Protein AF-L8GFR0-F1 (afdb_monomer_lite)

Structure (mmCIF, N/CA/C/O backbone):
data_AF-L8GFR0-F1
#
_entry.id   AF-L8GFR0-F1
#
loop_
_atom_site.group_PDB
_atom_site.id
_atom_site.type_symbol
_atom_site.label_atom_id
_atom_site.label_alt_id
_atom_site.label_comp_id
_atom_site.label_asym_id
_atom_site.label_entity_id
_atom_site.label_seq_id
_atom_site.pdbx_PDB_ins_code
_atom_site.Cartn_x
_atom_site.Cartn_y
_atom_site.Cartn_z
_atom_site.occupancy
_atom_site.B_iso_or_equiv
_atom_site.auth_seq_id
_atom_site.auth_comp_id
_atom_site.auth_asym_id
_atom_site.auth_atom_id
_atom_site.pdbx_PDB_model_num
ATOM 1 N N . MET A 1 1 ? 10.090 -3.383 -38.943 1.00 36.97 1 MET A N 1
ATOM 2 C CA . MET A 1 1 ? 11.276 -3.458 -38.059 1.00 36.97 1 MET A CA 1
ATOM 3 C C . MET A 1 1 ? 10.758 -3.612 -36.634 1.00 36.97 1 MET A C 1
ATOM 5 O O . MET A 1 1 ? 9.962 -2.776 -36.235 1.00 36.97 1 MET A O 1
ATOM 9 N N . ILE A 1 2 ? 11.078 -4.692 -35.911 1.00 37.75 2 ILE A N 1
ATOM 10 C CA . ILE A 1 2 ? 10.662 -4.834 -34.501 1.00 37.75 2 ILE A CA 1
ATOM 11 C C . ILE A 1 2 ? 11.663 -4.029 -33.673 1.00 37.75 2 ILE A C 1
ATOM 13 O O . ILE A 1 2 ? 12.792 -4.469 -33.474 1.00 37.75 2 ILE A O 1
ATOM 17 N N . LEU A 1 3 ? 11.281 -2.820 -33.270 1.00 48.72 3 LEU A N 1
ATOM 18 C CA . LEU A 1 3 ? 12.112 -1.960 -32.435 1.00 48.72 3 LEU A CA 1
ATOM 19 C C . LEU A 1 3 ? 11.825 -2.282 -30.968 1.00 48.72 3 LEU A C 1
ATOM 21 O O . LEU A 1 3 ? 10.715 -2.089 -30.478 1.00 48.72 3 LEU A O 1
ATOM 25 N N . SER A 1 4 ? 12.831 -2.814 -30.275 1.00 50.62 4 SER A N 1
ATOM 26 C CA . SER A 1 4 ? 12.782 -2.980 -28.825 1.00 50.62 4 SER A CA 1
ATOM 27 C C . SER A 1 4 ? 12.876 -1.601 -28.185 1.00 50.62 4 SER A C 1
ATOM 29 O O . SER A 1 4 ? 13.884 -0.914 -28.339 1.00 50.62 4 SER A O 1
ATOM 31 N N . THR A 1 5 ? 11.835 -1.187 -27.468 1.00 60.22 5 THR A N 1
ATOM 32 C CA . THR A 1 5 ? 11.869 0.030 -26.654 1.00 60.22 5 THR A CA 1
ATOM 33 C C . THR A 1 5 ? 11.492 -0.335 -25.232 1.00 60.22 5 THR A C 1
ATOM 35 O O . THR A 1 5 ? 10.497 -1.029 -25.021 1.00 60.22 5 THR A O 1
ATOM 38 N N . ASN A 1 6 ? 12.263 0.144 -24.261 1.00 65.88 6 ASN A N 1
ATOM 39 C CA . ASN A 1 6 ? 11.900 -0.029 -22.863 1.00 65.88 6 ASN A CA 1
ATOM 40 C C . ASN A 1 6 ? 10.712 0.890 -22.550 1.00 65.88 6 ASN A C 1
ATOM 42 O O . ASN A 1 6 ? 10.686 2.067 -22.930 1.00 65.88 6 ASN A O 1
ATOM 46 N N . VAL A 1 7 ? 9.700 0.323 -21.903 1.00 66.19 7 VAL A N 1
ATOM 47 C CA . VAL A 1 7 ? 8.534 1.033 -21.378 1.00 66.19 7 VAL A CA 1
ATOM 48 C C . VAL A 1 7 ? 8.289 0.563 -19.958 1.00 66.19 7 VAL A C 1
ATOM 50 O O . VAL A 1 7 ? 8.447 -0.619 -19.655 1.00 66.19 7 VAL A O 1
ATOM 53 N N . THR A 1 8 ? 7.873 1.486 -19.104 1.00 66.69 8 THR A N 1
ATOM 54 C CA . THR A 1 8 ? 7.307 1.136 -17.807 1.00 66.69 8 THR A CA 1
ATOM 55 C C . THR A 1 8 ? 5.856 0.726 -18.029 1.00 66.69 8 THR A C 1
ATOM 57 O O . THR A 1 8 ? 5.098 1.446 -18.679 1.00 66.69 8 THR A O 1
ATOM 60 N N . CYS A 1 9 ? 5.464 -0.441 -17.523 1.00 70.00 9 CYS A N 1
ATOM 61 C CA . CYS A 1 9 ? 4.052 -0.792 -17.432 1.00 70.00 9 CYS A CA 1
ATOM 62 C C . CYS A 1 9 ? 3.457 -0.017 -16.257 1.00 70.00 9 CYS A C 1
ATOM 64 O O . CYS A 1 9 ? 3.910 -0.159 -15.127 1.00 70.00 9 CYS A O 1
ATOM 66 N N . HIS A 1 10 ? 2.472 0.817 -16.549 1.00 62.88 10 HIS A N 1
ATOM 67 C CA . HIS A 1 10 ? 1.852 1.740 -15.611 1.00 62.88 10 HIS A CA 1
ATOM 68 C C . HIS A 1 10 ? 0.625 1.109 -14.934 1.00 62.88 10 HIS A C 1
ATOM 70 O O . HIS A 1 10 ? 0.428 1.226 -13.732 1.00 62.88 10 HIS A O 1
ATOM 76 N N . MET A 1 11 ? -0.193 0.371 -15.679 1.00 64.38 11 MET A N 1
ATOM 77 C CA . MET A 1 11 ? -1.391 -0.280 -15.142 1.00 64.38 11 MET A CA 1
ATOM 78 C C . MET A 1 11 ? -1.583 -1.630 -15.817 1.00 64.38 11 MET A C 1
ATOM 80 O O . MET A 1 11 ? -1.104 -1.839 -16.930 1.00 64.38 11 MET A O 1
ATOM 84 N N . TRP A 1 12 ? -2.305 -2.538 -15.177 1.00 71.81 12 TRP A N 1
ATOM 85 C CA . TRP A 1 12 ? -2.869 -3.698 -15.847 1.00 71.81 12 TRP A CA 1
ATOM 86 C C . TRP A 1 12 ? -4.214 -4.058 -15.214 1.00 71.81 12 TRP A C 1
ATOM 88 O O . TRP A 1 12 ? -4.417 -3.842 -14.021 1.00 71.81 12 TRP A O 1
ATOM 98 N N . ASP A 1 13 ? -5.126 -4.573 -16.025 1.00 71.50 13 ASP A N 1
ATOM 99 C CA . ASP A 1 13 ? -6.462 -5.022 -15.630 1.00 71.50 13 ASP A CA 1
ATOM 100 C C . ASP A 1 13 ? -6.921 -6.157 -16.573 1.00 71.50 13 ASP A C 1
ATOM 102 O O . ASP A 1 13 ? -6.151 -6.639 -17.410 1.00 71.50 13 ASP A O 1
ATOM 106 N N . GLU A 1 14 ? -8.183 -6.579 -16.468 1.00 69.62 14 GLU A N 1
ATOM 107 C CA . GLU A 1 14 ? -8.780 -7.611 -17.334 1.00 69.62 14 GLU A CA 1
ATOM 108 C C . GLU A 1 14 ? -8.780 -7.251 -18.834 1.00 69.62 14 GLU A C 1
ATOM 110 O O . GLU A 1 14 ? -8.882 -8.129 -19.695 1.00 69.62 14 GLU A O 1
ATOM 115 N N . GLN A 1 15 ? -8.663 -5.966 -19.172 1.00 73.31 15 GLN A N 1
ATOM 116 C CA . GLN A 1 15 ? -8.650 -5.465 -20.545 1.00 73.31 15 GLN A CA 1
ATOM 117 C C . GLN A 1 15 ? -7.232 -5.415 -21.129 1.00 73.31 15 GLN A C 1
ATOM 119 O O . GLN A 1 15 ? -7.080 -5.411 -22.353 1.00 73.31 15 GLN A O 1
ATOM 124 N N . GLY A 1 16 ? -6.189 -5.381 -20.295 1.00 81.50 16 GLY A N 1
ATOM 125 C CA . GLY A 1 16 ? -4.798 -5.510 -20.732 1.00 81.50 16 GLY A CA 1
ATOM 126 C C . GLY A 1 16 ? -3.801 -4.681 -19.927 1.00 81.50 16 GLY A C 1
ATOM 127 O O . GLY A 1 16 ? -4.076 -4.256 -18.812 1.00 81.50 16 GLY A O 1
ATOM 128 N N . PHE A 1 17 ? -2.632 -4.440 -20.520 1.00 83.31 17 PHE A N 1
ATOM 129 C CA . PHE A 1 17 ? -1.485 -3.774 -19.896 1.00 83.31 17 PHE A CA 1
ATOM 130 C C . PHE A 1 17 ? -1.305 -2.376 -20.472 1.00 83.31 17 PHE A C 1
ATOM 132 O O . PHE A 1 17 ? -1.166 -2.222 -21.681 1.00 83.31 17 PHE A O 1
ATOM 139 N N . VAL A 1 18 ? -1.270 -1.353 -19.628 1.00 81.19 18 VAL A N 1
ATOM 140 C CA . VAL A 1 18 ? -1.147 0.042 -20.046 1.00 81.19 18 VAL A CA 1
ATOM 141 C C . VAL A 1 18 ? 0.263 0.552 -19.796 1.00 81.19 18 VAL A C 1
ATOM 143 O O . VAL A 1 18 ? 0.795 0.410 -18.698 1.00 81.19 18 VAL A O 1
ATOM 146 N N . PHE A 1 19 ? 0.848 1.207 -20.792 1.00 84.94 19 PHE A N 1
ATOM 147 C CA . PHE A 1 19 ? 2.084 1.971 -20.668 1.00 84.94 19 PHE A CA 1
ATOM 148 C C . PHE A 1 19 ? 1.898 3.382 -21.230 1.00 84.94 19 PHE A C 1
ATOM 150 O O . PHE A 1 19 ? 1.126 3.573 -22.161 1.00 84.94 19 PHE A O 1
ATOM 157 N N . CYS A 1 20 ? 2.605 4.381 -20.708 1.00 84.50 20 CYS A N 1
ATOM 158 C CA . CYS A 1 20 ? 2.478 5.760 -21.165 1.00 84.50 20 CYS A CA 1
ATOM 159 C C . CYS A 1 20 ? 3.634 6.136 -22.091 1.00 84.50 20 CYS A C 1
ATOM 161 O O . CYS A 1 20 ? 4.767 5.666 -21.949 1.00 84.50 20 CYS A O 1
ATOM 163 N N . SER A 1 21 ? 3.354 6.990 -23.069 1.00 86.00 21 SER A N 1
ATOM 164 C CA . SER A 1 21 ? 4.385 7.567 -23.922 1.00 86.00 21 SER A CA 1
ATOM 165 C C . SER A 1 21 ? 3.942 8.902 -24.508 1.00 86.00 21 SER A C 1
ATOM 167 O O . SER A 1 21 ? 2.814 9.349 -24.313 1.00 86.00 21 SER A O 1
ATOM 169 N N . ASN A 1 22 ? 4.857 9.537 -25.234 1.00 86.38 22 ASN A N 1
ATOM 170 C CA . ASN A 1 22 ? 4.535 10.697 -26.047 1.00 86.38 22 ASN A CA 1
ATOM 171 C C . ASN A 1 22 ? 3.935 10.218 -27.383 1.00 86.38 22 ASN A C 1
ATOM 173 O O . ASN A 1 22 ? 4.602 9.503 -28.135 1.00 86.38 22 ASN A O 1
ATOM 177 N N . TYR A 1 23 ? 2.691 10.608 -27.659 1.00 87.38 23 TYR A N 1
ATOM 178 C CA . TYR A 1 23 ? 1.939 10.349 -28.885 1.00 87.38 23 TYR A CA 1
ATOM 179 C C . TYR A 1 23 ? 2.580 10.952 -30.138 1.00 87.38 23 TYR A C 1
ATOM 181 O O . TYR A 1 23 ? 2.388 10.405 -31.218 1.00 87.38 23 TYR A O 1
ATOM 189 N N . ASP A 1 24 ? 3.412 11.982 -29.996 1.00 84.38 24 ASP A N 1
ATOM 190 C CA . ASP A 1 24 ? 4.164 12.565 -31.115 1.00 84.38 24 ASP A CA 1
ATOM 191 C C . ASP A 1 24 ? 5.556 11.924 -31.272 1.00 84.38 24 ASP A C 1
ATOM 193 O O . ASP A 1 24 ? 6.333 12.256 -32.174 1.00 84.38 24 ASP A O 1
ATOM 197 N N . GLY A 1 25 ? 5.906 10.992 -30.383 1.00 81.44 25 GLY A N 1
ATOM 198 C CA . GLY A 1 25 ? 7.193 10.316 -30.388 1.00 81.44 25 GLY A CA 1
ATOM 199 C C . GLY A 1 25 ? 7.322 9.266 -31.502 1.00 81.44 25 GLY A C 1
ATOM 200 O O . GLY A 1 25 ? 6.324 8.737 -31.998 1.00 81.44 25 GLY A O 1
ATOM 201 N N . PRO A 1 26 ? 8.557 8.858 -31.853 1.00 81.75 26 PRO A N 1
ATOM 202 C CA . PRO A 1 26 ? 8.796 7.792 -32.832 1.00 81.75 26 PRO A CA 1
ATOM 203 C C . PRO A 1 26 ? 8.082 6.476 -32.491 1.00 81.75 26 PRO A C 1
ATOM 205 O O . PRO A 1 26 ? 7.597 5.787 -33.382 1.00 81.75 26 PRO A O 1
ATOM 208 N N . LYS A 1 27 ? 7.975 6.152 -31.196 1.00 85.06 27 LYS A N 1
ATOM 209 C CA . LYS A 1 27 ? 7.289 4.954 -30.689 1.00 85.06 27 LYS A CA 1
ATOM 210 C C . LYS A 1 27 ? 5.797 4.960 -31.013 1.00 85.06 27 LYS A C 1
ATOM 212 O O . LYS A 1 27 ? 5.261 3.945 -31.438 1.00 85.06 27 LYS A O 1
ATOM 217 N N . ALA A 1 28 ? 5.139 6.097 -30.816 1.00 87.62 28 ALA A N 1
ATOM 218 C CA . ALA A 1 28 ? 3.717 6.235 -31.083 1.00 87.62 28 ALA A CA 1
ATOM 219 C C . ALA A 1 28 ? 3.414 6.108 -32.578 1.00 87.62 28 ALA A C 1
ATOM 221 O O . ALA A 1 28 ? 2.548 5.319 -32.938 1.00 87.62 28 ALA A O 1
ATOM 222 N N . ARG A 1 29 ? 4.204 6.768 -33.439 1.00 87.81 29 ARG A N 1
ATOM 223 C CA . ARG A 1 29 ? 4.098 6.612 -34.902 1.00 87.81 29 ARG A CA 1
ATOM 224 C C . ARG A 1 29 ? 4.247 5.154 -35.343 1.00 87.81 29 ARG A C 1
ATOM 226 O O . ARG A 1 29 ? 3.464 4.662 -36.142 1.00 87.81 29 ARG A O 1
ATOM 233 N N . GLN A 1 30 ? 5.206 4.432 -34.764 1.00 87.19 30 GLN A N 1
ATOM 234 C CA . GLN A 1 30 ? 5.402 3.009 -35.063 1.00 87.19 30 GLN A CA 1
ATOM 235 C C . GLN A 1 30 ? 4.214 2.142 -34.630 1.00 87.19 30 GLN A C 1
ATOM 237 O O . GLN A 1 30 ? 3.845 1.221 -35.352 1.00 87.19 30 GLN A O 1
ATOM 242 N N . LEU A 1 31 ? 3.616 2.426 -33.468 1.00 89.19 31 LEU A N 1
ATOM 243 C CA . LEU A 1 31 ? 2.431 1.713 -32.982 1.00 89.19 31 LEU A CA 1
ATOM 244 C C . LEU A 1 31 ? 1.169 2.052 -33.790 1.00 89.19 31 LEU A C 1
ATOM 246 O O . LEU A 1 31 ? 0.278 1.214 -33.893 1.00 89.19 31 LEU A O 1
ATOM 250 N N . GLU A 1 32 ? 1.092 3.247 -34.374 1.00 88.94 32 GLU A N 1
ATOM 251 C CA . GLU A 1 32 ? 0.023 3.624 -35.306 1.00 88.94 32 GLU A CA 1
ATOM 252 C C . GLU A 1 32 ? 0.150 2.891 -36.646 1.00 88.94 32 GLU A C 1
ATOM 254 O O . GLU A 1 32 ? -0.847 2.397 -37.169 1.00 88.94 32 GLU A O 1
ATOM 259 N N . GLU A 1 33 ? 1.369 2.765 -37.179 1.00 91.19 33 GLU A N 1
ATOM 260 C CA . GLU A 1 33 ? 1.636 2.013 -38.413 1.00 91.19 33 GLU A CA 1
ATOM 261 C C . GLU A 1 33 ? 1.467 0.498 -38.224 1.00 91.19 33 GLU A C 1
ATOM 263 O O . GLU A 1 33 ? 0.976 -0.202 -39.113 1.00 91.19 33 GLU A O 1
ATOM 268 N N . ASN A 1 34 ? 1.882 -0.030 -37.070 1.00 91.62 34 ASN A N 1
ATOM 269 C CA . ASN A 1 34 ? 1.759 -1.439 -36.725 1.00 91.62 34 ASN A CA 1
ATOM 270 C C . ASN A 1 34 ? 1.433 -1.611 -35.230 1.00 91.62 34 ASN A C 1
ATOM 272 O O . ASN A 1 34 ? 2.344 -1.606 -34.398 1.00 91.62 34 ASN A O 1
ATOM 276 N N . PRO A 1 35 ? 0.161 -1.867 -34.873 1.00 91.62 35 PRO A N 1
ATOM 277 C CA . PRO A 1 35 ? -0.260 -1.938 -33.477 1.00 91.62 35 PRO A CA 1
ATOM 278 C C . PRO A 1 35 ? 0.151 -3.243 -32.784 1.00 91.62 35 PRO A C 1
ATOM 280 O O . PRO A 1 35 ? -0.161 -3.440 -31.614 1.00 91.62 35 PRO A O 1
ATOM 283 N N . LYS A 1 36 ? 0.826 -4.171 -33.473 1.00 91.56 36 LYS A N 1
ATOM 284 C CA . LYS A 1 36 ? 1.280 -5.428 -32.869 1.00 91.56 36 LYS A CA 1
ATOM 285 C C . LYS A 1 36 ? 2.543 -5.193 -32.052 1.00 91.56 36 LYS A C 1
ATOM 287 O O . LYS A 1 36 ? 3.578 -4.814 -32.602 1.00 91.56 36 LYS A O 1
ATOM 292 N N . ALA A 1 37 ? 2.482 -5.507 -30.764 1.00 90.75 37 ALA A N 1
ATOM 293 C CA . ALA A 1 37 ? 3.601 -5.331 -29.850 1.00 90.75 37 ALA A CA 1
ATOM 294 C C . ALA A 1 37 ? 3.855 -6.570 -28.989 1.00 90.75 37 ALA A C 1
ATOM 296 O O . ALA A 1 37 ? 3.005 -7.448 -28.822 1.00 90.75 37 ALA A O 1
ATOM 297 N N . ALA A 1 38 ? 5.059 -6.613 -28.425 1.00 88.00 38 ALA A N 1
ATOM 298 C CA . ALA A 1 38 ? 5.434 -7.544 -27.379 1.00 88.00 38 ALA A CA 1
ATOM 299 C C . ALA A 1 38 ? 6.051 -6.767 -26.213 1.00 88.00 38 ALA A C 1
ATOM 301 O O . ALA A 1 38 ? 6.951 -5.956 -26.428 1.00 88.00 38 ALA A O 1
ATOM 302 N N . VAL A 1 39 ? 5.591 -7.033 -24.994 1.00 85.00 39 VAL A N 1
ATOM 303 C CA . VAL A 1 39 ? 6.173 -6.518 -23.752 1.00 85.00 39 VAL A CA 1
ATOM 304 C C . VAL A 1 39 ? 6.907 -7.656 -23.057 1.00 85.00 39 VAL A C 1
ATOM 306 O O . VAL A 1 39 ? 6.410 -8.781 -22.993 1.00 85.00 39 VAL A O 1
ATOM 309 N N . LEU A 1 40 ? 8.107 -7.364 -22.562 1.00 85.12 40 LEU A N 1
ATOM 310 C CA . LEU A 1 40 ? 8.964 -8.322 -21.880 1.00 85.12 40 LEU A CA 1
ATOM 311 C C . LEU A 1 40 ? 9.255 -7.836 -20.464 1.00 85.12 40 LEU A C 1
ATOM 313 O O . LEU A 1 40 ? 9.904 -6.809 -20.285 1.00 85.12 40 LEU A O 1
ATOM 317 N N . PHE A 1 41 ? 8.832 -8.611 -19.475 1.00 80.56 41 PHE A N 1
ATOM 318 C CA . PHE A 1 41 ? 9.259 -8.454 -18.093 1.00 80.56 41 PHE A CA 1
ATOM 319 C C . PHE A 1 41 ? 10.300 -9.523 -17.796 1.00 80.56 41 PHE A C 1
ATOM 321 O O . PHE A 1 41 ? 10.062 -10.709 -18.023 1.00 80.56 41 PHE A O 1
ATOM 328 N N . ARG A 1 42 ? 11.474 -9.118 -17.321 1.00 83.00 42 ARG A N 1
ATOM 329 C CA . ARG A 1 42 ? 12.570 -10.032 -17.006 1.00 83.00 42 ARG A CA 1
ATOM 330 C C . ARG A 1 42 ? 13.084 -9.719 -15.613 1.00 83.00 42 ARG A C 1
ATOM 332 O O . ARG A 1 42 ? 13.385 -8.566 -15.331 1.00 83.00 42 ARG A O 1
ATOM 339 N N . TRP A 1 43 ? 13.230 -10.760 -14.802 1.00 82.00 43 TRP A N 1
ATOM 340 C CA . TRP A 1 43 ? 13.835 -10.711 -13.474 1.00 82.00 43 TRP A CA 1
ATOM 341 C C . TRP A 1 43 ? 15.121 -11.538 -13.512 1.00 82.00 43 TRP A C 1
ATOM 343 O O . TRP A 1 43 ? 15.058 -12.762 -13.341 1.00 82.00 43 TRP A O 1
ATOM 353 N N . PRO A 1 44 ? 16.276 -10.916 -13.818 1.00 77.44 44 PRO A N 1
ATOM 354 C CA . PRO A 1 44 ? 17.553 -11.618 -13.922 1.00 77.44 44 PRO A CA 1
ATOM 355 C C . PRO A 1 44 ? 17.892 -12.442 -12.676 1.00 77.44 44 PRO A C 1
ATOM 357 O O . PRO A 1 44 ? 18.425 -13.538 -12.802 1.00 77.44 44 PRO A O 1
ATOM 360 N N . GLU A 1 45 ? 17.520 -11.952 -11.497 1.00 73.25 45 GLU A N 1
ATOM 361 C CA . GLU A 1 45 ? 17.829 -12.534 -10.189 1.00 73.25 45 GLU A CA 1
ATOM 362 C C . GLU A 1 45 ? 17.115 -13.870 -9.977 1.00 73.25 45 GLU A C 1
ATOM 364 O O . GLU A 1 45 ? 17.661 -14.793 -9.381 1.00 73.25 45 GLU A O 1
ATOM 369 N N . THR A 1 46 ? 15.891 -13.991 -10.496 1.00 76.56 46 THR A N 1
ATOM 370 C CA . THR A 1 46 ? 15.097 -15.224 -10.391 1.00 76.56 46 THR A CA 1
ATOM 371 C C . THR A 1 46 ? 15.174 -16.080 -11.647 1.00 76.56 46 THR A C 1
ATOM 373 O O . THR A 1 46 ? 14.558 -17.143 -11.689 1.00 76.56 46 THR A O 1
ATOM 376 N N . LEU A 1 47 ? 15.915 -15.633 -12.670 1.00 78.69 47 LEU A N 1
ATOM 377 C CA . LEU A 1 47 ? 15.999 -16.275 -13.982 1.00 78.69 47 LEU A CA 1
ATOM 378 C C . LEU A 1 47 ? 14.615 -16.543 -14.603 1.00 78.69 47 LEU A C 1
ATOM 380 O O . LEU A 1 47 ? 14.403 -17.538 -15.302 1.00 78.69 47 LEU A O 1
ATOM 384 N N . ARG A 1 48 ? 13.662 -15.642 -14.334 1.00 82.00 48 ARG A N 1
ATOM 385 C CA . ARG A 1 48 ? 12.294 -15.699 -14.850 1.00 82.00 48 ARG A CA 1
ATOM 386 C C . ARG A 1 48 ? 12.035 -14.577 -15.835 1.00 82.00 48 ARG A C 1
ATOM 388 O O . ARG A 1 48 ? 12.552 -13.463 -15.714 1.00 82.00 48 ARG A O 1
ATOM 395 N N . GLN A 1 49 ? 11.185 -14.873 -16.804 1.00 84.56 49 GLN A N 1
ATOM 396 C CA . GLN A 1 49 ? 10.766 -13.917 -17.811 1.00 84.56 49 GLN A CA 1
ATOM 397 C C . GLN A 1 49 ? 9.297 -14.141 -18.161 1.00 84.56 49 GLN A C 1
ATOM 399 O O . GLN A 1 49 ? 8.842 -15.274 -18.279 1.00 84.56 49 GLN A O 1
ATOM 404 N N . VAL A 1 50 ? 8.568 -13.048 -18.353 1.00 87.00 50 VAL A N 1
ATOM 405 C CA . VAL A 1 50 ? 7.203 -13.046 -18.871 1.00 87.00 50 VAL A CA 1
ATOM 406 C C . VAL A 1 50 ? 7.186 -12.226 -20.147 1.00 87.00 50 VAL A C 1
ATOM 408 O O . VAL A 1 50 ? 7.578 -11.059 -20.151 1.00 87.00 50 VAL A O 1
ATOM 411 N N . ARG A 1 51 ? 6.743 -12.837 -21.242 1.00 88.38 51 ARG A N 1
ATOM 412 C CA . ARG A 1 51 ? 6.561 -12.175 -22.529 1.00 88.38 51 ARG A CA 1
ATOM 413 C C . ARG A 1 51 ? 5.082 -12.134 -22.868 1.00 88.38 51 ARG A C 1
ATOM 415 O O . ARG A 1 51 ? 4.426 -13.164 -22.949 1.00 88.38 51 ARG A O 1
ATOM 422 N N . ILE A 1 52 ? 4.573 -10.937 -23.102 1.00 87.69 52 ILE A N 1
ATOM 423 C CA . ILE A 1 52 ? 3.174 -10.689 -23.435 1.00 87.69 52 ILE A CA 1
ATOM 424 C C . ILE A 1 52 ? 3.136 -10.160 -24.855 1.00 87.69 52 ILE A C 1
ATOM 426 O O . ILE A 1 52 ? 3.866 -9.225 -25.170 1.00 87.69 52 ILE A O 1
ATOM 430 N N . THR A 1 53 ? 2.316 -10.742 -25.723 1.00 90.62 53 THR A N 1
ATOM 431 C CA . THR A 1 53 ? 2.124 -10.224 -27.085 1.00 90.62 53 THR A CA 1
ATOM 432 C C . THR A 1 53 ? 0.670 -9.914 -27.335 1.00 90.62 53 THR A C 1
ATOM 434 O O . THR A 1 53 ? -0.202 -10.569 -26.767 1.00 90.62 53 THR A O 1
ATOM 437 N N . GLY A 1 54 ? 0.418 -8.909 -28.164 1.00 91.88 54 GLY A N 1
ATOM 438 C CA . GLY A 1 54 ? -0.934 -8.448 -28.399 1.00 91.88 54 GLY A CA 1
ATOM 439 C C . GLY A 1 54 ? -1.021 -7.245 -29.320 1.00 91.88 54 GLY A C 1
ATOM 440 O O . GLY A 1 54 ? -0.018 -6.781 -29.876 1.00 91.88 54 GLY A O 1
ATOM 441 N N . VAL A 1 55 ? -2.238 -6.727 -29.438 1.00 92.00 55 VAL A N 1
ATOM 442 C CA . VAL A 1 55 ? -2.544 -5.489 -30.159 1.00 92.00 55 VAL A CA 1
ATOM 443 C C . VAL A 1 55 ? -2.568 -4.321 -29.178 1.00 92.00 55 VAL A C 1
ATOM 445 O O . VAL A 1 55 ? -3.053 -4.447 -28.055 1.00 92.00 55 VAL A O 1
ATOM 448 N N . VAL A 1 56 ? -2.030 -3.181 -29.599 1.00 93.94 56 VAL A N 1
ATOM 449 C CA . VAL A 1 56 ? -1.951 -1.955 -28.813 1.00 93.94 56 VAL A CA 1
ATOM 450 C C . VAL A 1 56 ? -2.960 -0.926 -29.314 1.00 93.94 56 VAL A C 1
ATOM 452 O O . VAL A 1 56 ? -3.059 -0.672 -30.512 1.00 93.94 56 VAL A O 1
ATOM 455 N N . HIS A 1 57 ? -3.662 -0.281 -28.384 1.00 92.19 57 HIS A N 1
ATOM 456 C CA . HIS A 1 57 ? -4.577 0.826 -28.658 1.00 92.19 57 HIS A CA 1
ATOM 457 C C . HIS A 1 57 ? -4.274 2.018 -27.750 1.00 92.19 57 HIS A C 1
ATOM 459 O O . HIS A 1 57 ? -3.806 1.837 -26.629 1.00 92.19 57 HIS A O 1
ATOM 465 N N . LYS A 1 58 ? -4.559 3.245 -28.199 1.00 93.56 58 LYS A N 1
ATOM 466 C CA . LYS A 1 58 ? -4.540 4.414 -27.305 1.00 93.56 58 LYS A CA 1
ATOM 467 C C . LYS A 1 58 ? -5.678 4.291 -26.290 1.00 93.56 58 LYS A C 1
ATOM 469 O O . LYS A 1 58 ? -6.789 3.912 -26.661 1.00 93.56 58 LYS A O 1
ATOM 474 N N . VAL A 1 59 ? -5.404 4.608 -25.029 1.00 89.25 59 VAL A N 1
ATOM 475 C CA . VAL A 1 59 ? -6.441 4.671 -23.989 1.00 89.25 59 VAL A CA 1
ATOM 476 C C . VAL A 1 59 ? -7.278 5.936 -24.148 1.00 89.25 59 VAL A C 1
ATOM 478 O O . VAL A 1 59 ? -6.901 6.877 -24.854 1.00 89.25 59 VAL A O 1
ATOM 481 N N . THR A 1 60 ? -8.427 5.984 -23.481 1.00 86.19 60 THR A N 1
ATOM 482 C CA . THR A 1 60 ? -9.293 7.162 -23.535 1.00 86.19 60 THR A CA 1
ATOM 483 C C . THR A 1 60 ? -8.621 8.387 -22.906 1.00 86.19 60 THR A C 1
ATOM 485 O O . THR A 1 60 ? -7.720 8.289 -22.067 1.00 86.19 60 THR A O 1
ATOM 488 N N . LYS A 1 61 ? -9.096 9.587 -23.265 1.00 85.50 61 LYS A N 1
ATOM 489 C CA . LYS A 1 61 ? -8.632 10.831 -22.632 1.00 85.50 61 LYS A CA 1
ATOM 490 C C . LYS A 1 61 ? -8.849 10.811 -21.113 1.00 85.50 61 LYS A C 1
ATOM 492 O O . LYS A 1 61 ? -7.967 11.215 -20.367 1.00 85.50 61 LYS A O 1
ATOM 497 N N . ARG A 1 62 ? -9.985 10.270 -20.658 1.00 79.00 62 ARG A N 1
ATOM 498 C CA . ARG A 1 62 ? -10.301 10.119 -19.231 1.00 79.00 62 ARG A CA 1
ATOM 499 C C . ARG A 1 62 ? -9.310 9.192 -18.522 1.00 79.00 62 ARG A C 1
ATOM 501 O O . ARG A 1 62 ? -8.837 9.533 -17.442 1.00 79.00 62 ARG A O 1
ATOM 508 N N . GLU A 1 63 ? -8.976 8.049 -19.124 1.00 75.12 63 GLU A N 1
ATOM 509 C CA . GLU A 1 63 ? -7.934 7.155 -18.596 1.00 75.12 63 GLU A CA 1
ATOM 510 C C . GLU A 1 63 ? -6.566 7.843 -18.578 1.00 75.12 63 GLU A C 1
ATOM 512 O O . GLU A 1 63 ? -5.840 7.719 -17.602 1.00 75.12 63 GLU A O 1
ATOM 517 N N . THR A 1 64 ? -6.231 8.633 -19.601 1.00 82.25 64 THR A N 1
ATOM 518 C CA . THR A 1 64 ? -4.988 9.422 -19.636 1.00 82.25 64 THR A CA 1
ATOM 519 C C . THR A 1 64 ? -4.925 10.451 -18.500 1.00 82.25 64 THR A C 1
ATOM 521 O O . THR A 1 64 ? -3.918 10.538 -17.804 1.00 82.25 64 THR A O 1
ATOM 524 N N . GLU A 1 65 ? -6.004 11.197 -18.253 1.00 78.75 65 GLU A N 1
ATOM 525 C CA . GLU A 1 65 ? -6.096 12.152 -17.138 1.00 78.75 65 GLU A CA 1
ATOM 526 C C . GLU A 1 65 ? -6.008 11.465 -15.769 1.00 78.75 65 GLU A C 1
ATOM 528 O O . GLU A 1 65 ? -5.472 12.029 -14.814 1.00 78.75 65 GLU A O 1
ATOM 533 N N . MET A 1 66 ? -6.558 10.256 -15.647 1.00 75.44 66 MET A N 1
ATOM 534 C CA . MET A 1 66 ? -6.426 9.437 -14.444 1.00 75.44 66 MET A CA 1
ATOM 535 C C . MET A 1 66 ? -4.977 8.973 -14.261 1.00 75.44 66 MET A C 1
ATOM 537 O O . MET A 1 66 ? -4.402 9.204 -13.204 1.00 75.44 66 MET A O 1
ATOM 541 N N . LEU A 1 67 ? -4.368 8.398 -15.300 1.00 68.50 67 LEU A N 1
ATOM 542 C CA . LEU A 1 67 ? -2.971 7.958 -15.309 1.00 68.50 67 LEU A CA 1
ATOM 543 C C . LEU A 1 67 ? -2.018 9.094 -14.932 1.00 68.50 67 LEU A C 1
ATOM 545 O O . LEU A 1 67 ? -1.145 8.902 -14.095 1.00 68.50 67 LEU A O 1
ATOM 549 N N . PHE A 1 68 ? -2.215 10.288 -15.492 1.00 76.06 68 PHE A N 1
ATOM 550 C CA . PHE A 1 68 ? -1.383 11.450 -15.187 1.00 76.06 68 PHE A CA 1
ATOM 551 C C . PHE A 1 68 ? -1.520 11.904 -13.732 1.00 76.06 68 PHE A C 1
ATOM 553 O O . PHE A 1 68 ? -0.526 12.246 -13.097 1.00 76.06 68 PHE A O 1
ATOM 560 N N . ARG A 1 69 ? -2.739 11.861 -13.175 1.00 70.38 69 ARG A N 1
ATOM 561 C CA . ARG A 1 69 ? -2.977 12.152 -11.753 1.00 70.38 69 ARG A CA 1
ATOM 562 C C . ARG A 1 69 ? -2.339 11.127 -10.820 1.00 70.38 69 ARG A C 1
ATOM 564 O O . ARG A 1 69 ? -1.988 11.495 -9.705 1.00 70.38 69 ARG A O 1
ATOM 571 N N . LEU A 1 70 ? -2.186 9.883 -11.272 1.00 60.44 70 LEU A N 1
ATOM 572 C CA . LEU A 1 70 ? -1.471 8.842 -10.536 1.00 60.44 70 LEU A CA 1
ATOM 573 C C . LEU A 1 70 ? 0.052 9.009 -10.626 1.00 60.44 70 LEU A C 1
ATOM 575 O O . LEU A 1 70 ? 0.760 8.566 -9.736 1.00 60.44 70 LEU A O 1
ATOM 579 N N . CYS A 1 71 ? 0.594 9.656 -11.660 1.00 62.78 71 CYS A N 1
ATOM 580 C CA . CYS A 1 71 ? 2.029 9.934 -11.706 1.00 62.78 71 CYS A CA 1
ATOM 581 C C . CYS A 1 71 ? 2.455 10.797 -10.510 1.00 62.78 71 CYS A C 1
ATOM 583 O O . CYS A 1 71 ? 1.755 11.735 -10.121 1.00 62.78 71 CYS A O 1
ATOM 585 N N . SER A 1 72 ? 3.632 10.515 -9.945 1.00 63.59 72 SER A N 1
ATOM 586 C CA . SER A 1 72 ? 4.207 11.366 -8.905 1.00 63.59 72 SER A CA 1
ATOM 587 C C . SER A 1 72 ? 4.366 12.791 -9.417 1.00 63.59 72 SER A C 1
ATOM 589 O O . SER A 1 72 ? 4.509 13.045 -10.614 1.00 63.59 72 SER A O 1
ATOM 591 N N . ARG A 1 73 ? 4.410 13.743 -8.487 1.00 68.06 73 ARG A N 1
ATOM 592 C CA . ARG A 1 73 ? 4.616 15.148 -8.829 1.00 68.06 73 ARG A CA 1
ATOM 593 C C . ARG A 1 73 ? 5.869 15.365 -9.682 1.00 68.06 73 ARG A C 1
ATOM 595 O O . ARG A 1 73 ? 5.824 16.127 -10.638 1.00 68.06 73 ARG A O 1
ATOM 602 N N . VAL A 1 74 ? 6.956 14.659 -9.368 1.00 69.94 74 VAL A N 1
ATOM 603 C CA . VAL A 1 74 ? 8.202 14.700 -10.145 1.00 69.94 74 VAL A CA 1
ATOM 604 C C . VAL A 1 74 ? 7.981 14.158 -11.554 1.00 69.94 74 VAL A C 1
ATOM 606 O O . VAL A 1 74 ? 8.360 14.813 -12.514 1.00 69.94 74 VAL A O 1
ATOM 609 N N . GLU A 1 75 ? 7.319 13.010 -11.703 1.00 71.38 75 GLU A N 1
ATOM 610 C CA . GLU A 1 75 ? 7.013 12.440 -13.019 1.00 71.38 75 GLU A CA 1
ATOM 611 C C . GLU A 1 75 ? 6.115 13.358 -13.848 1.00 71.38 75 GLU A C 1
ATOM 613 O O . GLU A 1 75 ? 6.409 13.582 -15.016 1.00 71.38 75 GLU A O 1
ATOM 618 N N . GLN A 1 76 ? 5.073 13.948 -13.255 1.00 79.31 76 GLN A N 1
ATOM 619 C CA . GLN A 1 76 ? 4.227 14.940 -13.925 1.00 79.31 76 GLN A CA 1
ATOM 620 C C . GLN A 1 76 ? 5.059 16.118 -14.438 1.00 79.31 76 GLN A C 1
ATOM 622 O O . GLN A 1 76 ? 4.912 16.513 -15.594 1.00 79.31 76 GLN A O 1
ATOM 627 N N . ILE A 1 77 ? 5.955 16.660 -13.601 1.00 78.38 77 ILE A N 1
ATOM 628 C CA . ILE A 1 77 ? 6.855 17.760 -13.972 1.00 78.38 77 ILE A CA 1
ATOM 629 C C . ILE A 1 77 ? 7.792 17.328 -15.094 1.00 78.38 77 ILE A C 1
ATOM 631 O O . ILE A 1 77 ? 7.928 18.064 -16.064 1.00 78.38 77 ILE A O 1
ATOM 635 N N . CYS A 1 78 ? 8.391 16.141 -15.008 1.00 76.62 78 CYS A N 1
ATOM 636 C CA . CYS A 1 78 ? 9.248 15.597 -16.054 1.00 76.62 78 CYS A CA 1
ATOM 637 C C . CYS A 1 78 ? 8.479 15.409 -17.364 1.00 76.62 78 CYS A C 1
ATOM 639 O O . CYS A 1 78 ? 8.955 15.827 -18.409 1.00 76.62 78 CYS A O 1
ATOM 641 N N . PHE A 1 79 ? 7.280 14.827 -17.338 1.00 82.50 79 PHE A N 1
ATOM 642 C CA . PHE A 1 79 ? 6.465 14.636 -18.539 1.00 82.50 79 PHE A CA 1
ATOM 643 C C . PHE A 1 79 ? 6.027 15.962 -19.150 1.00 82.50 79 PHE A C 1
ATOM 645 O O . PHE A 1 79 ? 6.031 16.095 -20.371 1.00 82.50 79 PHE A O 1
ATOM 652 N N . TYR A 1 80 ? 5.694 16.946 -18.318 1.00 85.44 80 TYR A N 1
ATOM 653 C CA . TYR A 1 80 ? 5.338 18.284 -18.769 1.00 85.44 80 TYR A CA 1
ATOM 654 C C . TYR A 1 80 ? 6.531 19.042 -19.345 1.00 85.44 80 TYR A C 1
ATOM 656 O O . TYR A 1 80 ? 6.456 19.523 -20.474 1.00 85.44 80 TYR A O 1
ATOM 664 N N . ALA A 1 81 ? 7.657 19.054 -18.636 1.00 80.12 81 ALA A N 1
ATOM 665 C CA . ALA A 1 81 ? 8.902 19.660 -19.090 1.00 80.12 81 ALA A CA 1
ATOM 666 C C . ALA A 1 81 ? 9.475 18.965 -20.332 1.00 80.12 81 ALA A C 1
ATOM 668 O O . ALA A 1 81 ? 10.103 19.608 -21.151 1.00 80.12 81 ALA A O 1
ATOM 669 N N . LEU A 1 82 ? 9.275 17.659 -20.505 1.00 70.62 82 LEU A N 1
ATOM 670 C CA . LEU A 1 82 ? 9.793 16.921 -21.660 1.00 70.62 82 LEU A CA 1
ATOM 671 C C . LEU A 1 82 ? 8.779 16.808 -22.798 1.00 70.62 82 LEU A C 1
ATOM 673 O O . LEU A 1 82 ? 9.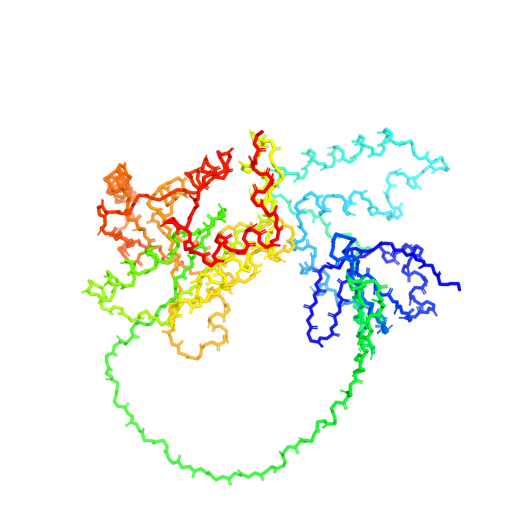084 16.177 -23.815 1.00 70.62 82 LEU A O 1
ATOM 677 N N . SER A 1 83 ? 7.590 17.399 -22.657 1.00 72.31 83 SER A N 1
ATOM 678 C CA . SER A 1 83 ? 6.607 17.423 -23.731 1.00 72.31 83 SER A CA 1
ATOM 679 C C . SER A 1 83 ? 7.122 18.301 -24.873 1.00 72.31 83 SER A C 1
ATOM 681 O O . SER A 1 83 ? 7.086 19.525 -24.823 1.00 72.31 83 SER A O 1
ATOM 683 N N . GLN A 1 84 ? 7.659 17.649 -25.906 1.00 60.84 84 GLN A N 1
ATOM 684 C CA . GLN A 1 84 ? 8.248 18.272 -27.096 1.00 60.84 84 GLN A CA 1
ATOM 685 C C . GLN A 1 84 ? 7.167 18.864 -28.023 1.00 60.84 84 GLN A C 1
ATOM 687 O O . GLN A 1 84 ? 7.149 18.581 -29.217 1.00 60.84 84 GLN A O 1
ATOM 692 N N . GLY A 1 85 ? 6.218 19.631 -27.482 1.00 60.34 85 GLY A N 1
ATOM 693 C CA . GLY A 1 85 ? 5.260 20.381 -28.293 1.00 60.34 85 GLY A CA 1
ATOM 694 C C . GLY A 1 85 ? 5.964 21.458 -29.127 1.00 60.34 85 GLY A C 1
ATOM 695 O O . GLY A 1 85 ? 7.106 21.819 -28.844 1.00 60.34 85 GLY A O 1
ATOM 696 N N . GLN A 1 86 ? 5.296 22.004 -30.146 1.00 54.69 86 GLN A N 1
ATOM 697 C CA . GLN A 1 86 ? 5.888 23.044 -31.007 1.00 54.69 86 GLN A CA 1
ATOM 698 C C . GLN A 1 86 ? 6.339 24.294 -30.232 1.00 54.69 86 GLN A C 1
ATOM 700 O O . GLN A 1 86 ? 7.329 24.915 -30.601 1.00 54.69 86 GLN A O 1
ATOM 705 N N . ASP A 1 87 ? 5.684 24.601 -29.111 1.00 57.12 87 ASP A N 1
ATOM 706 C CA . ASP A 1 87 ? 6.013 25.749 -28.258 1.00 57.12 87 ASP A CA 1
ATOM 707 C C . ASP A 1 87 ? 7.150 25.473 -27.253 1.00 57.12 87 ASP A C 1
ATOM 709 O O . ASP A 1 87 ? 7.480 26.331 -26.431 1.00 57.12 87 ASP A O 1
ATOM 713 N N . HIS A 1 88 ? 7.752 24.277 -27.277 1.00 68.06 88 HIS A N 1
ATOM 714 C CA . HIS A 1 88 ? 8.833 23.925 -26.361 1.00 68.06 88 HIS A CA 1
ATOM 715 C C . HIS A 1 88 ? 10.061 24.825 -26.610 1.00 68.06 88 HIS A C 1
ATOM 717 O O . HIS A 1 88 ? 10.470 24.970 -27.762 1.00 68.06 88 HIS A O 1
ATOM 723 N N . PRO A 1 89 ? 10.705 25.401 -25.574 1.00 66.75 89 PRO A N 1
ATOM 724 C CA . PRO A 1 89 ? 11.818 26.343 -25.753 1.00 66.75 89 PRO A CA 1
ATOM 725 C C . PRO A 1 89 ? 12.991 25.766 -26.559 1.00 66.75 89 PRO A C 1
ATOM 727 O O . PRO A 1 89 ? 13.642 26.490 -27.301 1.00 66.75 89 PRO A O 1
ATOM 730 N N . PHE A 1 90 ? 13.211 24.452 -26.484 1.00 69.75 90 PHE A N 1
ATOM 731 C CA . PHE A 1 90 ? 14.233 23.754 -27.276 1.00 69.75 90 PHE A CA 1
ATOM 732 C C . PHE A 1 90 ? 13.838 23.423 -28.725 1.00 69.75 90 PHE A C 1
ATOM 734 O O . PHE A 1 90 ? 14.690 22.984 -29.483 1.00 69.75 90 PHE A O 1
ATOM 741 N N . ASN A 1 91 ? 12.580 23.636 -29.121 1.00 65.19 91 ASN A N 1
ATOM 742 C CA . ASN A 1 91 ? 12.122 23.473 -30.507 1.00 65.19 91 ASN A CA 1
ATOM 743 C C . ASN A 1 91 ? 12.194 24.791 -31.307 1.00 65.19 91 ASN A C 1
ATOM 745 O O . ASN A 1 91 ? 11.825 24.817 -32.478 1.00 65.19 91 ASN A O 1
ATOM 749 N N . GLN A 1 92 ? 12.656 25.885 -30.683 1.00 64.12 92 GLN A N 1
ATOM 750 C CA . GLN A 1 92 ? 12.764 27.215 -31.300 1.00 64.12 92 GLN A CA 1
ATOM 751 C C . GLN A 1 92 ? 14.128 27.463 -31.976 1.00 64.12 92 GLN A C 1
ATOM 753 O O . GLN A 1 92 ? 14.271 28.428 -32.725 1.00 64.12 92 GLN A O 1
ATOM 758 N N . SER A 1 93 ? 15.119 26.595 -31.743 1.00 66.25 93 SER A N 1
ATOM 759 C CA . SER A 1 93 ? 16.450 26.628 -32.364 1.00 66.25 93 SER A CA 1
ATOM 760 C C . SER A 1 93 ? 16.721 25.347 -33.156 1.00 66.25 93 SER A C 1
ATOM 762 O O . SER A 1 93 ? 16.270 24.273 -32.775 1.00 66.25 93 SER A O 1
ATOM 764 N N . ASN A 1 94 ? 17.498 25.448 -34.240 1.00 62.47 94 ASN A N 1
ATOM 765 C CA . ASN A 1 94 ? 17.958 24.278 -35.005 1.00 62.47 94 ASN A CA 1
ATOM 766 C C . ASN A 1 94 ? 19.082 23.496 -34.301 1.00 62.47 94 ASN A C 1
ATOM 768 O O . ASN A 1 94 ? 19.4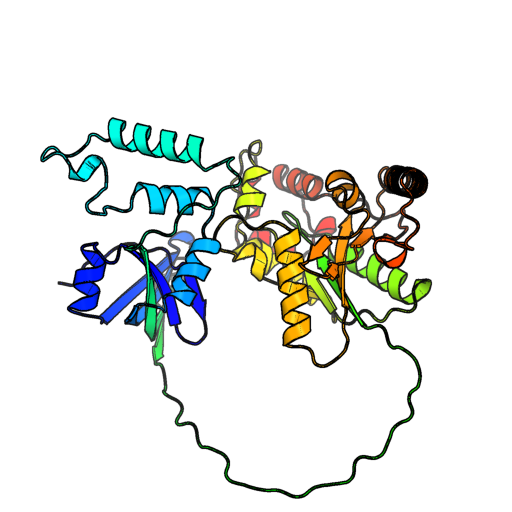04 22.386 -34.721 1.00 62.47 94 ASN A O 1
ATOM 772 N N . ASP A 1 95 ? 19.683 24.076 -33.261 1.00 73.31 95 ASP A N 1
ATOM 773 C CA . ASP A 1 95 ? 20.736 23.441 -32.476 1.00 73.31 95 ASP A CA 1
ATOM 774 C C . ASP A 1 95 ? 20.128 22.534 -31.404 1.00 73.31 95 ASP A C 1
ATOM 776 O O . ASP A 1 95 ? 19.179 22.914 -30.711 1.00 73.31 95 ASP A O 1
ATOM 780 N N . GLU A 1 96 ? 20.679 21.326 -31.264 1.00 71.19 96 GLU A N 1
ATOM 781 C CA . GLU A 1 96 ? 20.258 20.409 -30.211 1.00 71.19 96 GLU A CA 1
ATOM 782 C C . GLU A 1 96 ? 20.737 20.941 -28.847 1.00 71.19 96 GLU A C 1
ATOM 784 O O . GLU A 1 96 ? 21.938 21.168 -28.675 1.00 71.19 96 GLU A O 1
ATOM 789 N N . PRO A 1 97 ? 19.840 21.131 -27.862 1.00 73.38 97 PRO A N 1
ATOM 790 C CA . PRO A 1 97 ? 20.228 21.634 -26.549 1.00 73.38 97 PRO A CA 1
ATOM 791 C C . PRO A 1 97 ? 21.185 20.663 -25.856 1.00 73.38 97 PRO A C 1
ATOM 793 O O . PRO A 1 97 ? 20.987 19.441 -25.863 1.00 73.38 97 PRO A O 1
ATOM 796 N N . SER A 1 98 ? 22.189 21.218 -25.190 1.00 78.00 98 SER A N 1
ATOM 797 C CA . SER A 1 98 ? 23.135 20.464 -24.379 1.00 78.00 98 SER A CA 1
ATOM 798 C C . SER A 1 98 ? 22.447 19.768 -23.197 1.00 78.00 98 SER A C 1
ATOM 800 O O . SER A 1 98 ? 21.368 20.148 -22.730 1.00 78.00 98 SER A O 1
ATOM 802 N N . HIS A 1 99 ? 23.104 18.741 -22.653 1.00 70.12 99 HIS A N 1
ATOM 803 C CA . HIS A 1 99 ? 22.642 18.076 -21.431 1.00 70.12 99 HIS A CA 1
ATOM 804 C C . HIS A 1 99 ? 22.490 19.044 -20.250 1.00 70.12 99 HIS A C 1
ATOM 806 O O . HIS A 1 99 ? 21.575 18.873 -19.445 1.00 70.12 99 HIS A O 1
ATOM 812 N N . GLN A 1 100 ? 23.356 20.057 -20.171 1.00 74.12 100 GLN A N 1
ATOM 813 C CA . GLN A 1 100 ? 23.331 21.068 -19.119 1.00 74.12 100 GLN A CA 1
ATOM 814 C C . GLN A 1 100 ? 22.080 21.950 -19.226 1.00 74.12 100 GLN A C 1
ATOM 816 O O . GLN A 1 100 ? 21.355 22.095 -18.247 1.00 74.12 100 GLN A O 1
ATOM 821 N N . GLU A 1 101 ? 21.756 22.447 -20.422 1.00 77.25 101 GLU A N 1
ATOM 822 C CA . GLU A 1 101 ? 20.559 23.272 -20.653 1.00 77.25 101 GLU A CA 1
ATOM 823 C C . GLU A 1 101 ? 19.267 22.498 -20.363 1.00 77.25 101 GLU A C 1
ATOM 825 O O . GLU A 1 101 ? 18.339 23.025 -19.746 1.00 77.25 101 GLU A O 1
ATOM 830 N N . ARG A 1 102 ? 19.209 21.213 -20.744 1.00 72.94 102 ARG A N 1
ATOM 831 C CA . ARG A 1 102 ? 18.074 20.334 -20.410 1.00 72.94 102 ARG A CA 1
ATOM 832 C C . ARG A 1 102 ? 17.926 20.144 -18.897 1.00 72.94 102 ARG A C 1
ATOM 834 O O . ARG A 1 102 ? 16.801 20.156 -18.395 1.00 72.94 102 ARG A O 1
ATOM 841 N N . ALA A 1 103 ? 19.036 19.967 -18.181 1.00 71.81 103 ALA A N 1
ATOM 842 C CA . ALA A 1 103 ? 19.037 19.802 -16.731 1.00 71.81 103 ALA A CA 1
ATOM 843 C C . ALA A 1 103 ? 18.604 21.087 -16.010 1.00 71.81 103 ALA A C 1
ATOM 845 O O . ALA A 1 103 ? 17.761 21.028 -15.118 1.00 71.81 103 ALA A O 1
ATOM 846 N N . GLU A 1 104 ? 19.114 22.244 -16.430 1.00 77.69 104 GLU A N 1
ATOM 847 C CA . GLU A 1 104 ? 18.746 23.552 -15.874 1.00 77.69 104 GLU A CA 1
ATOM 848 C C . GLU A 1 104 ? 17.268 23.874 -16.105 1.00 77.69 104 GLU A C 1
ATOM 850 O O . GLU A 1 104 ? 16.570 24.310 -15.187 1.00 77.69 104 GLU A O 1
ATOM 855 N N . TYR A 1 105 ? 16.754 23.589 -17.304 1.00 79.88 105 TYR A N 1
ATOM 856 C CA . TYR A 1 105 ? 15.335 23.749 -17.603 1.00 79.88 105 TYR A CA 1
ATOM 857 C C . TYR A 1 105 ? 14.458 22.846 -16.730 1.00 79.88 105 TYR A C 1
ATOM 859 O O . TYR A 1 105 ? 13.480 23.314 -16.138 1.00 79.88 105 TYR A O 1
ATOM 867 N N . LEU A 1 106 ? 14.818 21.564 -16.603 1.00 76.62 106 LEU A N 1
ATOM 868 C CA . LEU A 1 106 ? 14.091 20.628 -15.747 1.00 76.62 106 LEU A CA 1
ATOM 869 C C . LEU A 1 106 ? 14.128 21.068 -14.277 1.00 76.62 106 LEU A C 1
ATOM 871 O O . LEU A 1 106 ? 13.092 21.038 -13.612 1.00 76.62 106 LEU A O 1
ATOM 875 N N . GLN A 1 107 ? 15.276 21.545 -13.793 1.00 75.81 107 GLN A N 1
ATOM 876 C CA . GLN A 1 107 ? 15.417 22.070 -12.437 1.00 75.81 107 GLN A CA 1
ATOM 877 C C . GLN A 1 107 ? 14.526 23.300 -12.214 1.00 75.81 107 GLN A C 1
ATOM 879 O O . GLN A 1 107 ? 13.798 23.353 -11.227 1.00 75.81 107 GLN A O 1
ATOM 884 N N . GLY A 1 108 ? 14.477 24.244 -13.158 1.00 77.19 108 GLY A N 1
ATOM 885 C CA . GLY A 1 108 ? 13.580 25.401 -13.061 1.00 77.19 108 GLY A CA 1
ATOM 886 C C . GLY A 1 108 ? 12.093 25.020 -13.069 1.00 77.19 108 GLY A C 1
ATOM 887 O O . GLY A 1 108 ? 11.266 25.662 -12.414 1.00 77.19 108 GLY A O 1
ATOM 888 N N . MET A 1 109 ? 11.733 23.949 -13.779 1.00 80.81 109 MET A N 1
ATOM 889 C CA . MET A 1 109 ? 10.383 23.381 -13.756 1.00 80.81 109 MET A CA 1
ATOM 890 C C . MET A 1 109 ? 10.076 22.691 -12.423 1.00 80.81 109 MET A C 1
ATOM 892 O O . MET A 1 109 ? 8.972 22.852 -11.892 1.00 80.81 109 MET A O 1
ATOM 896 N N . MET A 1 110 ? 11.053 21.980 -11.855 1.00 75.12 110 MET A N 1
ATOM 897 C CA . MET A 1 110 ? 10.973 21.410 -10.511 1.00 75.12 110 MET A CA 1
ATOM 898 C C . MET A 1 110 ? 10.761 22.511 -9.471 1.00 75.12 110 MET A C 1
ATOM 900 O O . MET A 1 110 ? 9.781 22.450 -8.734 1.00 75.12 110 MET A O 1
ATOM 904 N N . ASP A 1 111 ? 11.563 23.572 -9.473 1.00 73.19 111 ASP A N 1
ATOM 905 C CA . ASP A 1 111 ? 11.426 24.684 -8.523 1.00 73.19 111 ASP A CA 1
ATOM 906 C C . ASP A 1 111 ? 10.048 25.363 -8.624 1.00 73.19 111 ASP A C 1
ATOM 908 O O . ASP A 1 111 ? 9.435 25.723 -7.616 1.00 73.19 111 ASP A O 1
ATOM 912 N N . ARG A 1 112 ? 9.509 25.485 -9.845 1.00 78.06 112 ARG A N 1
ATOM 913 C CA . ARG A 1 112 ? 8.201 26.107 -10.103 1.00 78.06 112 ARG A CA 1
ATOM 914 C C . ARG A 1 112 ? 7.019 25.281 -9.600 1.00 78.06 112 ARG A C 1
ATOM 916 O O . ARG A 1 112 ? 6.036 25.857 -9.130 1.00 78.06 112 ARG A O 1
ATOM 923 N N . TYR A 1 113 ? 7.057 23.961 -9.768 1.00 72.25 113 TYR A N 1
ATOM 924 C CA . TYR A 1 113 ? 5.881 23.108 -9.573 1.00 72.25 113 TYR A CA 1
ATOM 925 C C . TYR A 1 113 ? 5.981 22.167 -8.370 1.00 72.25 113 TYR A C 1
ATOM 927 O O . TYR A 1 113 ? 4.943 21.783 -7.833 1.00 72.25 113 TYR A O 1
ATOM 935 N N . MET A 1 114 ? 7.177 21.812 -7.899 1.00 58.69 114 MET A N 1
ATOM 936 C CA . MET A 1 114 ? 7.353 20.757 -6.893 1.00 58.69 114 MET A CA 1
ATOM 937 C C . MET A 1 114 ? 6.655 21.078 -5.565 1.00 58.69 114 MET A C 1
ATOM 939 O O . MET A 1 114 ? 5.968 20.221 -5.019 1.00 58.69 114 MET A O 1
ATOM 943 N N . LEU A 1 115 ? 6.771 22.321 -5.085 1.00 59.69 115 LEU A N 1
ATOM 944 C CA . LEU A 1 115 ? 6.141 22.796 -3.841 1.00 59.69 115 LEU A CA 1
ATOM 945 C C . LEU A 1 115 ? 4.906 23.681 -4.081 1.00 59.69 115 LEU A C 1
ATOM 947 O O . LEU A 1 115 ? 4.307 24.198 -3.140 1.00 59.69 115 LEU A O 1
ATOM 951 N N . SER A 1 116 ? 4.531 23.887 -5.345 1.00 63.06 116 SER A N 1
ATOM 952 C CA . SER A 1 116 ? 3.400 24.737 -5.714 1.00 63.06 116 SER A CA 1
ATOM 953 C C . SER A 1 116 ? 2.074 23.993 -5.542 1.00 63.06 116 SER A C 1
ATOM 955 O O . SER A 1 116 ? 1.977 22.842 -5.969 1.00 63.06 116 SER A O 1
ATOM 957 N N . PRO A 1 117 ? 1.019 24.644 -5.018 1.00 54.81 117 PRO A N 1
ATOM 958 C CA . PRO A 1 117 ? -0.321 24.062 -4.956 1.00 54.81 117 PRO A CA 1
ATOM 959 C C . PRO A 1 117 ? -1.026 24.019 -6.324 1.00 54.81 117 PRO A C 1
ATOM 961 O O . PRO A 1 117 ? -2.130 23.497 -6.418 1.00 54.81 117 PRO A O 1
ATOM 964 N N . ARG A 1 118 ? -0.440 24.604 -7.381 1.00 63.41 118 ARG A N 1
ATOM 965 C CA . ARG A 1 118 ? -1.016 24.595 -8.737 1.00 63.41 118 ARG A CA 1
ATOM 966 C C . ARG A 1 118 ? -0.801 23.244 -9.398 1.00 63.41 118 ARG A C 1
ATOM 968 O O . ARG A 1 118 ? 0.318 22.750 -9.364 1.00 63.41 118 ARG A O 1
ATOM 975 N N . ASP A 1 119 ? -1.792 22.682 -10.072 1.00 73.31 119 ASP A N 1
ATOM 976 C CA . ASP A 1 119 ? -1.595 21.438 -10.823 1.00 73.31 119 ASP A CA 1
ATOM 977 C C . ASP A 1 119 ? -0.555 21.599 -11.945 1.00 73.31 119 ASP A C 1
ATOM 979 O O . ASP A 1 119 ? -0.426 22.665 -12.553 1.00 73.31 119 ASP A O 1
ATOM 983 N N . VAL A 1 120 ? 0.209 20.533 -12.205 1.00 81.94 120 VAL A N 1
ATOM 984 C CA . VAL A 1 120 ? 1.065 20.467 -13.393 1.00 81.94 120 VAL A CA 1
ATOM 985 C C . VAL A 1 120 ? 0.136 20.181 -14.570 1.00 81.94 120 VAL A C 1
ATOM 987 O O . VAL A 1 120 ? -0.667 19.251 -14.475 1.00 81.94 120 VAL A O 1
ATOM 990 N N . PRO A 1 121 ? 0.189 20.955 -15.663 1.00 89.38 121 PRO A N 1
ATOM 991 C CA . PRO A 1 121 ? -0.688 20.705 -16.795 1.00 89.38 121 PRO A CA 1
ATOM 992 C C . PRO A 1 121 ? -0.411 19.336 -17.424 1.00 89.38 121 PRO A C 1
ATOM 994 O O . PRO A 1 121 ? 0.742 18.958 -17.636 1.00 89.38 121 PRO A O 1
ATOM 997 N N . LEU A 1 122 ? -1.479 18.612 -17.760 1.00 86.62 122 LEU A N 1
ATOM 998 C CA . LEU A 1 122 ? -1.389 17.403 -18.574 1.00 86.62 122 LEU A CA 1
ATOM 999 C C . LEU A 1 122 ? -0.884 17.786 -19.976 1.00 86.62 122 LEU A C 1
ATOM 1001 O O . LEU A 1 122 ? -1.540 18.590 -20.647 1.00 86.62 122 LEU A O 1
ATOM 1005 N N . PRO A 1 123 ? 0.232 17.217 -20.459 1.00 89.38 123 PRO A N 1
ATOM 1006 C CA . PRO A 1 123 ? 0.708 17.519 -21.800 1.00 89.38 123 PRO A CA 1
ATOM 1007 C C . PRO A 1 123 ? -0.233 16.960 -22.864 1.00 89.38 123 PRO A C 1
ATOM 1009 O O . PRO A 1 123 ? -0.628 15.799 -22.791 1.00 89.38 123 PRO A O 1
ATOM 1012 N N . ALA A 1 124 ? -0.538 17.755 -23.892 1.00 86.19 124 ALA A N 1
ATOM 1013 C CA . ALA A 1 124 ? -1.472 17.361 -24.952 1.00 86.19 124 ALA A CA 1
ATOM 1014 C C . ALA A 1 124 ? -1.045 16.081 -25.693 1.00 86.19 124 ALA A C 1
ATOM 1016 O O . ALA A 1 124 ? -1.886 15.263 -26.058 1.00 86.19 124 ALA A O 1
ATOM 1017 N N . ALA A 1 125 ? 0.263 15.907 -25.881 1.00 84.94 125 ALA A N 1
ATOM 1018 C CA . ALA A 1 125 ? 0.844 14.764 -26.570 1.00 84.94 125 ALA A CA 1
ATOM 1019 C C . ALA A 1 125 ? 1.175 13.587 -25.637 1.00 84.94 125 ALA A C 1
ATOM 1021 O O . ALA A 1 125 ? 1.694 12.580 -26.097 1.00 84.94 125 ALA A O 1
ATOM 1022 N N . TRP A 1 126 ? 0.922 13.669 -24.329 1.00 89.25 126 TRP A N 1
ATOM 1023 C CA . TRP A 1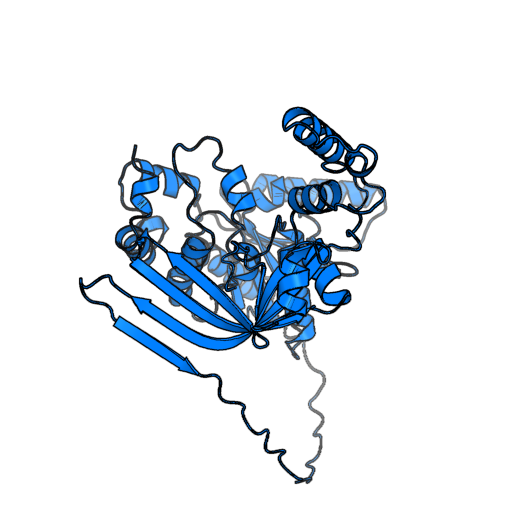 126 ? 1.209 12.563 -23.410 1.00 89.25 126 TRP A CA 1
ATOM 1024 C C . TRP A 1 126 ? -0.035 11.700 -23.198 1.00 89.25 126 TRP A C 1
ATOM 1026 O O . TRP A 1 126 ? -1.121 12.223 -22.950 1.00 89.25 126 TRP A O 1
ATOM 1036 N N . GLY A 1 127 ? 0.117 10.374 -23.241 1.00 89.56 127 GLY A N 1
ATOM 1037 C CA . GLY A 1 127 ? -0.967 9.479 -22.849 1.00 89.56 127 GLY A CA 1
ATOM 1038 C C . GLY A 1 127 ? -0.644 7.991 -22.879 1.00 89.56 127 GLY A C 1
ATOM 1039 O O . GLY A 1 127 ? 0.488 7.573 -23.136 1.00 89.56 127 GLY A O 1
ATOM 1040 N N . GLY A 1 128 ? -1.658 7.196 -22.534 1.00 89.62 128 GLY A N 1
ATOM 1041 C CA . GLY A 1 128 ? -1.547 5.751 -22.366 1.00 89.62 128 GLY A CA 1
ATOM 1042 C C . GLY A 1 128 ? -1.786 4.944 -23.646 1.00 89.62 128 GLY A C 1
ATOM 1043 O O . GLY A 1 128 ? -2.648 5.239 -24.469 1.00 89.62 128 GLY A O 1
ATOM 1044 N N . PHE A 1 129 ? -1.064 3.843 -23.759 1.00 91.25 129 PHE A N 1
ATOM 1045 C CA . PHE A 1 129 ? -1.245 2.780 -24.730 1.00 91.25 129 PHE A CA 1
ATOM 1046 C C . PHE A 1 129 ? -1.568 1.492 -23.984 1.00 91.25 129 PHE A C 1
ATOM 1048 O O . PHE A 1 129 ? -0.825 1.099 -23.090 1.00 91.25 129 PHE A O 1
ATOM 1055 N N . ARG A 1 130 ? -2.652 0.818 -24.357 1.00 90.25 130 ARG A N 1
ATOM 1056 C CA . ARG A 1 130 ? -3.072 -0.466 -23.802 1.00 90.25 130 ARG A CA 1
ATOM 1057 C C . ARG A 1 130 ? -2.717 -1.591 -24.758 1.00 90.25 130 ARG A C 1
ATOM 1059 O O . ARG A 1 130 ? -3.247 -1.636 -25.862 1.00 90.25 130 ARG A O 1
ATOM 1066 N N . LEU A 1 131 ? -1.864 -2.505 -24.313 1.00 91.31 131 LEU A N 1
ATOM 1067 C CA . LEU A 1 131 ? -1.624 -3.797 -24.936 1.00 91.31 131 LEU A CA 1
ATOM 1068 C C . LEU A 1 131 ? -2.679 -4.790 -24.454 1.00 91.31 131 LEU A C 1
ATOM 1070 O O . LEU A 1 131 ? -2.720 -5.160 -23.280 1.00 91.31 131 LEU A O 1
ATOM 1074 N N . VAL A 1 132 ? -3.503 -5.247 -25.384 1.00 91.12 132 VAL A N 1
ATOM 1075 C CA . VAL A 1 132 ? -4.512 -6.281 -25.176 1.00 91.12 132 VAL A CA 1
ATOM 1076 C C . VAL A 1 132 ? -3.862 -7.643 -25.452 1.00 91.12 132 VAL A C 1
ATOM 1078 O O . VAL A 1 132 ? -3.470 -7.883 -26.594 1.00 91.12 132 VAL A O 1
ATOM 1081 N N . PRO A 1 133 ? -3.688 -8.522 -24.447 1.00 88.69 133 PRO A N 1
ATOM 1082 C CA . PRO A 1 133 ? -2.877 -9.727 -24.599 1.00 88.69 133 PRO A CA 1
ATOM 1083 C C . PRO A 1 133 ? -3.566 -10.774 -25.484 1.00 88.69 133 PRO A C 1
ATOM 1085 O O . PRO A 1 133 ? -4.669 -11.217 -25.181 1.00 88.69 133 PRO A O 1
ATOM 1088 N N . ASP A 1 134 ? -2.885 -11.225 -26.533 1.00 87.25 134 ASP A N 1
ATOM 1089 C CA . ASP A 1 134 ? -3.250 -12.414 -27.313 1.00 87.25 134 ASP A CA 1
ATOM 1090 C C . ASP A 1 134 ? -2.578 -13.663 -26.736 1.00 87.25 134 ASP A C 1
ATOM 1092 O O . ASP A 1 134 ? -3.186 -14.733 -26.645 1.00 87.25 134 ASP A O 1
ATOM 1096 N N . THR A 1 135 ? -1.312 -13.523 -26.324 1.00 86.44 135 THR A N 1
ATOM 1097 C CA . THR A 1 135 ? -0.560 -14.595 -25.667 1.00 86.44 135 THR A CA 1
ATOM 1098 C C . THR A 1 135 ? 0.283 -14.085 -24.506 1.00 86.44 135 THR A C 1
ATOM 1100 O O . THR A 1 135 ? 0.808 -12.967 -24.544 1.00 86.44 135 THR A O 1
ATOM 1103 N N . ILE A 1 136 ? 0.428 -14.932 -23.486 1.00 87.69 136 ILE A N 1
ATOM 1104 C CA . ILE A 1 136 ? 1.321 -14.718 -22.344 1.00 87.69 136 ILE A CA 1
ATOM 1105 C C . ILE A 1 136 ? 2.217 -15.945 -22.209 1.00 87.69 136 ILE A C 1
ATOM 1107 O O . ILE A 1 136 ? 1.746 -17.062 -22.015 1.00 87.69 136 ILE A O 1
ATOM 1111 N N . GLU A 1 137 ? 3.517 -15.728 -22.317 1.00 88.12 137 GLU A N 1
ATOM 1112 C CA . GLU A 1 137 ? 4.554 -16.746 -22.238 1.00 88.12 137 GLU A CA 1
ATOM 1113 C C . GLU A 1 137 ? 5.366 -16.551 -20.957 1.00 88.12 137 GLU A C 1
ATOM 1115 O O . GLU A 1 137 ? 5.962 -15.496 -20.746 1.00 88.12 137 GLU A O 1
ATOM 1120 N N . PHE A 1 138 ? 5.409 -17.581 -20.117 1.00 88.12 138 PHE A N 1
ATOM 1121 C CA . PHE A 1 138 ? 6.255 -17.653 -18.932 1.00 88.12 138 PHE A CA 1
ATOM 1122 C C . PHE A 1 138 ? 7.473 -18.515 -19.237 1.00 88.12 138 PHE A C 1
ATOM 1124 O O . PHE A 1 138 ? 7.344 -19.632 -19.742 1.00 88.12 138 PHE A O 1
ATOM 1131 N N . LEU A 1 139 ? 8.646 -17.996 -18.900 1.00 87.38 139 LEU A N 1
ATOM 1132 C CA . LEU A 1 139 ? 9.926 -18.671 -19.020 1.00 87.38 139 LEU A CA 1
ATOM 1133 C C . LEU A 1 139 ? 10.567 -18.783 -17.636 1.00 87.38 139 LEU A C 1
ATOM 1135 O O . LEU A 1 139 ? 10.698 -17.777 -16.936 1.00 87.38 139 LEU A O 1
ATOM 1139 N N . ASP A 1 140 ? 11.001 -19.985 -17.271 1.00 85.19 140 ASP A N 1
ATOM 1140 C CA . ASP A 1 140 ? 11.767 -20.256 -16.054 1.00 85.19 140 ASP A CA 1
ATOM 1141 C C . ASP A 1 140 ? 13.009 -21.073 -16.421 1.00 85.19 140 ASP A C 1
ATOM 1143 O O . ASP A 1 140 ? 12.899 -22.145 -17.021 1.00 85.19 140 ASP A O 1
ATOM 1147 N N . THR A 1 141 ? 14.196 -20.548 -16.109 1.00 85.62 141 THR A N 1
ATOM 1148 C CA . THR A 1 141 ? 15.470 -21.221 -16.408 1.00 85.62 141 THR A CA 1
ATOM 1149 C C . THR A 1 141 ? 16.263 -21.602 -15.156 1.00 85.62 141 THR A C 1
ATOM 1151 O O . THR A 1 141 ? 17.461 -21.867 -15.251 1.00 85.62 141 THR A O 1
ATOM 1154 N N . ARG A 1 142 ? 15.632 -21.642 -13.972 1.00 78.75 142 ARG A N 1
ATOM 1155 C CA . ARG A 1 142 ? 16.317 -21.918 -12.690 1.00 78.75 142 ARG A CA 1
ATOM 1156 C C . ARG A 1 142 ? 16.930 -23.317 -12.597 1.00 78.75 142 ARG A C 1
ATOM 1158 O O . ARG A 1 142 ? 17.912 -23.504 -11.893 1.00 78.75 142 ARG A O 1
ATOM 1165 N N . ALA A 1 143 ? 16.374 -24.294 -13.310 1.00 71.19 143 ALA A N 1
ATOM 1166 C CA . ALA A 1 143 ? 16.801 -25.693 -13.243 1.00 71.19 143 ALA A CA 1
ATOM 1167 C C . ALA A 1 143 ? 17.948 -26.050 -14.214 1.00 71.19 143 ALA A C 1
ATOM 1169 O O . ALA A 1 143 ? 18.223 -27.228 -14.430 1.00 71.19 143 ALA A O 1
ATOM 1170 N N . GLY A 1 144 ? 18.587 -25.062 -14.853 1.00 67.44 144 GLY A N 1
ATOM 1171 C CA . GLY A 1 144 ? 19.612 -25.293 -15.883 1.00 67.44 144 GLY A CA 1
ATOM 1172 C C . GLY A 1 144 ? 19.055 -25.733 -17.246 1.00 67.44 144 GLY A C 1
ATOM 1173 O O . GLY A 1 144 ? 19.813 -25.889 -18.200 1.00 67.44 144 GLY A O 1
ATOM 1174 N N . TRP A 1 145 ? 17.734 -25.880 -17.363 1.00 71.31 145 TRP A N 1
ATOM 1175 C CA . TRP A 1 145 ? 16.995 -26.059 -18.612 1.00 71.31 145 TRP A CA 1
ATOM 1176 C C . TRP A 1 145 ? 15.827 -25.069 -18.664 1.00 71.31 145 TRP A C 1
ATOM 1178 O O . TRP A 1 145 ? 15.432 -24.500 -17.646 1.00 71.31 145 TRP A O 1
ATOM 1188 N N . THR A 1 146 ? 15.297 -24.824 -19.861 1.00 81.94 146 THR A N 1
ATOM 1189 C CA . THR A 1 146 ? 14.242 -23.831 -20.082 1.00 81.94 146 THR A CA 1
ATOM 1190 C C . THR A 1 146 ? 12.860 -24.469 -19.995 1.00 81.94 146 THR A C 1
ATOM 1192 O O . THR A 1 146 ? 12.454 -25.194 -20.903 1.00 81.94 146 THR A O 1
ATOM 1195 N N . GLN A 1 147 ? 12.110 -24.150 -18.940 1.00 83.12 147 GLN A N 1
ATOM 1196 C CA . GLN A 1 147 ? 10.681 -24.440 -18.865 1.00 83.12 147 GLN A CA 1
ATOM 1197 C C . GLN A 1 147 ? 9.891 -23.275 -19.469 1.00 83.12 147 GLN A C 1
ATOM 1199 O O . GLN A 1 147 ? 10.129 -22.111 -19.141 1.00 83.12 147 GLN A O 1
ATOM 1204 N N . ARG A 1 148 ? 8.944 -23.594 -20.358 1.00 87.19 148 ARG A N 1
ATOM 1205 C CA . ARG A 1 148 ? 8.129 -22.612 -21.077 1.00 87.19 148 ARG A CA 1
ATOM 1206 C C . ARG A 1 148 ? 6.651 -22.961 -20.977 1.00 87.19 148 ARG A C 1
ATOM 1208 O O . ARG A 1 148 ? 6.252 -24.038 -21.413 1.00 87.19 148 ARG A O 1
ATOM 1215 N N . THR A 1 149 ? 5.850 -22.030 -20.475 1.00 85.69 149 THR A N 1
ATOM 1216 C CA . THR A 1 149 ? 4.390 -22.166 -20.393 1.00 85.69 149 THR A CA 1
ATOM 1217 C C . THR A 1 149 ? 3.742 -21.049 -21.195 1.00 85.69 149 THR A C 1
ATOM 1219 O O . THR A 1 149 ? 4.006 -19.877 -20.941 1.00 85.69 149 THR A O 1
ATOM 1222 N N . LEU A 1 150 ? 2.905 -21.403 -22.171 1.00 84.56 150 LEU A N 1
ATOM 1223 C CA . LEU A 1 150 ? 2.239 -20.455 -23.063 1.00 84.56 150 LEU A CA 1
ATOM 1224 C C . LEU A 1 150 ? 0.729 -20.485 -22.830 1.00 84.56 150 LEU A C 1
ATOM 1226 O O . LEU A 1 150 ? 0.106 -21.540 -22.919 1.00 84.56 150 LEU A O 1
ATOM 1230 N N . TYR A 1 151 ? 0.154 -19.314 -22.587 1.00 82.19 151 TYR A N 1
ATOM 1231 C CA . TYR A 1 151 ? -1.283 -19.096 -22.500 1.00 82.19 151 TYR A CA 1
ATOM 1232 C C . TYR A 1 151 ? -1.762 -18.326 -23.725 1.00 82.19 151 TYR A C 1
ATOM 1234 O O . TYR A 1 151 ? -1.107 -17.382 -24.172 1.00 82.19 151 TYR A O 1
ATOM 1242 N N . HIS A 1 152 ? -2.926 -18.716 -24.235 1.00 83.31 152 HIS A N 1
ATOM 1243 C CA . HIS A 1 152 ? -3.628 -18.025 -25.310 1.00 83.31 152 HIS A CA 1
ATOM 1244 C C . HIS A 1 152 ? -4.912 -17.418 -24.762 1.00 83.31 152 HIS A C 1
ATOM 1246 O O . HIS A 1 152 ? -5.629 -18.064 -23.997 1.00 83.31 152 HIS A O 1
ATOM 1252 N N . ARG A 1 153 ? -5.227 -16.192 -25.177 1.00 75.62 153 ARG A N 1
ATOM 1253 C CA . ARG A 1 153 ? -6.517 -15.591 -24.861 1.00 75.62 153 ARG A CA 1
ATOM 1254 C C . ARG A 1 153 ? -7.619 -16.294 -25.650 1.00 75.62 153 ARG A C 1
ATOM 1256 O O . ARG A 1 153 ? -7.647 -16.243 -26.876 1.00 75.62 153 ARG A O 1
ATOM 1263 N N . THR A 1 154 ? -8.559 -16.910 -24.946 1.00 72.62 154 THR A N 1
ATOM 1264 C CA . THR A 1 154 ? -9.820 -17.397 -25.514 1.00 72.62 154 THR A CA 1
ATOM 1265 C C . THR A 1 154 ? -10.891 -16.325 -25.369 1.00 72.62 154 THR A C 1
ATOM 1267 O O . THR A 1 154 ? -11.215 -15.913 -24.256 1.00 72.62 154 THR A O 1
ATOM 1270 N N . LEU A 1 155 ? -11.450 -15.862 -26.489 1.00 58.78 155 LEU A N 1
ATOM 1271 C CA . LEU A 1 155 ? -12.632 -15.002 -26.474 1.00 58.78 155 LEU A CA 1
ATOM 1272 C C . LEU A 1 155 ? -13.831 -15.851 -26.037 1.00 58.78 155 LEU A C 1
ATOM 1274 O O . LEU A 1 155 ? -14.285 -16.718 -26.782 1.00 58.78 155 LEU A O 1
ATOM 1278 N N . GLY A 1 156 ? -14.322 -15.633 -24.818 1.00 48.38 156 GLY A N 1
ATOM 1279 C CA . GLY A 1 156 ? -15.579 -16.223 -24.375 1.00 48.38 156 GLY A CA 1
ATOM 1280 C C . GLY A 1 156 ? -16.723 -15.661 -25.216 1.00 48.38 156 GLY A C 1
ATOM 1281 O O . GLY A 1 156 ? -16.965 -14.455 -25.204 1.00 48.38 156 GLY A O 1
ATOM 1282 N N . VAL A 1 157 ? -17.425 -16.519 -25.957 1.00 35.38 157 VAL A N 1
ATOM 1283 C CA . VAL A 1 157 ? -18.728 -16.161 -26.522 1.00 35.38 157 VAL A CA 1
ATOM 1284 C C . VAL A 1 157 ? -19.663 -15.961 -25.336 1.00 35.38 157 VAL A C 1
ATOM 1286 O O . VAL A 1 157 ? -19.987 -16.916 -24.635 1.00 35.38 157 VAL A O 1
ATOM 1289 N N . ALA A 1 158 ? -20.064 -14.718 -25.078 1.00 34.19 158 ALA A N 1
ATOM 1290 C CA . ALA A 1 158 ? -21.080 -14.418 -24.082 1.00 34.19 158 ALA A CA 1
ATOM 1291 C C . ALA A 1 158 ? -22.419 -15.005 -24.552 1.00 34.19 158 ALA A C 1
ATOM 1293 O O . ALA A 1 158 ? -23.137 -14.398 -25.346 1.00 34.19 158 ALA A O 1
ATOM 1294 N N . THR A 1 159 ? -22.759 -16.205 -24.087 1.00 30.03 159 THR A N 1
ATOM 1295 C CA . THR A 1 159 ? -24.128 -16.711 -24.166 1.00 30.03 159 THR A CA 1
ATOM 1296 C C . THR A 1 159 ? -24.980 -15.892 -23.208 1.00 30.03 159 THR A C 1
ATOM 1298 O O . THR A 1 159 ? -24.843 -15.996 -21.990 1.00 30.03 159 THR A O 1
ATOM 1301 N N . THR A 1 160 ? -25.840 -15.048 -23.764 1.00 28.80 160 THR A N 1
ATOM 1302 C CA . THR A 1 160 ? -26.887 -14.339 -23.028 1.00 28.80 160 THR A CA 1
ATOM 1303 C C . THR A 1 160 ? -27.877 -15.374 -22.478 1.00 28.80 160 THR A C 1
ATOM 1305 O O . THR A 1 160 ? -28.409 -16.153 -23.271 1.00 28.80 160 THR A O 1
ATOM 1308 N N . PRO A 1 161 ? -28.172 -15.418 -21.167 1.00 32.66 161 PRO A N 1
ATOM 1309 C CA . PRO A 1 161 ? -29.281 -16.218 -20.671 1.00 32.66 161 PRO A CA 1
ATOM 1310 C C . PRO A 1 161 ? -30.587 -15.501 -21.017 1.00 32.66 161 PRO A C 1
ATOM 1312 O O . PRO A 1 161 ? -30.876 -14.411 -20.523 1.00 32.66 161 PRO A O 1
ATOM 1315 N N . SER A 1 162 ? -31.369 -16.108 -21.902 1.00 28.12 162 SER A N 1
ATOM 1316 C CA . SER A 1 162 ? -32.748 -15.731 -22.182 1.00 28.12 162 SER A CA 1
ATOM 1317 C C . SER A 1 162 ? -33.664 -16.126 -21.019 1.00 28.12 162 SER A C 1
ATOM 1319 O O . SER A 1 162 ? -33.758 -17.308 -20.706 1.00 28.12 162 SER A O 1
ATOM 1321 N N . GLY A 1 163 ? -34.353 -15.134 -20.448 1.00 29.38 163 GLY A N 1
ATOM 1322 C CA . GLY A 1 163 ? -35.744 -15.173 -19.970 1.00 29.38 163 GLY A CA 1
ATOM 1323 C C . GLY A 1 163 ? -36.197 -16.272 -18.998 1.00 29.38 163 GLY A C 1
ATOM 1324 O O . GLY A 1 163 ? -36.352 -17.428 -19.374 1.00 29.38 163 GLY A O 1
ATOM 1325 N N . GLY A 1 164 ? -36.599 -15.850 -17.796 1.00 26.41 164 GLY A N 1
ATOM 1326 C CA . GLY A 1 164 ? -37.412 -16.639 -16.870 1.00 26.41 164 GLY A CA 1
ATOM 1327 C C . GLY A 1 164 ? -37.861 -15.799 -15.677 1.00 26.41 164 GLY A C 1
ATOM 1328 O O . GLY A 1 164 ? -37.225 -15.822 -14.632 1.00 26.41 164 GLY A O 1
ATOM 1329 N N . ASP A 1 165 ? -38.925 -15.025 -15.870 1.00 29.56 165 ASP A N 1
ATOM 1330 C CA . ASP A 1 165 ? -39.635 -14.252 -14.848 1.00 29.56 165 ASP A CA 1
ATOM 1331 C C . ASP A 1 165 ? -40.582 -15.176 -14.063 1.00 29.56 165 ASP A C 1
ATOM 1333 O O . ASP A 1 165 ? -41.385 -15.847 -14.707 1.00 29.56 165 ASP A O 1
ATOM 1337 N N . GLN A 1 166 ? -40.502 -15.211 -12.724 1.00 27.28 166 GLN A N 1
ATOM 1338 C CA . GLN A 1 166 ? -41.639 -15.429 -11.809 1.00 27.28 166 GLN A CA 1
ATOM 1339 C C . GLN A 1 166 ? -41.320 -14.820 -10.436 1.00 27.28 166 GLN A C 1
ATOM 1341 O O . GLN A 1 166 ? -40.354 -15.195 -9.772 1.00 27.28 166 GLN A O 1
ATOM 1346 N N . GLY A 1 167 ? -42.159 -13.870 -10.021 1.00 27.31 167 GLY A N 1
ATOM 1347 C CA . GLY A 1 167 ? -42.072 -13.197 -8.735 1.00 27.31 167 GLY A CA 1
ATOM 1348 C C . GLY A 1 167 ? -42.488 -14.061 -7.543 1.00 27.31 167 GLY A C 1
ATOM 1349 O O . GLY A 1 167 ? -43.325 -14.956 -7.647 1.00 27.31 167 GLY A O 1
ATOM 1350 N N . ALA A 1 168 ? -41.949 -13.712 -6.377 1.00 25.33 168 ALA A N 1
ATOM 1351 C CA . ALA A 1 168 ? -42.508 -14.078 -5.086 1.00 25.33 168 ALA A CA 1
ATOM 1352 C C . ALA A 1 168 ? -42.342 -12.907 -4.105 1.00 25.33 168 ALA A C 1
ATOM 1354 O O . ALA A 1 168 ? -41.275 -12.310 -3.988 1.00 25.33 168 ALA A O 1
ATOM 1355 N N . ALA A 1 169 ? -43.470 -12.580 -3.481 1.00 24.75 169 ALA A N 1
ATOM 1356 C CA . ALA A 1 169 ? -43.778 -11.502 -2.552 1.00 24.75 169 ALA A CA 1
ATOM 1357 C C . ALA A 1 169 ? -42.644 -11.012 -1.632 1.00 24.75 169 ALA A C 1
ATOM 1359 O O . ALA A 1 169 ? -42.038 -11.778 -0.887 1.00 24.75 169 ALA A O 1
ATOM 1360 N N . ALA A 1 170 ? -42.481 -9.686 -1.605 1.00 26.91 170 ALA A N 1
ATOM 1361 C CA . ALA A 1 170 ? -41.839 -8.965 -0.519 1.00 26.91 170 ALA A CA 1
ATOM 1362 C C . ALA A 1 170 ? -42.649 -9.165 0.770 1.00 26.91 170 ALA A C 1
ATOM 1364 O O . ALA A 1 170 ? -43.778 -8.689 0.889 1.00 26.91 170 ALA A O 1
ATOM 1365 N N . THR A 1 171 ? -42.080 -9.890 1.727 1.00 25.41 171 THR A N 1
ATOM 1366 C CA . THR A 1 171 ? -42.545 -9.880 3.113 1.00 25.41 171 THR A CA 1
ATOM 1367 C C . THR A 1 171 ? -41.744 -8.840 3.877 1.00 25.41 171 THR A C 1
ATOM 1369 O O . THR A 1 171 ? -40.535 -8.996 4.053 1.00 25.41 171 THR A O 1
ATOM 1372 N N . ASP A 1 172 ? -42.434 -7.784 4.304 1.00 29.25 172 ASP A N 1
ATOM 1373 C CA . ASP A 1 172 ? -41.944 -6.762 5.224 1.00 29.25 172 ASP A CA 1
ATOM 1374 C C . ASP A 1 172 ? -41.330 -7.407 6.475 1.00 29.25 172 ASP A C 1
ATOM 1376 O O . ASP A 1 172 ? -42.022 -8.056 7.264 1.00 29.25 172 ASP A O 1
ATOM 1380 N N . VAL A 1 173 ? -40.023 -7.212 6.662 1.00 26.50 173 VAL A N 1
ATOM 1381 C CA . VAL A 1 173 ? -39.322 -7.532 7.911 1.00 26.50 173 VAL A CA 1
ATOM 1382 C C . VAL A 1 173 ? -39.195 -6.237 8.725 1.00 26.50 173 VAL A C 1
ATOM 1384 O O . VAL A 1 173 ? -38.849 -5.200 8.153 1.00 26.50 173 VAL A O 1
ATOM 1387 N N . PRO A 1 174 ? -39.493 -6.245 10.038 1.00 25.84 174 PRO A N 1
ATOM 1388 C CA . PRO A 1 174 ? -39.676 -5.025 10.813 1.00 25.84 174 PRO A CA 1
ATOM 1389 C C . PRO A 1 174 ? -38.388 -4.210 10.930 1.00 25.84 174 PRO A C 1
ATOM 1391 O O . PRO A 1 174 ? -37.300 -4.746 11.135 1.00 25.84 174 PRO A O 1
ATOM 1394 N N . VAL A 1 175 ? -38.544 -2.890 10.876 1.00 33.84 175 VAL A N 1
ATOM 1395 C CA . VAL A 1 175 ? -37.510 -1.898 11.183 1.00 33.84 175 VAL A CA 1
ATOM 1396 C C . VAL A 1 175 ? -37.065 -2.076 12.642 1.00 33.84 175 VAL A C 1
ATOM 1398 O O . VAL A 1 175 ? -37.767 -1.650 13.557 1.00 33.84 175 VAL A O 1
ATOM 1401 N N . GLY A 1 176 ? -35.909 -2.709 12.864 1.00 26.09 176 GLY A N 1
ATOM 1402 C CA . GLY A 1 176 ? -35.367 -2.973 14.199 1.00 26.09 176 GLY A CA 1
ATOM 1403 C C . GLY A 1 176 ? -33.837 -3.066 14.225 1.00 26.09 176 GLY A C 1
ATOM 1404 O O . GLY A 1 176 ? -33.263 -3.962 13.627 1.00 26.09 176 GLY A O 1
ATOM 1405 N N . GLU A 1 177 ? -33.231 -2.117 14.946 1.00 29.20 177 GLU A N 1
ATOM 1406 C CA . GLU A 1 177 ? -31.862 -2.049 15.496 1.00 29.20 177 GLU A CA 1
ATOM 1407 C C . GLU A 1 177 ? -30.620 -2.124 14.574 1.00 29.20 177 GLU A C 1
ATOM 1409 O O . GLU A 1 177 ? -30.367 -3.039 13.800 1.00 29.20 177 GLU A O 1
ATOM 1414 N N . TRP A 1 178 ? -29.785 -1.091 14.716 1.00 29.06 178 TRP A N 1
ATOM 1415 C CA . TRP A 1 178 ? -28.589 -0.791 13.936 1.00 29.06 178 TRP A CA 1
ATOM 1416 C C . TRP A 1 178 ? -27.460 -1.805 14.171 1.00 29.06 178 TRP A C 1
ATOM 1418 O O . TRP A 1 178 ? -26.745 -1.701 15.166 1.00 29.06 178 TRP A O 1
ATOM 1428 N N . GLN A 1 179 ? -27.206 -2.706 13.219 1.00 28.73 179 GLN A N 1
ATOM 1429 C CA . GLN A 1 179 ? -25.947 -3.455 13.186 1.00 28.73 179 GLN A CA 1
ATOM 1430 C C . GLN A 1 179 ? -24.865 -2.631 12.491 1.00 28.73 179 GLN A C 1
ATOM 1432 O O . GLN A 1 179 ? -24.940 -2.318 11.303 1.00 28.73 179 GLN A O 1
ATOM 1437 N N . ARG A 1 180 ? -23.871 -2.213 13.268 1.00 36.91 180 ARG A N 1
ATOM 1438 C CA . ARG A 1 180 ? -22.790 -1.343 12.828 1.00 36.91 180 ARG A CA 1
ATOM 1439 C C . ARG A 1 180 ? -21.587 -2.210 12.417 1.00 36.91 180 ARG A C 1
ATOM 1441 O O . ARG A 1 180 ? -20.872 -2.697 13.288 1.00 36.91 180 ARG A O 1
ATOM 1448 N N . LYS A 1 181 ? -21.388 -2.423 11.112 1.00 34.16 181 LYS A N 1
ATOM 1449 C CA . LYS A 1 181 ? -20.305 -3.250 10.536 1.00 34.16 181 LYS A CA 1
ATOM 1450 C C . LYS A 1 181 ? -19.120 -2.385 10.060 1.00 34.16 181 LYS A C 1
ATOM 1452 O O . LYS A 1 181 ? -19.371 -1.329 9.471 1.00 34.16 181 LYS A O 1
ATOM 1457 N N . TYR A 1 182 ? -17.858 -2.792 10.295 1.00 39.38 182 TYR A N 1
ATOM 1458 C CA . TYR A 1 182 ? -16.669 -1.960 9.981 1.00 39.38 182 TYR A CA 1
ATOM 1459 C C . TYR A 1 182 ? -15.455 -2.672 9.386 1.00 39.38 182 TYR A C 1
ATOM 1461 O O . TYR A 1 182 ? -15.262 -3.869 9.594 1.00 39.38 182 TYR A O 1
ATOM 1469 N N . LEU A 1 183 ? -14.623 -1.853 8.726 1.00 41.69 183 LEU A N 1
ATOM 1470 C CA . LEU A 1 183 ? -13.330 -2.196 8.142 1.00 41.69 183 LEU A CA 1
ATOM 1471 C C . LEU A 1 183 ? -12.194 -1.379 8.771 1.00 41.69 183 LEU A C 1
ATOM 1473 O O . LEU A 1 183 ? -12.330 -0.159 8.873 1.00 41.69 183 LEU A O 1
ATOM 1477 N N . LEU A 1 184 ? -11.095 -2.026 9.162 1.00 41.66 184 LEU A N 1
ATOM 1478 C CA . LEU A 1 184 ? -9.890 -1.381 9.714 1.00 41.66 184 LEU A CA 1
ATOM 1479 C C . LEU A 1 184 ? -8.775 -1.319 8.657 1.00 41.66 184 LEU A C 1
ATOM 1481 O O . LEU A 1 184 ? -8.539 -2.323 8.002 1.00 41.66 184 LEU A O 1
ATOM 1485 N N . LEU A 1 185 ? -8.099 -0.177 8.491 1.00 41.53 185 LEU A N 1
ATOM 1486 C CA . LEU A 1 185 ? -6.996 0.014 7.526 1.00 41.53 185 LEU A CA 1
ATOM 1487 C C . LEU A 1 185 ? -5.704 0.460 8.227 1.00 41.53 185 LEU A C 1
ATOM 1489 O O . LEU A 1 185 ? -5.773 1.426 8.976 1.00 41.53 185 LEU A O 1
ATOM 1493 N N . GLU A 1 186 ? -4.554 -0.160 7.954 1.00 49.94 186 GLU A N 1
ATOM 1494 C CA . GLU A 1 186 ? -3.249 0.154 8.583 1.00 49.94 186 GLU A CA 1
ATOM 1495 C C . GLU A 1 186 ? -2.121 0.334 7.554 1.00 49.94 186 GLU A C 1
ATOM 1497 O O . GLU A 1 186 ? -2.198 -0.280 6.489 1.00 49.94 186 GLU A O 1
ATOM 1502 N N . GLU A 1 187 ? -1.106 1.157 7.881 1.00 45.91 187 GLU A N 1
ATOM 1503 C CA . GLU A 1 187 ? 0.055 1.446 7.018 1.00 45.91 187 GLU A CA 1
ATOM 1504 C C . GLU A 1 187 ? 1.411 1.524 7.753 1.00 45.91 187 GLU A C 1
ATOM 1506 O O . GLU A 1 187 ? 1.565 2.170 8.797 1.00 45.91 187 GLU A O 1
ATOM 1511 N N . GLY A 1 188 ? 2.460 1.012 7.105 1.00 42.59 188 GLY A N 1
ATOM 1512 C CA . GLY A 1 188 ? 3.815 0.940 7.626 1.00 42.59 188 GLY A CA 1
ATOM 1513 C C . GLY A 1 188 ? 4.863 0.216 6.753 1.00 42.59 188 GLY A C 1
ATOM 1514 O O . GLY A 1 188 ? 4.732 -0.114 5.575 1.00 42.59 188 GLY A O 1
ATOM 1515 N N . LEU A 1 189 ? 6.044 0.057 7.347 1.00 41.38 189 LEU A N 1
ATOM 1516 C CA . LEU A 1 189 ? 7.289 -0.288 6.664 1.00 41.38 189 LEU A CA 1
ATOM 1517 C C . LEU A 1 189 ? 7.889 -1.495 7.386 1.00 41.38 189 LEU A C 1
ATOM 1519 O O . LEU A 1 189 ? 8.557 -1.327 8.405 1.00 41.38 189 LEU A O 1
ATOM 1523 N N . VAL A 1 190 ? 7.589 -2.690 6.869 1.00 46.69 190 VAL A N 1
ATOM 1524 C CA . VAL A 1 190 ? 7.798 -4.000 7.523 1.00 46.69 190 VAL A CA 1
ATOM 1525 C C . VAL A 1 190 ? 6.878 -4.142 8.748 1.00 46.69 190 VAL A C 1
ATOM 1527 O O . VAL A 1 190 ? 7.272 -3.990 9.901 1.00 46.69 190 VAL A O 1
ATOM 1530 N N . GLU A 1 191 ? 5.602 -4.355 8.440 1.00 54.22 191 GLU A N 1
ATOM 1531 C CA . GLU A 1 191 ? 4.405 -4.294 9.295 1.00 54.22 191 GLU A CA 1
ATOM 1532 C C . GLU A 1 191 ? 4.132 -5.574 10.096 1.00 54.22 191 GLU A C 1
ATOM 1534 O O . GLU A 1 191 ? 3.002 -6.033 10.222 1.00 54.22 191 GLU A O 1
ATOM 1539 N N . VAL A 1 192 ? 5.153 -6.203 10.664 1.00 50.75 192 VAL A N 1
ATOM 1540 C CA . VAL A 1 192 ? 4.942 -7.571 11.162 1.00 50.75 192 VAL A CA 1
ATOM 1541 C C . VAL A 1 192 ? 4.306 -7.672 12.554 1.00 50.75 192 VAL A C 1
ATOM 1543 O O . VAL A 1 192 ? 4.216 -8.752 13.115 1.00 50.75 192 VAL A O 1
ATOM 1546 N N . VAL A 1 193 ? 3.783 -6.560 13.088 1.00 58.00 193 VAL A N 1
ATOM 1547 C CA . VAL A 1 193 ? 2.990 -6.555 14.336 1.00 58.00 193 VAL A CA 1
ATOM 1548 C C . VAL A 1 193 ? 1.617 -5.915 14.159 1.00 58.00 193 VAL A C 1
ATOM 1550 O O . VAL A 1 193 ? 1.020 -5.327 15.062 1.00 58.00 193 VAL A O 1
ATOM 1553 N N . VAL A 1 194 ? 1.103 -6.025 12.944 1.00 70.25 194 VAL A N 1
ATOM 1554 C CA . VAL A 1 194 ? -0.205 -5.495 12.605 1.00 70.25 194 VAL A CA 1
ATOM 1555 C C . VAL A 1 194 ? -1.319 -6.382 13.168 1.00 70.25 194 VAL A C 1
ATOM 1557 O O . VAL A 1 194 ? -2.287 -5.849 13.703 1.00 70.25 194 VAL A O 1
ATOM 1560 N N . LEU A 1 195 ? -1.151 -7.710 13.202 1.00 78.88 195 LEU A N 1
ATOM 1561 C CA . LEU A 1 195 ? -2.191 -8.621 13.703 1.00 78.88 195 LEU A CA 1
ATOM 1562 C C . LEU A 1 195 ? -2.634 -8.304 15.135 1.00 78.88 195 LEU A C 1
ATOM 1564 O O . LEU A 1 195 ? -3.825 -8.151 15.381 1.00 78.88 195 LEU A O 1
ATOM 1568 N N . GLU A 1 196 ? -1.702 -8.137 16.077 1.00 81.50 196 GLU A N 1
ATOM 1569 C CA . GLU A 1 196 ? -2.066 -7.843 17.470 1.00 81.50 196 GLU A CA 1
ATOM 1570 C C . GLU A 1 196 ? -2.773 -6.491 17.620 1.00 81.50 196 GLU A C 1
ATOM 1572 O O . GLU A 1 196 ? -3.657 -6.330 18.463 1.00 81.50 196 GLU A O 1
ATOM 1577 N N . MET A 1 197 ? -2.412 -5.518 16.781 1.00 83.31 197 MET A N 1
ATOM 1578 C CA . MET A 1 197 ? -3.061 -4.214 16.759 1.00 83.31 197 MET A CA 1
ATOM 1579 C C . MET A 1 197 ? -4.495 -4.310 16.226 1.00 83.31 197 MET A C 1
ATOM 1581 O O . MET A 1 197 ? -5.402 -3.713 16.810 1.00 83.31 197 MET A O 1
ATOM 1585 N N . PHE A 1 198 ? -4.709 -5.090 15.164 1.00 88.12 198 PHE A N 1
ATOM 1586 C CA . PHE A 1 198 ? -6.038 -5.399 14.635 1.00 88.12 198 PHE A CA 1
ATOM 1587 C C . PHE A 1 198 ? -6.884 -6.155 15.664 1.00 88.12 198 PHE A C 1
ATOM 1589 O O . PHE A 1 198 ? -8.021 -5.766 15.918 1.00 88.12 198 PHE A O 1
ATOM 1596 N N . GLU A 1 199 ? -6.323 -7.171 16.316 1.00 88.50 199 GLU A N 1
ATOM 1597 C CA . GLU A 1 199 ? -6.986 -7.952 17.364 1.00 88.50 199 GLU A CA 1
ATOM 1598 C C . GLU A 1 199 ? -7.394 -7.088 18.563 1.00 88.50 199 GLU A C 1
ATOM 1600 O O . GLU A 1 199 ? -8.539 -7.145 19.022 1.00 88.50 199 GLU A O 1
ATOM 1605 N N . ALA A 1 200 ? -6.488 -6.236 19.053 1.00 88.06 200 ALA A N 1
ATOM 1606 C CA . ALA A 1 200 ? -6.782 -5.312 20.144 1.00 88.06 200 ALA A CA 1
ATOM 1607 C C . ALA A 1 200 ? -7.879 -4.311 19.757 1.00 88.06 200 ALA A C 1
ATOM 1609 O O . ALA A 1 200 ? -8.791 -4.050 20.546 1.00 88.06 200 ALA A O 1
ATOM 1610 N N . ALA A 1 201 ? -7.813 -3.769 18.538 1.00 90.00 201 ALA A N 1
ATOM 1611 C CA . ALA A 1 201 ? -8.822 -2.853 18.028 1.00 90.00 201 ALA A CA 1
ATOM 1612 C C . ALA A 1 201 ? -10.186 -3.527 17.876 1.00 90.00 201 ALA A C 1
ATOM 1614 O O . ALA A 1 201 ? -11.178 -2.970 18.340 1.00 90.00 201 ALA A O 1
ATOM 1615 N N . LYS A 1 202 ? -10.240 -4.729 17.294 1.00 91.81 202 LYS A N 1
ATOM 1616 C CA . LYS A 1 202 ? -11.475 -5.498 17.126 1.00 91.81 202 LYS A CA 1
ATOM 1617 C C . LYS A 1 202 ? -12.148 -5.757 18.464 1.00 91.81 202 LYS A C 1
ATOM 1619 O O . LYS A 1 202 ? -13.265 -5.289 18.661 1.00 91.81 202 LYS A O 1
ATOM 1624 N N . ARG A 1 203 ? -11.446 -6.385 19.416 1.00 90.81 203 ARG A N 1
ATOM 1625 C CA . ARG A 1 203 ? -12.002 -6.680 20.751 1.00 90.81 203 ARG A CA 1
ATOM 1626 C C . ARG A 1 203 ? -12.545 -5.428 21.418 1.00 90.81 203 ARG A C 1
ATOM 1628 O O . ARG A 1 203 ? -13.670 -5.412 21.900 1.00 90.81 203 ARG A O 1
ATOM 1635 N N . TRP A 1 204 ? -11.775 -4.343 21.395 1.00 89.25 204 TRP A N 1
ATOM 1636 C CA . TRP A 1 204 ? -12.184 -3.101 22.036 1.00 89.25 204 TRP A CA 1
ATOM 1637 C C . TRP A 1 204 ? -13.414 -2.467 21.369 1.00 89.25 204 TRP A C 1
ATOM 1639 O O . TRP A 1 204 ? -14.325 -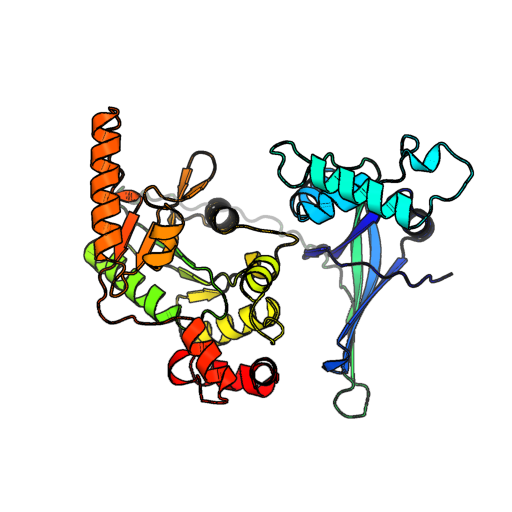2.012 22.061 1.00 89.25 204 TRP A O 1
ATOM 1649 N N . LEU A 1 205 ? -13.471 -2.447 20.035 1.00 89.31 205 LEU A N 1
ATOM 1650 C CA . LEU A 1 205 ? -14.597 -1.901 19.274 1.00 89.31 205 LEU A CA 1
ATOM 1651 C C . LEU A 1 205 ? -15.876 -2.723 19.479 1.00 89.31 205 LEU A C 1
ATOM 1653 O O . LEU A 1 205 ? -16.951 -2.148 19.668 1.00 89.31 205 LEU A O 1
ATOM 1657 N N . GLU A 1 206 ? -15.759 -4.048 19.477 1.00 91.44 206 GLU A N 1
ATOM 1658 C CA . GLU A 1 206 ? -16.886 -4.961 19.676 1.00 91.44 206 GLU A CA 1
ATOM 1659 C C . GLU A 1 206 ? -17.401 -4.899 21.121 1.00 91.44 206 GLU A C 1
ATOM 1661 O O . GLU A 1 206 ? -18.590 -4.671 21.343 1.00 91.44 206 GLU A O 1
ATOM 1666 N N . GLU A 1 207 ? -16.511 -4.967 22.117 1.00 89.12 207 GLU A N 1
ATOM 1667 C CA . GLU A 1 207 ? -16.890 -4.971 23.535 1.00 89.12 207 GLU A CA 1
ATOM 1668 C C . GLU A 1 207 ? -17.352 -3.607 24.066 1.00 89.12 207 GLU A C 1
ATOM 1670 O O . GLU A 1 207 ? -18.251 -3.541 24.906 1.00 89.12 207 GLU A O 1
ATOM 1675 N N . LYS A 1 208 ? -16.697 -2.508 23.662 1.00 86.69 208 LYS A N 1
ATOM 1676 C CA . LYS A 1 208 ? -16.920 -1.176 24.264 1.00 86.69 208 LYS A CA 1
ATOM 1677 C C . LYS A 1 208 ? -17.802 -0.266 23.425 1.00 86.69 208 LYS A C 1
ATOM 1679 O O . LYS A 1 208 ? -18.379 0.673 23.971 1.00 86.69 208 LYS A O 1
ATOM 1684 N N . HIS A 1 209 ? -17.915 -0.522 22.123 1.00 81.56 209 HIS A N 1
ATOM 1685 C CA . HIS A 1 209 ? -18.628 0.360 21.196 1.00 81.56 209 HIS A CA 1
ATOM 1686 C C . HIS A 1 209 ? -19.750 -0.320 20.406 1.00 81.56 209 HIS A C 1
ATOM 1688 O O . HIS A 1 209 ? -20.389 0.347 19.584 1.00 81.56 209 HIS A O 1
ATOM 1694 N N . ASN A 1 210 ? -20.048 -1.591 20.714 1.00 83.06 210 ASN A N 1
ATOM 1695 C CA . ASN A 1 210 ? -21.118 -2.377 20.098 1.00 83.06 210 ASN A CA 1
ATOM 1696 C C . ASN A 1 210 ? -21.025 -2.367 18.564 1.00 83.06 210 ASN A C 1
ATOM 1698 O O . ASN A 1 210 ? -22.008 -2.165 17.843 1.00 83.06 210 ASN A O 1
ATOM 1702 N N . PHE A 1 211 ? -19.795 -2.472 18.073 1.00 84.44 211 PHE A N 1
ATOM 1703 C CA . PHE A 1 211 ? -19.506 -2.657 16.664 1.00 84.44 211 PHE A CA 1
ATOM 1704 C C . PHE A 1 211 ? -19.400 -4.149 16.347 1.00 84.44 211 PHE A C 1
ATOM 1706 O O . PHE A 1 211 ? -19.194 -4.965 17.236 1.00 84.44 211 PHE A O 1
ATOM 1713 N N . THR A 1 212 ? -19.541 -4.504 15.076 1.00 89.00 212 THR A N 1
ATOM 1714 C CA . THR A 1 212 ? -19.177 -5.823 14.551 1.00 89.00 212 THR A CA 1
ATOM 1715 C C . THR A 1 212 ? -18.086 -5.600 13.519 1.00 89.00 212 THR A C 1
ATOM 1717 O O . THR A 1 212 ? -18.320 -4.940 12.502 1.00 89.00 212 THR A O 1
ATOM 1720 N N . VAL A 1 213 ? -16.872 -6.077 13.775 1.00 88.19 213 VAL A N 1
ATOM 1721 C CA . VAL A 1 213 ? -15.775 -5.906 12.820 1.00 88.19 213 VAL A CA 1
ATOM 1722 C C . VAL A 1 213 ? -15.833 -7.054 11.826 1.00 88.19 213 VAL A C 1
ATOM 1724 O O . VAL A 1 213 ? -15.716 -8.216 12.203 1.00 88.19 213 VAL A O 1
ATOM 1727 N N . VAL A 1 214 ? -16.062 -6.722 10.555 1.00 88.19 214 VAL A N 1
ATOM 1728 C CA . VAL A 1 214 ? -16.292 -7.730 9.509 1.00 88.19 214 VAL A CA 1
ATOM 1729 C C . VAL A 1 214 ? -15.016 -8.110 8.777 1.00 88.19 214 VAL A C 1
ATOM 1731 O O . VAL A 1 214 ? -14.862 -9.267 8.411 1.00 88.19 214 VAL A O 1
ATOM 1734 N N . VAL A 1 215 ? -14.107 -7.154 8.575 1.00 87.69 215 VAL A N 1
ATOM 1735 C CA . VAL A 1 215 ? -12.826 -7.391 7.907 1.00 87.69 215 VAL A CA 1
ATOM 1736 C C . VAL A 1 215 ? -11.790 -6.355 8.343 1.00 87.69 215 VAL A C 1
ATOM 1738 O O . VAL A 1 215 ? -12.125 -5.219 8.685 1.00 87.69 215 VAL A O 1
ATOM 1741 N N . GLY A 1 216 ? -10.521 -6.734 8.343 1.00 88.56 216 GLY A N 1
ATOM 1742 C CA . GLY A 1 216 ? -9.381 -5.840 8.460 1.00 88.56 216 GLY A CA 1
ATOM 1743 C C . GLY A 1 216 ? -8.554 -5.857 7.179 1.00 88.56 216 GLY A C 1
ATOM 1744 O O . GLY A 1 216 ? -8.327 -6.921 6.625 1.00 88.56 216 GLY A O 1
ATOM 1745 N N . TRP A 1 217 ? -8.091 -4.703 6.705 1.00 88.06 217 TRP A N 1
ATOM 1746 C CA . TRP A 1 217 ? -7.168 -4.587 5.578 1.00 88.06 217 TRP A CA 1
ATOM 1747 C C . TRP A 1 217 ? -5.823 -4.032 6.014 1.00 88.06 217 TRP A C 1
ATOM 1749 O O . TRP A 1 217 ? -5.699 -2.880 6.426 1.00 88.06 217 TRP A O 1
ATOM 1759 N N . ILE A 1 218 ? -4.794 -4.844 5.837 1.00 88.12 218 ILE A N 1
ATOM 1760 C CA . ILE A 1 218 ? -3.406 -4.403 5.893 1.00 88.12 218 ILE A CA 1
ATOM 1761 C C . ILE A 1 218 ? -3.073 -3.776 4.538 1.00 88.12 218 ILE A C 1
ATOM 1763 O O . ILE A 1 218 ? -3.290 -4.418 3.508 1.00 88.12 218 ILE A O 1
ATOM 1767 N N . SER A 1 219 ? -2.574 -2.538 4.512 1.00 87.62 219 SER A N 1
ATOM 1768 C CA . SER A 1 219 ? -2.182 -1.842 3.281 1.00 87.62 219 SER A CA 1
ATOM 1769 C C . SER A 1 219 ? -0.701 -1.473 3.339 1.00 87.62 219 SER A C 1
ATOM 1771 O O . SER A 1 219 ? -0.353 -0.389 3.800 1.00 87.62 219 SER A O 1
ATOM 1773 N N . PRO A 1 220 ? 0.194 -2.351 2.852 1.00 85.62 220 PRO A N 1
ATOM 1774 C CA . PRO A 1 220 ? 1.624 -2.100 2.928 1.00 85.62 220 PRO A CA 1
ATOM 1775 C C . PRO A 1 220 ? 2.018 -0.839 2.168 1.00 85.62 220 PRO A C 1
ATOM 1777 O O . PRO A 1 220 ? 1.617 -0.661 1.013 1.00 85.62 220 PRO A O 1
ATOM 1780 N N . SER A 1 221 ? 2.874 -0.009 2.776 1.00 81.75 221 SER A N 1
ATOM 1781 C CA . SER A 1 221 ? 3.113 1.332 2.235 1.00 81.75 221 SER A CA 1
ATOM 1782 C C . SER A 1 221 ? 3.688 1.367 0.811 1.00 81.75 221 SER A C 1
ATOM 1784 O O . SER A 1 221 ? 4.317 0.411 0.363 1.00 81.75 221 SER A O 1
ATOM 1786 N N . HIS A 1 222 ? 3.598 2.480 0.089 1.00 82.19 222 HIS A N 1
ATOM 1787 C CA . HIS A 1 222 ? 4.278 2.606 -1.213 1.00 82.19 222 HIS A CA 1
ATOM 1788 C C . HIS A 1 222 ? 5.818 2.727 -1.088 1.00 82.19 222 HIS A C 1
ATOM 1790 O O . HIS A 1 222 ? 6.331 3.349 -0.154 1.00 82.19 222 HIS A O 1
ATOM 1796 N N . ASP A 1 223 ? 6.587 2.202 -2.055 1.00 76.12 223 ASP A N 1
ATOM 1797 C CA . ASP A 1 223 ? 8.068 2.196 -2.022 1.00 76.12 223 ASP A CA 1
ATOM 1798 C C . ASP A 1 223 ? 8.696 3.591 -1.939 1.00 76.12 223 ASP A C 1
ATOM 1800 O O . ASP A 1 223 ? 9.757 3.768 -1.338 1.00 76.12 223 ASP A O 1
ATOM 1804 N N . HIS A 1 224 ? 8.019 4.606 -2.475 1.00 74.31 224 HIS A N 1
ATOM 1805 C CA . HIS A 1 224 ? 8.455 5.997 -2.355 1.00 74.31 224 HIS A CA 1
ATOM 1806 C C . HIS A 1 224 ? 8.494 6.457 -0.890 1.00 74.31 224 HIS A C 1
ATOM 1808 O O . HIS A 1 224 ? 9.475 7.053 -0.445 1.00 74.31 224 HIS A O 1
ATOM 1814 N N . TYR A 1 225 ? 7.439 6.155 -0.128 1.00 74.56 225 TYR A N 1
ATOM 1815 C CA . TYR A 1 225 ? 7.370 6.479 1.296 1.00 74.56 225 TYR A CA 1
ATOM 1816 C C . TYR A 1 225 ? 8.448 5.728 2.076 1.00 74.56 225 TYR A C 1
ATOM 1818 O O . TYR A 1 225 ? 9.137 6.290 2.930 1.00 74.56 225 TYR A O 1
ATOM 1826 N N . VAL A 1 226 ? 8.620 4.454 1.730 1.00 72.75 226 VAL A N 1
ATOM 1827 C CA . VAL A 1 226 ? 9.574 3.558 2.372 1.00 72.75 226 VAL A CA 1
ATOM 1828 C C . VAL A 1 226 ? 11.015 4.019 2.182 1.00 72.75 226 VAL A C 1
ATOM 1830 O O . VAL A 1 226 ? 11.759 4.171 3.152 1.00 72.75 226 VAL A O 1
ATOM 1833 N N . THR A 1 227 ? 11.385 4.317 0.941 1.00 70.75 227 THR A N 1
ATOM 1834 C CA . THR A 1 227 ? 12.724 4.792 0.582 1.00 70.75 227 THR A CA 1
ATOM 1835 C C . THR A 1 227 ? 13.049 6.106 1.295 1.00 70.75 227 THR A C 1
ATOM 1837 O O . THR A 1 227 ? 14.138 6.254 1.847 1.00 70.75 227 THR A O 1
ATOM 1840 N N . GLY A 1 228 ? 12.080 7.026 1.389 1.00 66.56 228 GLY A N 1
ATOM 1841 C CA . GLY A 1 228 ? 12.240 8.290 2.116 1.00 66.56 228 GLY A CA 1
ATOM 1842 C C . GLY A 1 228 ? 12.525 8.125 3.614 1.00 66.56 228 GLY A C 1
ATOM 1843 O O . GLY A 1 228 ? 13.167 8.984 4.213 1.00 66.56 228 GLY A O 1
ATOM 1844 N N . LYS A 1 229 ? 12.108 7.010 4.228 1.00 64.50 229 LYS A N 1
ATOM 1845 C CA . LYS A 1 229 ? 12.418 6.681 5.630 1.00 64.50 229 LYS A CA 1
ATOM 1846 C C . LYS A 1 229 ? 13.740 5.938 5.818 1.00 64.50 229 LYS A C 1
ATOM 1848 O O . LYS A 1 229 ? 14.223 5.849 6.945 1.00 64.50 229 LYS A O 1
ATOM 1853 N N . MET A 1 230 ? 14.318 5.403 4.746 1.00 64.00 230 MET A N 1
ATOM 1854 C CA . MET A 1 230 ? 15.525 4.572 4.787 1.00 64.00 230 MET A CA 1
ATOM 1855 C C . MET A 1 230 ? 16.799 5.313 4.366 1.00 64.00 230 MET A C 1
ATOM 1857 O O . MET A 1 230 ? 17.848 4.696 4.243 1.00 64.00 230 MET A O 1
ATOM 1861 N N . VAL A 1 231 ? 16.749 6.644 4.244 1.00 56.53 231 VAL A N 1
ATOM 1862 C CA . VAL A 1 231 ? 17.888 7.509 3.864 1.00 56.53 231 VAL A CA 1
ATOM 1863 C C . VAL A 1 231 ? 19.161 7.336 4.706 1.00 56.53 231 VAL A C 1
ATOM 1865 O O . VAL A 1 231 ? 20.245 7.631 4.216 1.00 56.53 231 VAL A O 1
ATOM 1868 N N . ASN A 1 232 ? 19.054 6.839 5.943 1.00 52.25 232 ASN A N 1
ATOM 1869 C CA . ASN A 1 232 ? 20.197 6.616 6.841 1.00 52.25 232 ASN A CA 1
ATOM 1870 C C . ASN A 1 232 ? 20.567 5.134 7.023 1.00 52.25 232 ASN A C 1
ATOM 1872 O O . ASN A 1 232 ? 21.423 4.816 7.850 1.00 52.25 232 ASN A O 1
ATOM 1876 N N . VAL A 1 233 ? 19.926 4.221 6.291 1.00 54.62 233 VAL A N 1
ATOM 1877 C CA . VAL A 1 233 ? 20.198 2.783 6.372 1.00 54.62 233 VAL A CA 1
ATOM 1878 C C . VAL A 1 233 ? 21.058 2.393 5.170 1.00 54.62 233 VAL A C 1
ATOM 1880 O O . VAL A 1 233 ? 20.755 2.763 4.042 1.00 54.62 233 VAL A O 1
ATOM 1883 N N . ARG A 1 234 ? 22.147 1.643 5.389 1.00 51.91 234 ARG A N 1
ATOM 1884 C CA . ARG A 1 234 ? 23.046 1.175 4.309 1.00 51.91 234 ARG A CA 1
ATOM 1885 C C . ARG A 1 234 ? 22.429 0.073 3.425 1.00 51.91 234 ARG A C 1
ATOM 1887 O O . ARG A 1 234 ? 23.108 -0.441 2.542 1.00 51.91 234 ARG A O 1
ATOM 1894 N N . SER A 1 235 ? 21.168 -0.285 3.664 1.00 54.72 235 SER A N 1
ATOM 1895 C CA . SER A 1 235 ? 20.425 -1.353 2.993 1.00 54.72 235 SER A CA 1
ATOM 1896 C C . SER A 1 235 ? 19.474 -0.809 1.929 1.00 54.72 235 SER A C 1
ATOM 1898 O O . SER A 1 235 ? 18.843 0.230 2.135 1.00 54.72 235 SER A O 1
ATOM 1900 N N . TYR A 1 236 ? 19.253 -1.568 0.854 1.00 56.91 236 TYR A N 1
ATOM 1901 C CA . TYR A 1 236 ? 18.116 -1.312 -0.033 1.00 56.91 236 TYR A CA 1
ATOM 1902 C C . TYR A 1 236 ? 16.788 -1.628 0.679 1.00 56.91 236 TYR A C 1
ATOM 1904 O O . TYR A 1 236 ? 16.704 -2.639 1.382 1.00 56.91 236 TYR A O 1
ATOM 1912 N N . PRO A 1 237 ? 15.745 -0.793 0.513 1.00 68.06 237 PRO A N 1
ATOM 1913 C CA . PRO A 1 237 ? 14.427 -1.079 1.063 1.00 68.06 237 PRO A CA 1
ATOM 1914 C C . PRO A 1 237 ? 13.857 -2.382 0.498 1.00 68.06 237 PRO A C 1
ATOM 1916 O O . PRO A 1 237 ? 13.955 -2.641 -0.702 1.00 68.06 237 PRO A O 1
ATOM 1919 N N . ILE A 1 238 ? 13.194 -3.173 1.348 1.00 76.00 238 ILE A N 1
ATOM 1920 C CA . ILE A 1 238 ? 12.370 -4.291 0.874 1.00 76.00 238 ILE A CA 1
ATOM 1921 C C . ILE A 1 238 ? 11.246 -3.711 0.006 1.00 76.00 238 ILE A C 1
ATOM 1923 O O . ILE A 1 238 ? 10.467 -2.874 0.474 1.00 76.00 238 ILE A O 1
ATOM 1927 N N . SER A 1 239 ? 11.161 -4.177 -1.241 1.00 75.75 239 SER A N 1
ATOM 1928 C CA . SER A 1 239 ? 10.180 -3.688 -2.212 1.00 75.75 239 SER A CA 1
ATOM 1929 C C . SER A 1 239 ? 8.738 -3.899 -1.750 1.00 75.75 239 SER A C 1
ATOM 1931 O O . SER A 1 239 ? 8.428 -4.812 -0.976 1.00 75.75 239 SER A O 1
ATOM 1933 N N . GLY A 1 240 ? 7.829 -3.080 -2.274 1.00 76.56 240 GLY A N 1
ATOM 1934 C CA . GLY A 1 240 ? 6.405 -3.126 -1.957 1.00 76.56 240 GLY A CA 1
ATOM 1935 C C . GLY A 1 240 ? 5.797 -4.478 -2.290 1.00 76.56 240 GLY A C 1
ATOM 1936 O O . GLY A 1 240 ? 4.974 -4.982 -1.533 1.00 76.56 240 GLY A O 1
ATOM 1937 N N . HIS A 1 241 ? 6.286 -5.127 -3.349 1.00 80.06 241 HIS A N 1
ATOM 1938 C CA . HIS A 1 241 ? 5.911 -6.497 -3.676 1.00 80.06 241 HIS A CA 1
ATOM 1939 C C . HIS A 1 241 ? 6.215 -7.469 -2.529 1.00 80.06 241 HIS A C 1
ATOM 1941 O O . HIS A 1 241 ? 5.307 -8.145 -2.053 1.00 80.06 241 HIS A O 1
ATOM 1947 N N . HIS A 1 242 ? 7.459 -7.515 -2.045 1.00 81.44 242 HIS A N 1
ATOM 1948 C CA . HIS A 1 242 ? 7.822 -8.431 -0.964 1.00 81.44 242 HIS A CA 1
ATOM 1949 C C . HIS A 1 242 ? 7.122 -8.084 0.350 1.00 81.44 242 HIS A C 1
ATOM 1951 O O . HIS A 1 242 ? 6.755 -8.993 1.089 1.00 81.44 242 HIS A O 1
ATOM 1957 N N . ARG A 1 243 ? 6.881 -6.797 0.629 1.00 84.38 243 ARG A N 1
ATOM 1958 C CA . ARG A 1 243 ? 6.099 -6.377 1.802 1.00 84.38 243 ARG A CA 1
ATOM 1959 C C . ARG A 1 243 ? 4.654 -6.870 1.734 1.00 84.38 243 ARG A C 1
ATOM 1961 O O . ARG A 1 243 ? 4.168 -7.380 2.737 1.00 84.38 243 ARG A O 1
ATOM 1968 N N . VAL A 1 244 ? 4.010 -6.810 0.566 1.00 81.94 244 VAL A N 1
ATOM 1969 C CA . VAL A 1 244 ? 2.670 -7.387 0.351 1.00 81.94 244 VAL A CA 1
ATOM 1970 C C . VAL A 1 244 ? 2.654 -8.889 0.603 1.00 81.94 244 VAL A C 1
ATOM 1972 O O . VAL A 1 244 ? 1.790 -9.359 1.335 1.00 81.94 244 VAL A O 1
ATOM 1975 N N . GLU A 1 245 ? 3.602 -9.645 0.050 1.00 84.44 245 GLU A N 1
ATOM 1976 C CA . GLU A 1 245 ? 3.617 -11.100 0.249 1.00 84.44 245 GLU A CA 1
ATOM 1977 C C . GLU A 1 245 ? 3.900 -11.488 1.710 1.00 84.44 245 GLU A C 1
ATOM 1979 O O . GLU A 1 245 ? 3.229 -12.367 2.240 1.00 84.44 245 GLU A O 1
ATOM 1984 N N . MET A 1 246 ? 4.810 -10.791 2.403 1.00 86.00 246 MET A N 1
ATOM 1985 C CA . MET A 1 246 ? 5.024 -11.011 3.842 1.00 86.00 246 MET A CA 1
ATOM 1986 C C . MET A 1 246 ? 3.758 -10.728 4.656 1.00 86.00 246 MET A C 1
ATOM 1988 O O . MET A 1 246 ? 3.426 -11.490 5.560 1.00 86.00 246 MET A O 1
ATOM 1992 N N . CYS A 1 247 ? 3.025 -9.660 4.322 1.00 86.06 247 CYS A N 1
ATOM 1993 C CA . CYS A 1 247 ? 1.762 -9.360 4.990 1.00 86.06 247 CYS A CA 1
ATOM 1994 C C . CYS A 1 247 ? 0.700 -10.421 4.699 1.00 86.06 247 CYS A C 1
ATOM 1996 O O . CYS A 1 247 ? -0.100 -10.701 5.581 1.00 86.06 247 CYS A O 1
ATOM 1998 N N . ARG A 1 248 ? 0.691 -11.033 3.505 1.00 87.12 248 ARG A N 1
ATOM 1999 C CA . ARG A 1 248 ? -0.243 -12.125 3.176 1.00 87.12 248 ARG A CA 1
ATOM 2000 C C . ARG A 1 248 ? 0.050 -13.369 3.993 1.00 87.12 248 ARG A C 1
ATOM 2002 O O . ARG A 1 248 ? -0.846 -13.867 4.651 1.00 87.12 248 ARG A O 1
ATOM 2009 N N . VAL A 1 249 ? 1.313 -13.790 4.030 1.00 88.19 249 VAL A N 1
ATOM 2010 C CA . VAL A 1 249 ? 1.754 -14.929 4.851 1.00 88.19 249 VAL A CA 1
ATOM 2011 C C . VAL A 1 249 ? 1.394 -14.721 6.326 1.00 88.19 249 VAL A C 1
ATOM 2013 O O . VAL A 1 249 ? 0.994 -15.655 7.014 1.00 88.19 249 VAL A O 1
ATOM 2016 N N . MET A 1 250 ? 1.503 -13.487 6.819 1.00 84.25 250 MET A N 1
ATOM 2017 C CA . MET A 1 250 ? 1.061 -13.132 8.165 1.00 84.25 250 MET A CA 1
ATOM 2018 C C . MET A 1 250 ? -0.473 -13.172 8.302 1.00 84.25 250 MET A C 1
ATOM 2020 O O . MET A 1 250 ? -0.983 -13.742 9.264 1.00 84.25 250 MET A O 1
ATOM 2024 N N . ALA A 1 251 ? -1.207 -12.578 7.358 1.00 85.81 251 ALA A N 1
ATOM 2025 C CA . ALA A 1 251 ? -2.666 -12.496 7.367 1.00 85.81 251 ALA A CA 1
ATOM 2026 C C . ALA A 1 251 ? -3.355 -13.861 7.211 1.00 85.81 251 ALA A C 1
ATOM 2028 O O . ALA A 1 251 ? -4.430 -14.034 7.770 1.00 85.81 251 ALA A O 1
ATOM 2029 N N . ASP A 1 252 ? -2.715 -14.848 6.574 1.00 87.44 252 ASP A N 1
ATOM 2030 C CA . ASP A 1 252 ? -3.220 -16.227 6.435 1.00 87.44 252 ASP A CA 1
ATOM 2031 C C . ASP A 1 252 ? -3.514 -16.908 7.789 1.00 87.44 252 ASP A C 1
ATOM 2033 O O . ASP A 1 252 ? -4.242 -17.899 7.854 1.00 87.44 252 ASP A O 1
ATOM 2037 N N . LYS A 1 253 ? -2.971 -16.379 8.895 1.00 84.00 253 LYS A N 1
ATOM 2038 C CA . LYS A 1 253 ? -3.266 -16.832 10.266 1.00 84.00 253 LYS A CA 1
ATOM 2039 C C . LYS A 1 253 ? -4.581 -16.292 10.831 1.00 84.00 253 LYS A C 1
ATOM 2041 O O . LYS A 1 253 ? -4.967 -16.676 11.935 1.00 84.00 253 LYS A O 1
ATOM 2046 N N . SER A 1 254 ? -5.226 -15.369 10.130 1.00 87.00 254 SER A N 1
ATOM 2047 C CA . SER A 1 254 ? -6.462 -14.709 10.529 1.00 87.00 254 SER A CA 1
ATOM 2048 C C . SER A 1 254 ? -7.587 -15.076 9.568 1.00 87.00 254 SER A C 1
ATOM 2050 O O . SER A 1 254 ? -7.392 -15.169 8.363 1.00 87.00 254 SER A O 1
ATOM 2052 N N . ASP A 1 255 ? -8.791 -15.251 10.102 1.00 90.75 255 ASP A N 1
ATOM 2053 C CA . ASP A 1 255 ? -10.012 -15.485 9.327 1.00 90.75 255 ASP A CA 1
ATOM 2054 C C . ASP A 1 255 ? -10.714 -14.186 8.895 1.00 90.75 255 ASP A C 1
ATOM 2056 O O . ASP A 1 255 ? -11.697 -14.235 8.157 1.00 90.75 255 ASP A O 1
ATOM 2060 N N . TRP A 1 256 ? -10.233 -13.026 9.356 1.00 89.94 256 TRP A N 1
ATOM 2061 C CA . TRP A 1 256 ? -10.894 -11.735 9.150 1.00 89.94 256 TRP A CA 1
ATOM 2062 C C . TRP A 1 256 ? -9.956 -10.615 8.692 1.00 89.94 256 TRP A C 1
ATOM 2064 O O . TRP A 1 256 ? -10.421 -9.503 8.450 1.00 89.94 256 TRP A O 1
ATOM 2074 N N . ILE A 1 257 ? -8.651 -10.866 8.581 1.00 87.94 257 ILE A N 1
ATOM 2075 C CA . ILE A 1 257 ? -7.671 -9.884 8.111 1.00 87.94 257 ILE A CA 1
ATOM 2076 C C . ILE A 1 257 ? -7.210 -10.277 6.708 1.00 87.94 257 ILE A C 1
ATOM 2078 O O . ILE A 1 257 ? -6.758 -11.392 6.482 1.00 87.94 257 ILE A O 1
ATOM 2082 N N . GLU A 1 258 ? -7.282 -9.339 5.771 1.00 87.31 258 GLU A N 1
ATOM 2083 C CA . GLU A 1 258 ? -6.790 -9.479 4.405 1.00 87.31 258 GLU A CA 1
ATOM 2084 C C . GLU A 1 258 ? -5.738 -8.404 4.096 1.00 87.31 258 GLU A C 1
ATOM 2086 O O . GLU A 1 258 ? -5.515 -7.460 4.859 1.00 87.31 258 GLU A O 1
ATOM 2091 N N . VAL A 1 259 ? -5.098 -8.524 2.932 1.00 85.19 259 VAL A N 1
ATOM 2092 C CA . VAL A 1 259 ? -4.066 -7.586 2.478 1.00 85.19 259 VAL A CA 1
ATOM 2093 C C . VAL A 1 259 ? -4.513 -6.861 1.219 1.00 85.19 259 VAL A C 1
ATOM 2095 O O . VAL A 1 259 ? -4.680 -7.461 0.154 1.00 85.19 259 VAL A O 1
ATOM 2098 N N . SER A 1 260 ? -4.604 -5.540 1.316 1.00 85.06 260 SER A N 1
ATOM 2099 C CA . SER A 1 260 ? -4.742 -4.657 0.169 1.00 85.06 260 SER A CA 1
ATOM 2100 C C . SER A 1 260 ? -3.372 -4.365 -0.432 1.00 85.06 260 SER A C 1
ATOM 2102 O O . SER A 1 260 ? -2.510 -3.746 0.180 1.00 85.06 260 SER A O 1
ATOM 2104 N N . SER A 1 261 ? -3.177 -4.759 -1.689 1.00 81.56 261 SER A N 1
ATOM 2105 C CA . SER A 1 261 ? -1.971 -4.378 -2.438 1.00 81.56 261 SER A CA 1
ATOM 2106 C C . SER A 1 261 ? -2.056 -2.989 -3.085 1.00 81.56 261 SER A C 1
ATOM 2108 O O . SER A 1 261 ? -1.144 -2.626 -3.823 1.00 81.56 261 SER A O 1
ATOM 2110 N N . TYR A 1 262 ? -3.147 -2.241 -2.869 1.00 81.62 262 TYR A N 1
ATOM 2111 C CA . TYR A 1 262 ? -3.430 -0.995 -3.590 1.00 81.62 262 TYR A CA 1
ATOM 2112 C C . TYR A 1 262 ? -2.336 0.057 -3.392 1.00 81.62 262 TYR A C 1
ATOM 2114 O O . TYR A 1 262 ? -1.806 0.563 -4.377 1.00 81.62 262 TYR A O 1
ATOM 2122 N N . GLU A 1 263 ? -1.953 0.348 -2.147 1.00 83.44 263 GLU A N 1
ATOM 2123 C CA . GLU A 1 263 ? -0.942 1.368 -1.864 1.00 83.44 263 GLU A CA 1
ATOM 2124 C C . GLU A 1 263 ? 0.446 0.956 -2.364 1.00 83.44 263 GLU A C 1
ATOM 2126 O O . GLU A 1 263 ? 1.088 1.701 -3.103 1.00 83.44 263 GLU A O 1
ATOM 2131 N N . ALA A 1 264 ? 0.893 -0.256 -2.027 1.00 78.06 264 ALA A N 1
ATOM 2132 C CA . ALA A 1 264 ? 2.180 -0.790 -2.469 1.00 78.06 264 ALA A CA 1
ATOM 2133 C C . ALA A 1 264 ? 2.336 -0.825 -3.998 1.00 78.06 264 ALA A C 1
ATOM 2135 O O . ALA A 1 264 ? 3.458 -0.773 -4.499 1.00 78.06 264 ALA A O 1
ATOM 2136 N N . ARG A 1 265 ? 1.224 -0.944 -4.735 1.00 74.50 265 ARG A N 1
ATOM 2137 C CA . ARG A 1 265 ? 1.182 -0.970 -6.206 1.00 74.50 265 ARG A CA 1
ATOM 2138 C C . ARG A 1 265 ? 0.749 0.355 -6.823 1.00 74.50 265 ARG A C 1
ATOM 2140 O O . ARG A 1 265 ? 0.605 0.416 -8.046 1.00 74.50 265 ARG A O 1
ATOM 2147 N N . ALA A 1 266 ? 0.509 1.384 -6.014 1.00 71.00 266 ALA A N 1
ATOM 2148 C CA . ALA A 1 266 ? 0.144 2.689 -6.525 1.00 71.00 266 ALA A CA 1
ATOM 2149 C C . ALA A 1 266 ? 1.244 3.180 -7.465 1.00 71.00 266 ALA A C 1
ATOM 2151 O O . ALA A 1 266 ? 2.432 3.012 -7.210 1.00 71.00 266 ALA A O 1
ATOM 2152 N N . MET A 1 267 ? 0.848 3.792 -8.574 1.00 58.12 267 MET A N 1
ATOM 2153 C CA . MET A 1 267 ? 1.804 4.575 -9.335 1.00 58.12 267 MET A CA 1
ATOM 2154 C C . MET A 1 267 ? 2.063 5.878 -8.593 1.00 58.12 267 MET A C 1
ATOM 2156 O O . MET A 1 267 ? 1.131 6.476 -8.062 1.00 58.12 267 MET A O 1
ATOM 2160 N N . GLY A 1 268 ? 3.320 6.312 -8.570 1.00 61.50 268 GLY A N 1
ATOM 2161 C CA . GLY A 1 268 ? 3.699 7.595 -7.998 1.00 61.50 268 GLY A CA 1
ATOM 2162 C C . GLY A 1 268 ? 3.597 7.674 -6.472 1.00 61.50 268 GLY A C 1
ATOM 2163 O O . GLY A 1 268 ? 3.539 6.681 -5.753 1.00 61.50 268 GLY A O 1
ATOM 2164 N N . PHE A 1 269 ? 3.656 8.898 -5.948 1.00 67.31 269 PHE A N 1
ATOM 2165 C CA . PHE A 1 269 ? 3.497 9.121 -4.514 1.00 67.31 269 PHE A CA 1
ATOM 2166 C C . PHE A 1 269 ? 2.014 9.084 -4.155 1.00 67.31 269 PHE A C 1
ATOM 2168 O O . PHE A 1 269 ? 1.241 9.924 -4.612 1.00 67.31 269 PHE A O 1
ATOM 2175 N N . ILE A 1 270 ? 1.648 8.156 -3.279 1.00 68.25 270 ILE A N 1
ATOM 2176 C CA . ILE A 1 270 ? 0.344 8.105 -2.632 1.00 68.25 270 ILE A CA 1
ATOM 2177 C C . ILE A 1 270 ? 0.533 8.344 -1.134 1.00 68.25 270 ILE A C 1
ATOM 2179 O O . ILE A 1 270 ? 1.523 7.913 -0.546 1.00 68.25 270 ILE A O 1
ATOM 2183 N N . ASN A 1 271 ? -0.383 9.097 -0.529 1.00 76.56 271 ASN A N 1
ATOM 2184 C CA . ASN A 1 271 ? -0.374 9.356 0.906 1.00 76.56 271 ASN A CA 1
ATOM 2185 C C . ASN A 1 271 ? -1.506 8.603 1.604 1.00 76.56 271 ASN A C 1
ATOM 2187 O O . ASN A 1 271 ? -2.558 8.358 1.008 1.00 76.56 271 ASN A O 1
ATOM 2191 N N . PHE A 1 272 ? -1.309 8.336 2.892 1.00 76.50 272 PHE A N 1
ATOM 2192 C CA . PHE A 1 272 ? -2.245 7.553 3.690 1.00 76.50 272 PHE A CA 1
ATOM 2193 C C . PHE A 1 272 ? -3.703 8.053 3.679 1.00 76.50 272 PHE A C 1
ATOM 2195 O O . PHE A 1 272 ? -4.632 7.246 3.591 1.00 76.50 272 PHE A O 1
ATOM 2202 N N . PRO A 1 273 ? -3.986 9.378 3.653 1.00 81.50 273 PRO A N 1
ATOM 2203 C CA . PRO A 1 273 ? -5.361 9.852 3.542 1.00 81.50 273 PRO A CA 1
ATOM 2204 C C . PRO A 1 273 ? -6.036 9.453 2.226 1.00 81.50 273 PRO A C 1
ATOM 2206 O O . PRO A 1 273 ? -7.248 9.242 2.196 1.00 81.50 273 PRO A O 1
ATOM 2209 N N . SER A 1 274 ? -5.271 9.382 1.133 1.00 82.00 274 SER A N 1
ATOM 2210 C CA . SER A 1 274 ? -5.791 8.990 -0.181 1.00 82.00 274 SER A CA 1
ATOM 2211 C C . SER A 1 274 ? -6.050 7.489 -0.257 1.00 82.00 274 SER A C 1
ATOM 2213 O O . SER A 1 274 ? -7.040 7.087 -0.860 1.00 82.00 274 SER A O 1
ATOM 2215 N N . VAL A 1 275 ? -5.219 6.676 0.399 1.00 82.62 275 VAL A N 1
ATOM 2216 C CA . VAL A 1 275 ? -5.429 5.226 0.539 1.00 82.62 275 VAL A CA 1
ATOM 2217 C C . VAL A 1 275 ? -6.703 4.951 1.340 1.00 82.62 275 VAL A C 1
ATOM 2219 O O . VAL A 1 275 ? -7.596 4.248 0.866 1.00 82.62 275 VAL A O 1
ATOM 2222 N N . ALA A 1 276 ? -6.853 5.594 2.503 1.00 84.44 276 ALA A N 1
ATOM 2223 C CA . ALA A 1 276 ? -8.057 5.490 3.327 1.00 84.44 276 ALA A CA 1
ATOM 2224 C C . ALA A 1 276 ? -9.325 5.889 2.561 1.00 84.44 276 ALA A C 1
ATOM 2226 O O . ALA A 1 276 ? -10.351 5.210 2.642 1.00 84.44 276 ALA A O 1
ATOM 2227 N N . ARG A 1 277 ? -9.249 6.973 1.780 1.00 84.38 277 ARG A N 1
ATOM 2228 C CA . ARG A 1 277 ? -10.351 7.428 0.928 1.00 84.38 277 ARG A CA 1
ATOM 2229 C C . ARG A 1 277 ? -10.706 6.414 -0.148 1.00 84.38 277 ARG A C 1
ATOM 2231 O O . ARG A 1 277 ? -11.882 6.092 -0.270 1.00 84.38 277 ARG A O 1
ATOM 2238 N N . TYR A 1 278 ? -9.714 5.896 -0.867 1.00 85.69 278 TYR A N 1
ATOM 2239 C CA . TYR A 1 278 ? -9.926 4.879 -1.894 1.00 85.69 278 TYR A CA 1
ATOM 2240 C C . TYR A 1 278 ? -10.674 3.668 -1.330 1.00 85.69 278 TYR A C 1
ATOM 2242 O O . TYR A 1 278 ? -11.682 3.252 -1.890 1.00 85.69 278 TYR A O 1
ATOM 2250 N N . HIS A 1 279 ? -10.247 3.148 -0.178 1.00 84.19 279 HIS A N 1
ATOM 2251 C CA . HIS A 1 279 ? -10.913 2.006 0.446 1.00 84.19 279 HIS A CA 1
ATOM 2252 C C . HIS A 1 279 ? -12.331 2.329 0.930 1.00 84.19 279 HIS A C 1
ATOM 2254 O O . HIS A 1 279 ? -13.235 1.508 0.777 1.00 84.19 279 HIS A O 1
ATOM 2260 N N . ALA A 1 280 ? -12.557 3.531 1.467 1.00 84.81 280 ALA A N 1
ATOM 2261 C CA . ALA A 1 280 ? -13.895 3.978 1.848 1.00 84.81 280 ALA A CA 1
ATOM 2262 C C . ALA A 1 280 ? -14.844 4.104 0.644 1.00 84.81 280 ALA A C 1
ATOM 2264 O O . ALA A 1 280 ? -16.014 3.735 0.749 1.00 84.81 280 ALA A O 1
ATOM 2265 N N . GLU A 1 281 ? -14.348 4.608 -0.486 1.00 84.88 281 GLU A N 1
ATOM 2266 C CA . GLU A 1 281 ? -15.092 4.715 -1.746 1.00 84.88 281 GLU A CA 1
ATOM 2267 C C . GLU A 1 281 ? -15.356 3.331 -2.349 1.00 84.88 281 GLU A C 1
ATOM 2269 O O . GLU A 1 281 ? -16.503 3.016 -2.656 1.00 84.88 281 GLU A O 1
ATOM 2274 N N . TYR A 1 282 ? -14.343 2.463 -2.396 1.00 83.69 282 TYR A N 1
ATOM 2275 C CA . TYR A 1 282 ? -14.467 1.089 -2.881 1.00 83.69 282 TYR A CA 1
ATOM 2276 C C . TYR A 1 282 ? -15.562 0.317 -2.136 1.00 83.69 282 TYR A C 1
ATOM 2278 O O . TYR A 1 282 ? -16.440 -0.270 -2.767 1.00 83.69 282 TYR A O 1
ATOM 2286 N N . VAL A 1 283 ? -15.564 0.369 -0.799 1.00 83.81 283 VAL A N 1
ATOM 2287 C CA . VAL A 1 283 ? -16.607 -0.268 0.020 1.00 83.81 283 VAL A CA 1
ATOM 2288 C C . VAL A 1 283 ? -17.978 0.341 -0.267 1.00 83.81 283 VAL A C 1
ATOM 2290 O O . VAL A 1 283 ? -18.944 -0.396 -0.429 1.00 83.81 283 VAL A O 1
ATOM 2293 N N . ALA A 1 284 ? -18.078 1.668 -0.368 1.00 82.56 284 ALA A N 1
ATOM 2294 C CA . ALA A 1 284 ? -19.350 2.336 -0.639 1.00 82.56 284 ALA A CA 1
ATOM 2295 C C . ALA A 1 284 ? -19.941 1.993 -2.019 1.00 82.56 284 ALA A C 1
ATOM 2297 O O . ALA A 1 284 ? -21.160 2.030 -2.175 1.00 82.56 284 ALA A O 1
ATOM 2298 N N . GLU A 1 285 ? -19.095 1.687 -3.005 1.00 83.56 285 GLU A N 1
ATOM 2299 C CA . GLU A 1 285 ? -19.505 1.327 -4.366 1.00 83.56 285 GLU A CA 1
ATOM 2300 C C . GLU A 1 285 ? -19.827 -0.166 -4.528 1.00 83.56 285 GLU A C 1
ATOM 2302 O O . GLU A 1 285 ? -20.727 -0.512 -5.292 1.00 83.56 285 GLU A O 1
ATOM 2307 N N . HIS A 1 286 ? -19.115 -1.048 -3.819 1.00 82.12 286 HIS A N 1
ATOM 2308 C CA . HIS A 1 286 ? -19.153 -2.495 -4.075 1.00 82.12 286 HIS A CA 1
ATOM 2309 C C . HIS A 1 286 ? -19.860 -3.306 -2.983 1.00 82.12 286 HIS A C 1
ATOM 2311 O O . HIS A 1 286 ? -20.257 -4.445 -3.229 1.00 82.12 286 HIS A O 1
ATOM 2317 N N . VAL A 1 287 ? -20.049 -2.748 -1.784 1.00 80.00 287 VAL A N 1
ATOM 2318 C CA . VAL A 1 287 ? -20.694 -3.443 -0.665 1.00 80.00 287 VAL A CA 1
ATOM 2319 C C . VAL A 1 287 ? -22.109 -2.901 -0.481 1.00 80.00 287 VAL A C 1
ATOM 2321 O O . VAL A 1 287 ? -22.310 -1.742 -0.132 1.00 80.00 287 VAL A O 1
ATOM 2324 N N . GLN A 1 288 ? -23.110 -3.756 -0.714 1.00 71.69 288 GLN A N 1
ATOM 2325 C CA . GLN A 1 288 ? -24.529 -3.388 -0.584 1.00 71.69 288 GLN A CA 1
ATOM 2326 C C . GLN A 1 288 ? -24.947 -3.139 0.873 1.00 71.69 288 GLN A C 1
ATOM 2328 O O . GLN A 1 288 ? -25.893 -2.395 1.145 1.00 71.69 288 GLN A O 1
ATOM 2333 N N . GLU A 1 289 ? -24.246 -3.758 1.822 1.00 73.62 289 GLU A N 1
ATOM 2334 C CA . GLU A 1 289 ? -24.467 -3.541 3.245 1.00 73.62 289 GLU A CA 1
ATOM 2335 C C . GLU A 1 289 ? -23.909 -2.189 3.707 1.00 73.62 289 GLU A C 1
ATOM 2337 O O . GLU A 1 289 ? -22.873 -1.718 3.241 1.00 73.62 289 GLU A O 1
ATOM 2342 N N . LYS A 1 290 ? -24.561 -1.568 4.698 1.00 76.94 290 LYS A N 1
ATOM 2343 C CA . LYS A 1 290 ? -24.061 -0.333 5.319 1.00 76.94 290 LYS A CA 1
ATOM 2344 C C . LYS A 1 290 ? -22.849 -0.623 6.210 1.00 76.94 290 LYS A C 1
ATOM 2346 O O . LYS A 1 290 ? -22.977 -0.729 7.428 1.00 76.94 290 LYS A O 1
ATOM 2351 N N . VAL A 1 291 ? -21.673 -0.695 5.594 1.00 82.81 291 VAL A N 1
ATOM 2352 C CA . VAL A 1 291 ? -20.373 -0.820 6.264 1.00 82.81 291 VAL A CA 1
ATOM 2353 C C . VAL A 1 291 ? -19.711 0.554 6.359 1.00 82.81 291 VAL A C 1
ATOM 2355 O O . VAL A 1 291 ? -19.777 1.357 5.426 1.00 82.81 291 VAL A O 1
ATOM 2358 N N . ARG A 1 292 ? -19.070 0.861 7.491 1.00 83.06 292 ARG A N 1
ATOM 2359 C CA . ARG A 1 292 ? -18.250 2.074 7.633 1.00 83.06 292 ARG A CA 1
ATOM 2360 C C . ARG A 1 292 ? -16.771 1.695 7.711 1.00 83.06 292 ARG A C 1
ATOM 2362 O O . ARG A 1 292 ? -16.378 0.838 8.488 1.00 83.06 292 ARG A O 1
ATOM 2369 N N . VAL A 1 293 ? -15.940 2.381 6.937 1.00 87.44 293 VAL A N 1
ATOM 2370 C CA . VAL A 1 293 ? -14.480 2.225 6.993 1.00 87.44 293 VAL A CA 1
ATOM 2371 C C . VAL A 1 293 ? -13.911 3.120 8.095 1.00 87.44 293 VAL A C 1
ATOM 2373 O O . VAL A 1 293 ? -14.344 4.267 8.240 1.00 87.44 293 VAL A O 1
ATOM 2376 N N . MET A 1 294 ? -12.971 2.595 8.880 1.00 91.56 294 MET A N 1
ATOM 2377 C CA . MET A 1 294 ? -12.187 3.327 9.873 1.00 91.56 294 MET A CA 1
ATOM 2378 C C . MET A 1 294 ? -10.690 3.124 9.616 1.00 91.56 294 MET A C 1
ATOM 2380 O O . MET A 1 294 ? -10.249 2.042 9.239 1.00 91.56 294 MET A O 1
ATOM 2384 N N . TYR A 1 295 ? -9.897 4.162 9.854 1.00 91.00 295 TYR A N 1
ATOM 2385 C CA . TYR A 1 295 ? -8.443 4.083 9.765 1.00 91.00 295 TYR A CA 1
ATOM 2386 C C . TYR A 1 295 ? -7.856 3.625 11.101 1.00 91.00 295 TYR A C 1
ATOM 2388 O O . TYR A 1 295 ? -8.119 4.245 12.128 1.00 91.00 295 TYR A O 1
ATOM 2396 N N . LEU A 1 296 ? -7.064 2.562 11.099 1.00 89.44 296 LEU A N 1
ATOM 2397 C CA . LEU A 1 296 ? -6.382 2.007 12.260 1.00 89.44 296 LEU A CA 1
ATOM 2398 C C . LEU A 1 296 ? -4.925 2.478 12.282 1.00 89.44 296 LEU A C 1
ATOM 2400 O O . LEU A 1 296 ? -4.214 2.412 11.287 1.00 89.44 296 LEU A O 1
ATOM 2404 N N . GLY A 1 297 ? -4.445 2.920 13.439 1.00 83.56 297 GLY A N 1
ATOM 2405 C CA . GLY A 1 297 ? -3.032 3.238 13.596 1.00 83.56 297 GLY A CA 1
ATOM 2406 C C . GLY A 1 297 ? -2.588 3.266 15.047 1.00 83.56 297 GLY A C 1
ATOM 2407 O O . GLY A 1 297 ? -3.397 3.359 15.971 1.00 83.56 297 GLY A O 1
ATOM 2408 N N . GLY A 1 298 ? -1.274 3.220 15.256 1.00 81.88 298 GLY A N 1
ATOM 2409 C CA . GLY A 1 298 ? -0.688 3.459 16.572 1.00 81.88 298 GLY A CA 1
ATOM 2410 C C . GLY A 1 298 ? -0.941 4.891 17.055 1.00 81.88 298 GLY A C 1
ATOM 2411 O O . GLY A 1 298 ? -1.012 5.835 16.259 1.00 81.88 298 GLY A O 1
ATOM 2412 N N . ALA A 1 299 ? -1.038 5.066 18.375 1.00 80.00 299 ALA A N 1
ATOM 2413 C CA . ALA A 1 299 ? -1.221 6.374 19.002 1.00 80.00 299 ALA A CA 1
ATOM 2414 C C . ALA A 1 299 ? -0.159 7.402 18.567 1.00 80.00 299 ALA A C 1
ATOM 2416 O O . ALA A 1 299 ? -0.488 8.571 18.391 1.00 80.00 299 ALA A O 1
ATOM 2417 N N . ASP A 1 300 ? 1.081 6.970 18.319 1.00 75.81 300 ASP A N 1
ATOM 2418 C CA . ASP A 1 300 ? 2.181 7.831 17.877 1.00 75.81 300 ASP A CA 1
ATOM 2419 C C . ASP A 1 300 ? 1.991 8.380 16.454 1.00 75.81 300 ASP A C 1
ATOM 2421 O O . ASP A 1 300 ? 2.316 9.539 16.193 1.00 75.81 300 ASP A O 1
ATOM 2425 N N . LEU A 1 301 ? 1.455 7.573 15.531 1.00 77.12 301 LEU A N 1
ATOM 2426 C CA . LEU A 1 301 ? 1.152 8.011 14.167 1.00 77.12 301 LEU A CA 1
ATOM 2427 C C . LEU A 1 301 ? 0.015 9.033 14.183 1.00 77.12 301 LEU A C 1
ATOM 2429 O O . LEU A 1 301 ? 0.113 10.101 13.583 1.00 77.12 301 LEU A O 1
ATOM 2433 N N . ILE A 1 302 ? -1.053 8.707 14.906 1.00 78.06 302 ILE A N 1
ATOM 2434 C CA . ILE A 1 302 ? -2.262 9.530 14.994 1.00 78.06 302 ILE A CA 1
ATOM 2435 C C . ILE A 1 302 ? -1.962 10.866 15.662 1.00 78.06 302 ILE A C 1
ATOM 2437 O O . ILE A 1 302 ? -2.475 11.898 15.221 1.00 78.06 302 ILE A O 1
ATOM 2441 N N . GLU A 1 303 ? -1.091 10.856 16.672 1.00 72.56 303 GLU A N 1
ATOM 2442 C CA . GLU A 1 303 ? -0.596 12.066 17.309 1.00 72.56 303 GLU A CA 1
ATOM 2443 C C . GLU A 1 303 ? 0.200 12.931 16.319 1.00 72.56 303 GLU A C 1
ATOM 2445 O O . GLU A 1 303 ? -0.169 14.079 16.067 1.00 72.56 303 GLU A O 1
ATOM 2450 N N . LYS A 1 304 ? 1.246 12.367 15.694 1.00 74.50 304 LYS A N 1
ATOM 2451 C CA . LYS A 1 304 ? 2.134 13.085 14.757 1.00 74.50 304 LYS A CA 1
ATOM 2452 C C . LYS A 1 304 ? 1.399 13.649 13.545 1.00 74.50 304 LYS A C 1
ATOM 2454 O O . LYS A 1 304 ? 1.733 14.734 13.076 1.00 74.50 304 LYS A O 1
ATOM 2459 N N . CYS A 1 305 ? 0.418 12.917 13.030 1.00 72.31 305 CYS A N 1
ATOM 2460 C CA . CYS A 1 305 ? -0.354 13.314 11.857 1.00 72.31 305 CYS A CA 1
ATOM 2461 C C . CYS A 1 305 ? -1.575 14.183 12.197 1.00 72.31 305 CYS A C 1
ATOM 2463 O O . CYS A 1 305 ? -2.278 14.615 11.286 1.00 72.31 305 CYS A O 1
ATOM 2465 N N . GLY A 1 306 ? -1.843 14.453 13.481 1.00 75.75 306 GLY A N 1
ATOM 2466 C CA . GLY A 1 306 ? -2.944 15.320 13.904 1.00 75.75 306 GLY A CA 1
ATOM 2467 C C . GLY A 1 306 ? -4.334 14.775 13.559 1.00 75.75 306 GLY A C 1
ATOM 2468 O O . GLY A 1 306 ? -5.259 15.551 13.322 1.00 75.75 306 GLY A O 1
ATOM 2469 N N . LEU A 1 307 ? -4.509 13.451 13.546 1.00 79.06 307 LEU A N 1
ATOM 2470 C CA . LEU A 1 307 ? -5.724 12.771 13.067 1.00 79.06 307 LEU A CA 1
ATOM 2471 C C . LEU A 1 307 ? -6.873 12.740 14.089 1.00 79.06 307 LEU A C 1
ATOM 2473 O O . LEU A 1 307 ? -7.743 11.872 14.055 1.00 79.06 307 LEU A O 1
ATOM 2477 N N . LEU A 1 308 ? -6.905 13.714 14.999 1.00 77.25 308 LEU A N 1
ATOM 2478 C CA . LEU A 1 308 ? -7.850 13.768 16.119 1.00 77.25 308 LEU A CA 1
ATOM 2479 C C . LEU A 1 308 ? -9.318 13.893 15.694 1.00 77.25 308 LEU A C 1
ATOM 2481 O O . LEU A 1 308 ? -10.220 13.677 16.498 1.00 77.25 308 LEU A O 1
ATOM 2485 N N . PHE A 1 309 ? -9.549 14.296 14.447 1.00 80.12 309 PHE A N 1
ATOM 2486 C CA . PHE A 1 309 ? -10.871 14.554 13.885 1.00 80.12 309 PHE A CA 1
ATOM 2487 C C . PHE A 1 309 ? -11.142 13.683 12.659 1.00 80.12 309 PHE A C 1
ATOM 2489 O O . PHE A 1 309 ? -11.903 14.084 11.782 1.00 80.12 309 PHE A O 1
ATOM 2496 N N . GLY A 1 310 ? -10.503 12.515 12.590 1.00 83.38 310 GLY A N 1
ATOM 2497 C CA . GLY A 1 310 ? -10.604 11.617 11.452 1.00 83.38 310 GLY A CA 1
ATOM 2498 C C . GLY A 1 310 ? -9.829 12.097 10.224 1.00 83.38 310 GLY A C 1
ATOM 2499 O O . GLY A 1 310 ? -9.099 13.091 10.254 1.00 83.38 310 GLY A O 1
ATOM 2500 N N . ILE A 1 311 ? -9.999 11.370 9.125 1.00 81.00 311 ILE A N 1
ATOM 2501 C CA . ILE A 1 311 ? -9.388 11.661 7.829 1.00 81.00 311 ILE A CA 1
ATOM 2502 C C . ILE A 1 311 ? -10.449 12.252 6.898 1.00 81.00 311 ILE A C 1
ATOM 2504 O O . ILE A 1 311 ? -11.533 11.693 6.736 1.00 81.00 311 ILE A O 1
ATOM 2508 N N . SER A 1 312 ? -10.131 13.380 6.263 1.00 78.12 312 SER A N 1
ATOM 2509 C CA . SER A 1 312 ? -11.032 14.023 5.303 1.00 78.12 312 SER A CA 1
ATOM 2510 C C . SER A 1 312 ? -11.132 13.228 3.992 1.00 78.12 312 SER A C 1
ATOM 2512 O O . SER A 1 312 ? -10.128 12.970 3.314 1.00 78.12 312 SER A O 1
ATOM 2514 N N . ALA A 1 313 ? -12.362 12.873 3.617 1.00 70.19 313 ALA A N 1
ATOM 2515 C CA . ALA A 1 313 ? -12.711 12.098 2.430 1.00 70.19 313 ALA A CA 1
ATOM 2516 C C . ALA A 1 313 ? -13.873 12.771 1.678 1.00 70.19 313 ALA A C 1
ATOM 2518 O O . ALA A 1 313 ? -15.021 12.323 1.703 1.00 70.19 313 ALA A O 1
ATOM 2519 N N . GLY A 1 314 ? -13.574 13.901 1.030 1.00 69.25 314 GLY A N 1
ATOM 2520 C CA . GLY A 1 314 ? -14.569 14.688 0.303 1.00 69.25 314 GLY A CA 1
ATOM 2521 C C . GLY A 1 314 ? -15.601 15.303 1.251 1.00 69.25 314 GLY A C 1
ATOM 2522 O O . GLY A 1 314 ? -15.252 16.115 2.103 1.00 69.25 314 GLY A O 1
ATOM 2523 N N . SER A 1 315 ? -16.872 14.921 1.103 1.00 67.62 315 SER A N 1
ATOM 2524 C CA . SER A 1 315 ? -17.968 15.362 1.981 1.00 67.62 315 SER A CA 1
ATOM 2525 C C . SER A 1 315 ? -18.116 14.526 3.259 1.00 67.62 315 SER A C 1
ATOM 2527 O O . SER A 1 315 ? -18.961 14.842 4.098 1.00 67.62 315 SER A O 1
ATOM 2529 N N . LYS A 1 316 ? -17.324 13.458 3.413 1.00 77.69 316 LYS A N 1
ATOM 2530 C CA . LYS A 1 316 ? -17.347 12.559 4.570 1.00 77.69 316 LYS A CA 1
ATOM 2531 C C . LYS A 1 316 ? -16.021 12.608 5.326 1.00 77.69 316 LYS A C 1
ATOM 2533 O O . LYS A 1 316 ? -14.987 13.012 4.797 1.00 77.69 316 LYS A O 1
ATOM 2538 N N . THR A 1 317 ? -16.062 12.123 6.560 1.00 86.12 317 THR A N 1
ATOM 2539 C CA . THR A 1 317 ? -14.885 11.950 7.411 1.00 86.12 317 THR A CA 1
ATOM 2540 C C . THR A 1 317 ? -14.759 10.483 7.789 1.00 86.12 317 THR A C 1
ATOM 2542 O O . THR A 1 317 ? -15.722 9.882 8.268 1.00 86.12 317 THR A O 1
ATOM 2545 N N . ILE A 1 318 ? -13.577 9.913 7.574 1.00 89.12 318 ILE A N 1
ATOM 2546 C CA . ILE A 1 318 ? -13.237 8.546 7.968 1.00 89.12 318 ILE A CA 1
ATOM 2547 C C . ILE A 1 318 ? -12.801 8.585 9.438 1.00 89.12 318 ILE A C 1
ATOM 2549 O O . ILE A 1 318 ? -11.831 9.283 9.751 1.00 89.12 318 ILE A O 1
ATOM 2553 N N . PRO A 1 319 ? -13.497 7.890 10.356 1.00 90.62 319 PRO A N 1
ATOM 2554 C CA . PRO A 1 319 ? -13.078 7.805 11.750 1.00 90.62 319 PRO A CA 1
ATOM 2555 C C . PRO A 1 319 ? -11.735 7.100 11.900 1.00 90.62 319 PRO A C 1
ATOM 2557 O O . PRO A 1 319 ? -11.343 6.296 11.057 1.00 90.62 319 PRO A O 1
ATOM 2560 N N . VAL A 1 320 ? -11.058 7.374 13.006 1.00 89.50 320 VAL A N 1
ATOM 2561 C CA . VAL A 1 320 ? -9.741 6.831 13.321 1.00 89.50 320 VAL A CA 1
ATOM 2562 C C . VAL A 1 320 ? -9.815 5.993 14.594 1.00 89.50 320 VAL A C 1
ATOM 2564 O O . VAL A 1 320 ? -10.473 6.368 15.564 1.00 89.50 320 VAL A O 1
ATOM 2567 N N . VAL A 1 321 ? -9.117 4.865 14.603 1.00 90.19 321 VAL A N 1
ATOM 2568 C CA . VAL A 1 321 ? -8.928 3.978 15.746 1.00 90.19 321 VAL A CA 1
ATOM 2569 C C . VAL A 1 321 ? -7.453 4.029 16.124 1.00 90.19 321 VAL A C 1
ATOM 2571 O O . VAL A 1 321 ? -6.587 3.580 15.379 1.00 90.19 321 VAL A O 1
ATOM 2574 N N . ALA A 1 322 ? -7.172 4.623 17.278 1.00 87.38 322 ALA A N 1
ATOM 2575 C CA . ALA A 1 322 ? -5.847 4.765 17.847 1.00 87.38 322 ALA A CA 1
ATOM 2576 C C . ALA A 1 322 ? -5.556 3.645 18.827 1.00 87.38 322 ALA A C 1
ATOM 2578 O O . ALA A 1 322 ? -6.147 3.598 19.906 1.00 87.38 322 ALA A O 1
ATOM 2579 N N . VAL A 1 323 ? -4.603 2.783 18.491 1.00 86.25 323 VAL A N 1
ATOM 2580 C CA . VAL A 1 323 ? -4.128 1.767 19.423 1.00 86.25 323 VAL A CA 1
ATOM 2581 C C . VAL A 1 323 ? -3.063 2.350 20.332 1.00 86.25 323 VAL A C 1
ATOM 2583 O O . VAL A 1 323 ? -2.029 2.849 19.882 1.00 86.25 323 VAL A O 1
ATOM 2586 N N . GLY A 1 324 ? -3.365 2.330 21.629 1.00 81.44 324 GLY A N 1
ATOM 2587 C CA . GLY A 1 324 ? -2.494 2.835 22.672 1.00 81.44 324 GLY A CA 1
ATOM 2588 C C . GLY A 1 324 ? -1.126 2.161 22.659 1.00 81.44 324 GLY A C 1
ATOM 2589 O O . GLY A 1 324 ? -0.996 0.978 22.360 1.00 81.44 324 GLY A O 1
ATOM 2590 N N . ARG A 1 325 ? -0.101 2.940 23.000 1.00 74.50 325 ARG A N 1
ATOM 2591 C CA . ARG A 1 325 ? 1.274 2.475 23.199 1.00 74.50 325 ARG A CA 1
ATOM 2592 C C . ARG A 1 325 ? 1.835 3.095 24.479 1.00 74.50 325 ARG A C 1
ATOM 2594 O O . ARG A 1 325 ? 1.522 4.264 24.759 1.00 74.50 325 ARG A O 1
ATOM 2601 N N . PRO A 1 326 ? 2.665 2.370 25.251 1.00 71.81 326 PRO A N 1
ATOM 2602 C CA . PRO A 1 326 ? 3.350 2.941 26.406 1.00 71.81 326 PRO A CA 1
ATOM 2603 C C . PRO A 1 326 ? 4.074 4.240 26.029 1.00 71.81 326 PRO A C 1
ATOM 2605 O O . PRO A 1 326 ? 4.768 4.304 25.018 1.00 71.81 326 PRO A O 1
ATOM 2608 N N . GLY A 1 327 ? 3.860 5.299 26.810 1.00 74.56 327 GLY A N 1
ATOM 2609 C CA . GLY A 1 327 ? 4.438 6.623 26.554 1.00 74.56 327 GLY A CA 1
ATOM 2610 C C . GLY A 1 327 ? 3.692 7.507 25.542 1.00 74.56 327 GLY A C 1
ATOM 2611 O O . GLY A 1 327 ? 3.921 8.709 25.558 1.00 74.56 327 GLY A O 1
ATOM 2612 N N . TYR A 1 328 ? 2.764 6.975 24.735 1.00 73.88 328 TYR A N 1
ATOM 2613 C CA . TYR A 1 328 ? 2.027 7.746 23.712 1.00 73.88 328 TYR A CA 1
ATOM 2614 C C . TYR A 1 328 ? 0.532 7.910 24.016 1.00 73.88 328 TYR A C 1
ATOM 2616 O O . TYR A 1 328 ? -0.081 8.912 23.652 1.00 73.88 328 TYR A O 1
ATOM 2624 N N . THR A 1 329 ? -0.079 6.962 24.734 1.00 76.75 329 THR A N 1
ATOM 2625 C CA . THR A 1 329 ? -1.529 6.992 25.011 1.00 76.75 329 THR A CA 1
ATOM 2626 C C . THR A 1 329 ? -1.954 8.188 25.867 1.00 76.75 329 THR A C 1
ATOM 2628 O O . THR A 1 329 ? -2.992 8.798 25.605 1.00 76.75 329 THR A O 1
ATOM 2631 N N . THR A 1 330 ? -1.181 8.530 26.903 1.00 79.88 330 THR A N 1
ATOM 2632 C CA . THR A 1 330 ? -1.498 9.662 27.790 1.00 79.88 330 THR A CA 1
ATOM 2633 C C . THR A 1 330 ? -1.344 11.006 27.069 1.00 79.88 330 THR A C 1
ATOM 2635 O O . THR A 1 330 ? -2.327 11.751 27.057 1.00 79.88 330 THR A O 1
ATOM 2638 N N . PRO A 1 331 ? -0.216 11.291 26.378 1.00 76.38 331 PRO A N 1
ATOM 2639 C CA . PRO A 1 331 ? -0.097 12.486 25.538 1.00 76.38 331 PRO A CA 1
ATOM 2640 C C . PRO A 1 331 ? -1.225 12.628 24.512 1.00 76.38 331 PRO A C 1
ATOM 2642 O O . PRO A 1 331 ? -1.818 13.700 24.391 1.00 76.38 331 PRO A O 1
ATOM 2645 N N . LEU A 1 332 ? -1.605 11.536 23.836 1.00 75.69 332 LEU A N 1
ATOM 2646 C CA . LEU A 1 332 ? -2.705 11.561 22.873 1.00 75.69 332 LEU A CA 1
ATOM 2647 C C . LEU A 1 332 ? -4.032 11.986 23.527 1.00 75.69 332 LEU A C 1
ATOM 2649 O O . LEU A 1 332 ? -4.731 12.853 22.998 1.00 75.69 332 LEU A O 1
ATOM 2653 N N . LYS A 1 333 ? -4.375 11.430 24.696 1.00 79.56 333 LYS A N 1
ATOM 2654 C CA . LYS A 1 333 ? -5.588 11.815 25.446 1.00 79.56 333 LYS A CA 1
ATOM 2655 C C . LYS A 1 333 ? -5.571 13.289 25.850 1.00 79.56 333 LYS A C 1
ATOM 2657 O O . LYS A 1 333 ? -6.585 13.978 25.721 1.00 79.56 333 LYS A O 1
ATOM 2662 N N . GLU A 1 334 ? -4.432 13.783 26.326 1.00 80.75 334 GLU A N 1
ATOM 2663 C CA . GLU A 1 334 ? -4.268 15.188 26.706 1.00 80.75 334 GLU A CA 1
ATOM 2664 C C . GLU A 1 334 ? -4.417 16.119 25.501 1.00 80.75 334 GLU A C 1
ATOM 2666 O O . GLU A 1 334 ? -5.114 17.138 25.585 1.00 80.75 334 GLU A O 1
ATOM 2671 N N . MET A 1 335 ? -3.836 15.741 24.360 1.00 75.94 335 MET A N 1
ATOM 2672 C CA . MET A 1 335 ? -3.929 16.487 23.111 1.00 75.94 335 MET A CA 1
ATOM 2673 C C . MET A 1 335 ? -5.366 16.544 22.577 1.00 75.94 335 MET A C 1
ATOM 2675 O O . MET A 1 335 ? -5.824 17.611 22.147 1.00 75.94 335 MET A O 1
ATOM 2679 N N . VAL A 1 336 ? -6.109 15.434 22.657 1.00 74.88 336 VAL A N 1
ATOM 2680 C CA . VAL A 1 336 ? -7.546 15.392 22.345 1.00 74.88 336 VAL A CA 1
ATOM 2681 C C . VAL A 1 336 ? -8.301 16.357 23.250 1.00 74.88 336 VAL A C 1
ATOM 2683 O O . VAL A 1 336 ? -8.977 17.261 22.756 1.00 74.88 336 VAL A O 1
ATOM 2686 N N . ALA A 1 337 ? -8.130 16.247 24.570 1.00 77.88 337 ALA A N 1
ATOM 2687 C CA . ALA A 1 337 ? -8.822 17.103 25.529 1.00 77.88 337 ALA A CA 1
ATOM 2688 C C . ALA A 1 337 ? -8.511 18.597 25.311 1.00 77.88 337 ALA A C 1
ATOM 2690 O O . ALA A 1 337 ? -9.408 19.442 25.364 1.00 77.88 337 ALA A O 1
ATOM 2691 N N . ALA A 1 338 ? -7.253 18.942 25.023 1.00 76.62 338 ALA A N 1
ATOM 2692 C CA . ALA A 1 338 ? -6.843 20.308 24.706 1.00 76.62 338 ALA A CA 1
ATOM 2693 C C . ALA A 1 338 ? -7.490 20.826 23.412 1.00 76.62 338 ALA A C 1
ATOM 2695 O O . ALA A 1 338 ? -7.953 21.971 23.366 1.00 76.62 338 ALA A O 1
ATOM 2696 N N . SER A 1 339 ? -7.568 19.982 22.385 1.00 72.06 339 SER A N 1
ATOM 2697 C CA . SER A 1 339 ? -8.151 20.335 21.091 1.00 72.06 339 SER A CA 1
ATOM 2698 C C . SER A 1 339 ? -9.667 20.523 21.169 1.00 72.06 339 SER A C 1
ATOM 2700 O O . SER A 1 339 ? -10.182 21.501 20.621 1.00 72.06 339 SER A O 1
ATOM 2702 N N . VAL A 1 340 ? -10.377 19.674 21.924 1.00 72.44 340 VAL A N 1
ATOM 2703 C CA . VAL A 1 340 ? -11.813 19.851 22.212 1.00 72.44 340 VAL A CA 1
ATOM 2704 C C . VAL A 1 340 ? -12.061 21.177 22.934 1.00 72.44 340 VAL A C 1
ATOM 2706 O O . VAL A 1 340 ? -12.900 21.966 22.501 1.00 72.44 340 VAL A O 1
ATOM 2709 N N . ARG A 1 341 ? -11.276 21.488 23.979 1.00 79.06 341 ARG A N 1
ATOM 2710 C CA . ARG A 1 341 ? -11.382 22.771 24.698 1.00 79.06 341 ARG A CA 1
ATOM 2711 C C . ARG A 1 341 ? -11.160 23.975 23.779 1.00 79.06 341 ARG A C 1
ATOM 2713 O O . ARG A 1 341 ? -11.871 24.970 23.897 1.00 79.06 341 ARG A O 1
ATOM 2720 N N . ARG A 1 342 ? -10.182 23.907 22.867 1.00 79.25 342 ARG A N 1
ATOM 2721 C CA . ARG A 1 342 ? -9.898 24.985 21.904 1.00 79.25 342 ARG A CA 1
ATOM 2722 C C . ARG A 1 342 ? -11.068 25.208 20.941 1.00 79.25 342 ARG A C 1
ATOM 2724 O O . ARG A 1 342 ? -11.454 26.355 20.740 1.00 79.25 342 ARG A O 1
ATOM 2731 N N . ARG A 1 343 ? -11.652 24.140 20.390 1.00 74.31 343 ARG A N 1
ATOM 2732 C CA . ARG A 1 343 ? -12.805 24.221 19.474 1.00 74.31 343 ARG A CA 1
ATOM 2733 C C . ARG A 1 343 ? -14.062 24.743 20.165 1.00 74.31 343 ARG A C 1
ATOM 2735 O O . ARG A 1 343 ? -14.718 25.623 19.616 1.00 74.31 343 ARG A O 1
ATOM 2742 N N . ALA A 1 344 ? -14.320 24.312 21.401 1.00 75.88 344 ALA A N 1
ATOM 2743 C CA . ALA A 1 344 ? -15.419 24.842 22.205 1.00 75.88 344 ALA A CA 1
ATOM 2744 C C . ALA A 1 344 ? -15.302 26.367 22.403 1.00 75.88 344 ALA A C 1
ATOM 2746 O O . ALA A 1 344 ? -16.284 27.086 22.239 1.00 75.88 344 ALA A O 1
ATOM 2747 N N . LYS A 1 345 ? -14.089 26.887 22.658 1.00 80.25 345 LYS A N 1
ATOM 2748 C CA . LYS A 1 345 ? -13.833 28.343 22.732 1.00 80.25 345 LYS A CA 1
ATOM 2749 C C . LYS A 1 345 ? -14.059 29.077 21.406 1.00 80.25 345 LYS A C 1
ATOM 2751 O O . LYS A 1 345 ? -14.360 30.262 21.421 1.00 80.25 345 LYS A O 1
ATOM 2756 N N . GLN A 1 346 ? -13.911 28.390 20.275 1.00 79.56 346 GLN A N 1
ATOM 2757 C CA . GLN A 1 346 ? -14.179 28.918 18.932 1.00 79.56 346 GLN A CA 1
ATOM 2758 C C . GLN A 1 346 ? -15.654 28.759 18.516 1.00 79.56 346 GLN A C 1
ATOM 2760 O O . GLN A 1 346 ? -15.985 28.976 17.354 1.00 79.56 346 GLN A O 1
ATOM 2765 N N . GLY A 1 347 ? -16.539 28.356 19.436 1.00 75.50 347 GLY A N 1
ATOM 2766 C CA . GLY A 1 347 ? -17.964 28.154 19.161 1.00 75.50 347 GLY A CA 1
ATOM 2767 C C . GLY A 1 347 ? -18.285 26.867 18.392 1.00 75.50 347 GLY A C 1
ATOM 2768 O O . GLY A 1 347 ? -19.428 26.667 17.993 1.00 75.50 347 GLY A O 1
ATOM 2769 N N . MET A 1 348 ? -17.310 25.976 18.187 1.00 72.19 348 MET A N 1
ATOM 2770 C CA . MET A 1 348 ? -17.525 24.665 17.569 1.00 72.19 348 MET A CA 1
ATOM 2771 C C . MET A 1 348 ? -17.901 23.641 18.651 1.00 72.19 348 MET A C 1
ATOM 2773 O O . MET A 1 348 ? -17.034 23.182 19.394 1.00 72.19 348 MET A O 1
ATOM 2777 N N . THR A 1 349 ? -19.185 23.283 18.737 1.00 65.31 349 THR A N 1
ATOM 2778 C CA . THR A 1 349 ? -19.748 22.392 19.778 1.00 65.31 349 THR A CA 1
ATOM 2779 C C . THR A 1 349 ? -20.222 21.031 19.256 1.00 65.31 349 THR A C 1
ATOM 2781 O O . THR A 1 349 ? -20.835 20.272 20.002 1.00 65.31 349 THR A O 1
ATOM 2784 N N . GLN A 1 350 ? -19.958 20.711 17.986 1.00 66.88 350 GLN A N 1
ATOM 2785 C CA . GLN A 1 350 ? -20.343 19.427 17.394 1.00 66.88 350 GLN A CA 1
ATOM 2786 C C . GLN A 1 350 ? -19.691 18.260 18.147 1.00 66.88 350 GLN A C 1
ATOM 2788 O O . GLN A 1 350 ? -18.486 18.283 18.410 1.00 66.88 350 GLN A O 1
ATOM 2793 N N . ASP A 1 351 ? -20.486 17.235 18.465 1.00 68.19 351 ASP A N 1
ATOM 2794 C CA . ASP A 1 351 ? -19.973 15.993 19.037 1.00 68.19 351 ASP A CA 1
ATOM 2795 C C . ASP A 1 351 ? -19.153 15.237 17.986 1.00 68.19 351 ASP A C 1
ATOM 2797 O O . ASP A 1 351 ? -19.654 14.816 16.944 1.00 68.19 351 ASP A O 1
ATOM 2801 N N . ILE A 1 352 ? -17.870 15.078 18.282 1.00 70.00 352 ILE A N 1
ATOM 2802 C CA . ILE A 1 352 ? -16.850 14.451 17.436 1.00 70.00 352 ILE A CA 1
ATOM 2803 C C . ILE A 1 352 ? -16.306 13.162 18.056 1.00 70.00 352 ILE A C 1
ATOM 2805 O O . ILE A 1 352 ? -15.349 12.591 17.539 1.00 70.00 352 ILE A O 1
ATOM 2809 N N . SER A 1 353 ? -16.899 12.688 19.157 1.00 70.25 353 SER A N 1
ATOM 2810 C CA . SER A 1 353 ? -16.481 11.455 19.842 1.00 70.25 353 SER A CA 1
ATOM 2811 C C . SER A 1 353 ? -16.531 10.219 18.935 1.00 70.25 353 SER A C 1
ATOM 2813 O O . SER A 1 353 ? -15.818 9.248 19.153 1.00 70.25 353 SER A O 1
ATOM 2815 N N . HIS A 1 354 ? -17.327 10.280 17.867 1.00 80.00 354 HIS A N 1
ATOM 2816 C CA . HIS A 1 354 ? -17.458 9.239 16.854 1.00 80.00 354 HIS A CA 1
ATOM 2817 C C . HIS A 1 354 ? -16.354 9.245 15.777 1.00 80.00 354 HIS A C 1
ATOM 2819 O O . HIS A 1 354 ? -16.406 8.425 14.858 1.00 80.00 354 HIS A O 1
ATOM 2825 N N . LEU A 1 355 ? -15.405 10.190 15.833 1.00 83.38 355 LEU A N 1
ATOM 2826 C CA . LEU A 1 355 ? -14.321 10.341 14.852 1.00 83.38 355 LEU A CA 1
ATOM 2827 C C . LEU A 1 355 ? -12.979 9.787 15.336 1.00 83.38 355 LEU A C 1
ATOM 2829 O O . LEU A 1 355 ? -12.112 9.541 14.500 1.00 83.38 355 LEU A O 1
ATOM 2833 N N . LEU A 1 356 ? -12.801 9.590 16.644 1.00 84.44 356 LEU A N 1
ATOM 2834 C CA . LEU A 1 356 ? -11.581 9.035 17.221 1.00 84.44 356 LEU A CA 1
ATOM 2835 C C . LEU A 1 356 ? -11.908 8.060 18.351 1.00 84.44 356 LEU A C 1
ATOM 2837 O O . LEU A 1 356 ? -12.511 8.429 19.357 1.00 84.44 356 LEU A O 1
ATOM 2841 N N . TYR A 1 357 ? -11.411 6.841 18.211 1.00 86.88 357 TYR A N 1
ATOM 2842 C CA . TYR A 1 357 ? -11.517 5.766 19.184 1.00 86.88 357 TYR A CA 1
ATOM 2843 C C . TYR A 1 357 ? -10.131 5.467 19.747 1.00 86.88 357 TYR A C 1
ATOM 2845 O O . TYR A 1 357 ? -9.224 5.192 18.975 1.00 86.88 357 TYR A O 1
ATOM 2853 N N . ILE A 1 358 ? -9.934 5.530 21.065 1.00 86.75 358 ILE A N 1
ATOM 2854 C CA . ILE A 1 358 ? -8.627 5.255 21.684 1.00 86.75 358 ILE A CA 1
ATOM 2855 C C . ILE A 1 358 ? -8.688 3.905 22.394 1.00 86.75 358 ILE A C 1
ATOM 2857 O O . ILE A 1 358 ? -9.248 3.794 23.486 1.00 86.75 358 ILE A O 1
ATOM 2861 N N . VAL A 1 359 ? -8.072 2.898 21.785 1.00 85.38 359 VAL A N 1
ATOM 2862 C CA . VAL A 1 359 ? -7.939 1.548 22.330 1.00 85.38 359 VAL A CA 1
ATOM 2863 C C . VAL A 1 359 ? -6.877 1.569 23.422 1.00 85.38 359 VAL A C 1
ATOM 2865 O O . VAL A 1 359 ? -5.727 1.950 23.194 1.00 85.38 359 VAL A O 1
ATOM 2868 N N . LEU A 1 360 ? -7.261 1.170 24.631 1.00 79.38 360 LEU A N 1
ATOM 2869 C CA . LEU A 1 360 ? -6.351 1.110 25.770 1.00 79.38 360 LEU A CA 1
ATOM 2870 C C . LEU A 1 360 ? -5.703 -0.268 25.825 1.00 79.38 360 LEU A C 1
ATOM 2872 O O . LEU A 1 360 ? -6.368 -1.255 26.115 1.00 79.38 360 LEU A O 1
ATOM 2876 N N . THR A 1 361 ? -4.404 -0.310 25.554 1.00 70.69 361 THR A N 1
ATOM 2877 C CA . THR A 1 361 ? -3.570 -1.499 25.717 1.00 70.69 361 THR A CA 1
ATOM 2878 C C . THR A 1 361 ? -2.226 -1.088 26.307 1.00 70.69 361 THR A C 1
ATOM 2880 O O . THR A 1 361 ? -1.625 -0.099 25.882 1.00 70.69 361 THR A O 1
ATOM 2883 N N . GLU A 1 362 ? -1.796 -1.802 27.347 1.00 59.59 362 GLU A N 1
ATOM 2884 C CA . GLU A 1 362 ? -0.539 -1.545 28.065 1.00 59.59 362 GLU A CA 1
ATOM 2885 C C . GLU A 1 362 ? 0.597 -2.466 27.595 1.00 59.59 362 GLU A C 1
ATOM 2887 O O . GLU A 1 362 ? 1.749 -2.262 27.969 1.00 59.59 362 GLU A O 1
ATOM 2892 N N . THR A 1 363 ? 0.292 -3.461 26.756 1.00 57.22 363 THR A N 1
ATOM 2893 C CA . THR A 1 363 ? 1.196 -4.585 26.467 1.00 57.22 363 THR A CA 1
ATOM 2894 C C . THR A 1 363 ? 1.811 -4.559 25.070 1.00 57.22 363 THR A C 1
ATOM 2896 O O . THR A 1 363 ? 2.778 -5.276 24.832 1.00 57.22 363 THR A O 1
ATOM 2899 N N . LEU A 1 364 ? 1.305 -3.735 24.147 1.00 64.31 364 LEU A N 1
ATOM 2900 C CA . LEU A 1 364 ? 1.814 -3.701 22.773 1.00 64.31 364 LEU A CA 1
ATOM 2901 C C . LEU A 1 364 ? 3.033 -2.772 22.667 1.00 64.31 364 LEU A C 1
ATOM 2903 O O . LEU A 1 364 ? 2.894 -1.548 22.595 1.00 64.31 364 LEU A O 1
ATOM 2907 N N . ASN A 1 365 ? 4.236 -3.352 22.639 1.00 64.94 365 ASN A N 1
ATOM 2908 C CA . ASN A 1 365 ? 5.489 -2.626 22.419 1.00 64.94 365 ASN A CA 1
ATOM 2909 C C . ASN A 1 365 ? 6.225 -3.163 21.187 1.00 64.94 365 ASN A C 1
ATOM 2911 O O . ASN A 1 365 ? 7.132 -3.992 21.289 1.00 64.94 365 ASN A O 1
ATOM 2915 N N . PHE A 1 366 ? 5.836 -2.664 20.017 1.00 65.94 366 PHE A N 1
ATOM 2916 C CA . PHE A 1 366 ? 6.349 -3.143 18.741 1.00 65.94 366 PHE A CA 1
ATOM 2917 C C . PHE A 1 366 ? 6.724 -1.991 17.822 1.00 65.94 366 PHE A C 1
ATOM 2919 O O . PHE A 1 366 ? 5.996 -1.006 17.689 1.00 65.94 366 PHE A O 1
ATOM 2926 N N . SER A 1 367 ? 7.879 -2.120 17.176 1.00 68.69 367 SER A N 1
ATOM 2927 C CA . SER A 1 367 ? 8.404 -1.122 16.255 1.00 68.69 367 SER A CA 1
ATOM 2928 C C . SER A 1 367 ? 9.152 -1.815 15.130 1.00 68.69 367 SER A C 1
ATOM 2930 O O . SER A 1 367 ? 10.015 -2.657 15.383 1.00 68.69 367 SER A O 1
ATOM 2932 N N . SER A 1 368 ? 8.890 -1.400 13.890 1.00 69.19 368 SER A N 1
ATOM 2933 C CA . SER A 1 368 ? 9.667 -1.854 12.734 1.00 69.19 368 SER A CA 1
ATOM 2934 C C . SER A 1 368 ? 11.155 -1.516 12.865 1.00 69.19 368 SER A C 1
ATOM 2936 O O . SER A 1 368 ? 11.989 -2.173 12.249 1.00 69.19 368 SER A O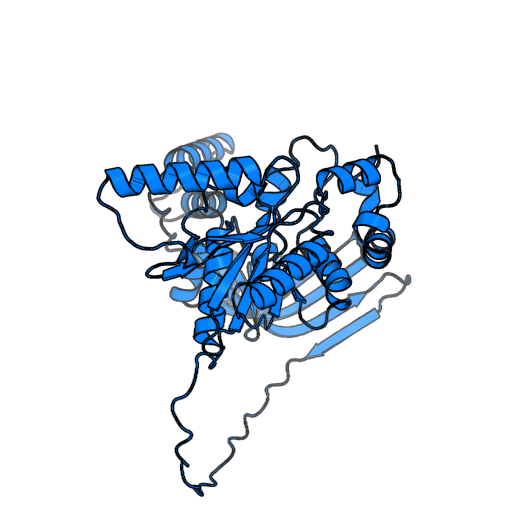 1
ATOM 2938 N N . THR A 1 369 ? 11.520 -0.527 13.692 1.00 73.62 369 THR A N 1
ATOM 2939 C CA . THR A 1 369 ? 12.920 -0.250 14.044 1.00 73.62 369 THR A CA 1
ATOM 2940 C C . THR A 1 369 ? 13.568 -1.429 14.757 1.00 73.62 369 THR A C 1
ATOM 2942 O O . THR A 1 369 ? 14.661 -1.820 14.370 1.00 73.62 369 THR A O 1
ATOM 2945 N N . LYS A 1 370 ? 12.869 -2.060 15.707 1.00 78.00 370 LYS A N 1
ATOM 2946 C CA . LYS A 1 370 ? 13.389 -3.216 16.449 1.00 78.00 370 LYS A CA 1
ATOM 2947 C C . LYS A 1 370 ? 13.606 -4.425 15.533 1.00 78.00 370 LYS A C 1
ATOM 2949 O O . LYS A 1 370 ? 14.621 -5.100 15.643 1.00 78.00 370 LYS A O 1
ATOM 2954 N N . VAL A 1 371 ? 12.689 -4.655 14.587 1.00 78.62 371 VAL A N 1
ATOM 2955 C CA . VAL A 1 371 ? 12.835 -5.703 13.558 1.00 78.62 371 VAL A CA 1
ATOM 2956 C C . VAL A 1 371 ? 14.088 -5.458 12.716 1.00 78.62 371 VAL A C 1
ATOM 2958 O O . VAL A 1 371 ? 14.899 -6.362 12.546 1.00 78.62 371 VAL A O 1
ATOM 2961 N N . ARG A 1 372 ? 14.299 -4.223 12.238 1.00 76.31 372 ARG A N 1
ATOM 2962 C CA . ARG A 1 372 ? 15.505 -3.875 11.467 1.00 76.31 372 ARG A CA 1
ATOM 2963 C C . ARG A 1 372 ? 16.785 -4.069 12.278 1.00 76.31 372 ARG A C 1
ATOM 2965 O O . ARG A 1 372 ? 17.731 -4.639 11.761 1.00 76.31 372 ARG A O 1
ATOM 2972 N N . GLU A 1 373 ? 16.806 -3.653 13.542 1.00 81.44 373 GLU A N 1
ATOM 2973 C CA . GLU A 1 373 ? 17.965 -3.832 14.429 1.00 81.44 373 GLU A CA 1
ATOM 2974 C C . GLU A 1 373 ? 18.318 -5.307 14.675 1.00 81.44 373 GLU A C 1
ATOM 2976 O O . GLU A 1 373 ? 19.489 -5.626 14.871 1.00 81.44 373 GLU A O 1
ATOM 2981 N N . LEU A 1 374 ? 17.327 -6.204 14.703 1.00 84.81 374 LEU A N 1
ATOM 2982 C CA . LEU A 1 374 ? 17.554 -7.651 14.783 1.00 84.81 374 LEU A CA 1
ATOM 2983 C C . LEU A 1 374 ? 18.126 -8.187 13.466 1.00 84.81 374 LEU A C 1
ATOM 2985 O O . LEU A 1 374 ? 19.159 -8.855 13.483 1.00 84.81 374 LEU A O 1
ATOM 2989 N N . LEU A 1 375 ? 17.531 -7.810 12.328 1.00 82.56 375 LEU A N 1
ATOM 2990 C CA . LEU A 1 375 ? 18.029 -8.191 11.001 1.00 82.56 375 LEU A CA 1
ATOM 2991 C C . LEU A 1 375 ? 19.466 -7.704 10.761 1.00 82.56 375 LEU A C 1
ATOM 2993 O O . LEU A 1 375 ? 20.278 -8.456 10.234 1.00 82.56 375 LEU A O 1
ATOM 2997 N N . GLU A 1 376 ? 19.813 -6.488 11.196 1.00 82.00 376 GLU A N 1
ATOM 2998 C CA . GLU A 1 376 ? 21.177 -5.941 11.101 1.00 82.00 376 GLU A CA 1
ATOM 2999 C C . GLU A 1 376 ? 22.211 -6.748 11.895 1.00 82.00 376 GLU A C 1
ATOM 3001 O O . GLU A 1 376 ? 23.391 -6.764 11.541 1.00 82.00 376 GLU A O 1
ATOM 3006 N N . ARG A 1 377 ? 21.776 -7.409 12.972 1.00 86.69 377 ARG A N 1
ATOM 3007 C CA . ARG A 1 377 ? 22.608 -8.274 13.819 1.00 86.69 377 ARG A CA 1
ATOM 3008 C C . ARG A 1 377 ? 22.593 -9.738 13.375 1.00 86.69 377 ARG A C 1
ATOM 3010 O O . ARG A 1 377 ? 23.293 -10.550 13.973 1.00 86.69 377 ARG A O 1
ATOM 3017 N N . GLY A 1 378 ? 21.817 -10.078 12.342 1.00 84.94 378 GLY A N 1
ATOM 3018 C CA . GLY A 1 378 ? 21.586 -11.464 11.930 1.00 84.94 378 GLY A CA 1
ATOM 3019 C C . GLY A 1 378 ? 20.830 -12.286 12.978 1.00 84.94 378 GLY A C 1
ATOM 3020 O O . GLY A 1 378 ? 20.944 -13.509 12.995 1.00 84.94 378 GLY A O 1
ATOM 3021 N N . GLU A 1 379 ? 20.099 -11.621 13.873 1.00 90.31 379 GLU A N 1
ATOM 3022 C CA . GLU A 1 379 ? 19.274 -12.261 14.894 1.00 90.31 379 GLU A CA 1
ATOM 3023 C C . GLU A 1 379 ? 17.898 -12.626 14.323 1.00 90.31 379 GLU A C 1
ATOM 3025 O O . GLU A 1 379 ? 17.416 -12.014 13.365 1.00 90.31 379 GLU A O 1
ATOM 3030 N N . SER A 1 380 ? 17.259 -13.629 14.931 1.00 89.62 380 SER A N 1
ATOM 3031 C CA . SER A 1 380 ? 15.911 -14.045 14.546 1.00 89.62 380 SER A CA 1
ATOM 3032 C C . SER A 1 380 ? 14.896 -12.929 14.801 1.00 89.62 380 SER A C 1
ATOM 3034 O O . SER A 1 380 ? 14.952 -12.215 15.804 1.00 89.62 380 SER A O 1
ATOM 3036 N N . VAL A 1 381 ? 13.947 -12.805 13.881 1.00 86.00 381 VAL A N 1
ATOM 3037 C CA . VAL A 1 381 ? 12.787 -11.919 13.970 1.00 86.00 381 VAL A CA 1
ATOM 3038 C C . VAL A 1 381 ? 11.485 -12.687 14.184 1.00 86.00 381 VAL A C 1
ATOM 3040 O O . VAL A 1 381 ? 10.442 -12.052 14.307 1.00 86.00 381 VAL A O 1
ATOM 3043 N N . ALA A 1 382 ? 11.516 -14.021 14.268 1.00 87.06 382 ALA A N 1
ATOM 3044 C CA . ALA A 1 382 ? 10.324 -14.865 14.373 1.00 87.06 382 ALA A CA 1
ATOM 3045 C C . ALA A 1 382 ? 9.399 -14.490 15.545 1.00 87.06 382 ALA A C 1
ATOM 3047 O O . ALA A 1 382 ? 8.184 -14.502 15.385 1.00 87.06 382 ALA A O 1
ATOM 3048 N N . GLU A 1 383 ? 9.944 -14.079 16.695 1.00 82.88 383 GLU A N 1
ATOM 3049 C CA . GLU A 1 383 ? 9.135 -13.638 17.845 1.00 82.88 383 GLU A CA 1
ATOM 3050 C C . GLU A 1 383 ? 8.309 -12.379 17.531 1.00 82.88 383 GLU A C 1
ATOM 3052 O O . GLU A 1 383 ? 7.192 -12.225 18.013 1.00 82.88 383 GLU A O 1
ATOM 3057 N N . LEU A 1 384 ? 8.848 -11.477 16.706 1.00 77.19 384 LEU A N 1
ATOM 3058 C CA . LEU A 1 384 ? 8.169 -10.238 16.322 1.00 77.19 384 LEU A CA 1
ATOM 3059 C C . LEU A 1 384 ? 7.341 -10.392 15.051 1.00 77.19 384 LEU A C 1
ATOM 3061 O O . LEU A 1 384 ? 6.424 -9.612 14.841 1.00 77.19 384 LEU A O 1
ATOM 3065 N N . CYS A 1 385 ? 7.717 -11.322 14.177 1.00 77.00 385 CYS A N 1
ATOM 3066 C CA . CYS A 1 385 ? 7.243 -11.374 12.801 1.00 77.00 385 CYS A CA 1
ATOM 3067 C C . CYS A 1 385 ? 6.470 -12.658 12.456 1.00 77.00 385 CYS A C 1
ATOM 3069 O O . CYS A 1 385 ? 5.827 -12.736 11.413 1.00 77.00 385 CYS A O 1
ATOM 3071 N N . GLY A 1 386 ? 6.536 -13.676 13.308 1.00 83.56 386 GLY A N 1
ATOM 3072 C CA . GLY A 1 386 ? 6.152 -15.039 12.966 1.00 83.56 386 GLY A CA 1
ATOM 3073 C C . GLY A 1 386 ? 7.245 -15.778 12.188 1.00 83.56 386 GLY A C 1
ATOM 3074 O O . GLY A 1 386 ? 8.010 -15.192 11.415 1.00 83.56 386 GLY A O 1
ATOM 3075 N N . GLU A 1 387 ? 7.300 -17.092 12.392 1.00 89.50 387 GLU A N 1
ATOM 3076 C CA . GLU A 1 387 ? 8.270 -17.997 11.762 1.00 89.50 387 GLU A CA 1
ATOM 3077 C C . GLU A 1 387 ? 8.152 -18.011 10.231 1.00 89.50 387 GLU A C 1
ATOM 3079 O O . GLU A 1 387 ? 9.143 -18.139 9.521 1.00 89.50 387 GLU A O 1
ATOM 3084 N N . GLU A 1 388 ? 6.951 -17.829 9.696 1.00 88.88 388 GLU A N 1
ATOM 3085 C CA . GLU A 1 388 ? 6.647 -17.898 8.269 1.00 88.88 388 GLU A CA 1
ATOM 3086 C C . GLU A 1 388 ? 7.141 -16.654 7.527 1.00 88.88 388 GLU A C 1
ATOM 3088 O O . GLU A 1 388 ? 7.635 -16.751 6.402 1.00 88.88 388 GLU A O 1
ATOM 3093 N N . VAL A 1 389 ? 7.073 -15.482 8.167 1.00 87.00 389 VAL A N 1
ATOM 3094 C CA . VAL A 1 389 ? 7.661 -14.254 7.618 1.00 87.00 389 VAL A CA 1
ATOM 3095 C C . VAL A 1 389 ? 9.183 -14.331 7.674 1.00 87.00 389 VAL A C 1
ATOM 3097 O O . VAL A 1 389 ? 9.848 -13.947 6.711 1.00 87.00 389 VAL A O 1
ATOM 3100 N N . GLU A 1 390 ? 9.750 -14.873 8.754 1.00 88.38 390 GLU A N 1
ATOM 3101 C CA . GLU A 1 390 ? 11.189 -15.139 8.826 1.00 88.38 390 GLU A CA 1
ATOM 3102 C C . GLU A 1 390 ? 11.636 -16.123 7.734 1.00 88.38 390 GLU A C 1
ATOM 3104 O O . GLU A 1 390 ? 12.598 -15.847 7.014 1.00 88.38 390 GLU A O 1
ATOM 3109 N N . ALA A 1 391 ? 10.898 -17.215 7.530 1.00 90.94 391 ALA A N 1
ATOM 3110 C CA . ALA A 1 391 ? 11.159 -18.171 6.461 1.00 90.94 391 ALA A CA 1
ATOM 3111 C C . ALA A 1 391 ? 11.067 -17.517 5.072 1.00 90.94 391 ALA A C 1
ATOM 3113 O O . ALA A 1 391 ? 11.911 -17.779 4.215 1.00 90.94 391 ALA A O 1
ATOM 3114 N N . TYR A 1 392 ? 10.100 -16.619 4.848 1.00 88.38 392 TYR A N 1
ATOM 3115 C CA . TYR A 1 392 ? 9.994 -15.849 3.606 1.00 88.38 392 TYR A CA 1
ATOM 3116 C C . TYR A 1 392 ? 11.211 -14.931 3.396 1.00 88.38 392 TYR A C 1
ATOM 3118 O O . TYR A 1 392 ? 11.805 -14.916 2.314 1.00 88.38 392 TYR A O 1
ATOM 3126 N N . LEU A 1 393 ? 11.633 -14.202 4.435 1.00 84.69 393 LEU A N 1
ATOM 3127 C CA . LEU A 1 393 ? 12.831 -13.352 4.407 1.00 84.69 393 LEU A CA 1
ATOM 3128 C C . LEU A 1 393 ? 14.106 -14.153 4.110 1.00 84.69 393 LEU A C 1
ATOM 3130 O O . LEU A 1 393 ? 14.995 -13.657 3.412 1.00 84.69 393 LEU A O 1
ATOM 3134 N N . GLN A 1 394 ? 14.210 -15.373 4.641 1.00 89.19 394 GLN A N 1
ATOM 3135 C CA . GLN A 1 394 ? 15.326 -16.286 4.395 1.00 89.19 394 GLN A CA 1
ATOM 3136 C C . GLN A 1 394 ? 15.298 -16.845 2.972 1.00 89.19 394 GLN A C 1
ATOM 3138 O O . GLN A 1 394 ? 16.293 -16.743 2.261 1.00 89.19 394 GLN A O 1
ATOM 3143 N N . HIS A 1 395 ? 14.151 -17.362 2.527 1.00 90.31 395 HIS A N 1
ATOM 3144 C CA . HIS A 1 395 ? 13.977 -17.960 1.201 1.00 90.31 395 HIS A CA 1
ATOM 3145 C C . HIS A 1 395 ? 14.286 -16.984 0.059 1.00 90.31 395 HIS A C 1
ATOM 3147 O O . HIS A 1 395 ? 14.839 -17.376 -0.967 1.00 90.31 395 HIS A O 1
ATOM 3153 N N . HIS A 1 396 ? 13.932 -15.710 0.242 1.00 81.75 396 HIS A N 1
ATOM 3154 C CA . HIS A 1 396 ? 14.148 -14.651 -0.741 1.00 81.75 396 HIS A CA 1
ATOM 3155 C C . HIS A 1 396 ? 15.423 -13.833 -0.504 1.00 81.75 396 HIS A C 1
ATOM 3157 O O . HIS A 1 396 ? 15.606 -12.808 -1.157 1.00 81.75 396 HIS A O 1
ATOM 3163 N N . ASP A 1 397 ? 16.292 -14.250 0.424 1.00 81.25 397 ASP A N 1
ATOM 3164 C CA . ASP A 1 397 ? 17.548 -13.559 0.739 1.00 81.25 397 ASP A CA 1
ATOM 3165 C C . ASP A 1 397 ? 17.385 -12.080 1.157 1.00 8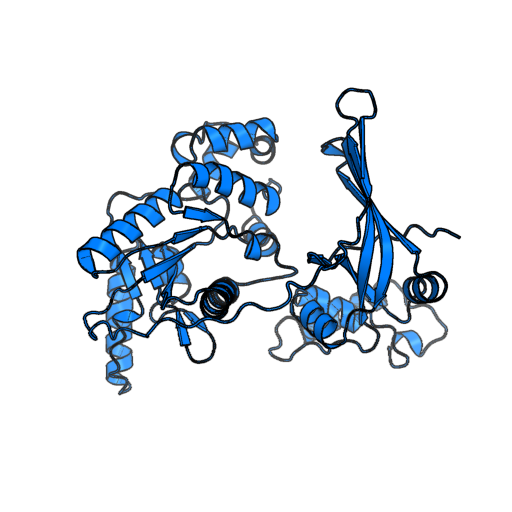1.25 397 ASP A C 1
ATOM 3167 O O . ASP A 1 397 ? 18.338 -11.302 1.149 1.00 81.25 397 ASP A O 1
ATOM 3171 N N . LEU A 1 398 ? 16.185 -11.680 1.587 1.00 79.44 398 LEU A N 1
ATOM 3172 C CA . LEU A 1 398 ? 15.852 -10.289 1.917 1.00 79.44 398 LEU A CA 1
ATOM 3173 C C . LEU A 1 398 ? 16.529 -9.821 3.209 1.00 79.44 398 LEU A C 1
ATOM 3175 O O . LEU A 1 398 ? 16.880 -8.651 3.339 1.00 79.44 398 LEU A O 1
ATOM 3179 N N . HIS A 1 399 ? 16.756 -10.737 4.151 1.00 74.38 399 HIS A N 1
ATOM 3180 C CA . HIS A 1 399 ? 17.492 -10.478 5.392 1.00 74.38 399 HIS A CA 1
ATOM 3181 C C . HIS A 1 399 ? 18.943 -10.032 5.134 1.00 74.38 399 HIS A C 1
ATOM 3183 O O . HIS A 1 399 ? 19.472 -9.203 5.872 1.00 74.38 399 HIS A O 1
ATOM 3189 N N . LYS A 1 400 ? 19.573 -10.510 4.047 1.00 75.12 400 LYS A N 1
ATOM 3190 C CA . LYS A 1 400 ? 20.959 -10.164 3.693 1.00 75.12 400 LYS A CA 1
ATOM 3191 C C . LYS A 1 400 ? 21.138 -8.684 3.381 1.00 75.12 400 LYS A C 1
ATOM 3193 O O . LYS A 1 400 ? 22.231 -8.165 3.566 1.00 75.12 400 LYS A O 1
ATOM 3198 N N . ALA A 1 401 ? 20.077 -7.998 2.949 1.00 67.62 401 ALA A N 1
ATOM 3199 C CA . ALA A 1 401 ? 20.124 -6.563 2.693 1.00 67.62 401 ALA A CA 1
ATOM 3200 C C . ALA A 1 401 ? 20.455 -5.750 3.956 1.00 67.62 401 ALA A C 1
ATOM 3202 O O . ALA A 1 401 ? 20.946 -4.633 3.830 1.00 67.62 401 ALA A O 1
ATOM 3203 N N . PHE A 1 402 ? 20.197 -6.296 5.150 1.00 70.25 402 PHE A N 1
ATOM 3204 C CA . PHE A 1 402 ? 20.365 -5.607 6.430 1.00 70.25 402 PHE A CA 1
ATOM 3205 C C . PHE A 1 402 ? 21.681 -5.938 7.141 1.00 70.25 402 PHE A C 1
ATOM 3207 O O . PHE A 1 402 ? 22.102 -5.163 7.996 1.00 70.25 402 PHE A O 1
ATOM 3214 N N . LEU A 1 403 ? 22.330 -7.057 6.807 1.00 67.19 403 LEU A N 1
ATOM 3215 C CA . LEU A 1 403 ? 23.562 -7.493 7.469 1.00 67.19 403 LEU A CA 1
ATOM 3216 C C . LEU A 1 403 ? 24.684 -6.462 7.260 1.00 67.19 403 LEU A C 1
ATOM 3218 O O . LEU A 1 403 ? 24.904 -5.992 6.141 1.00 67.19 403 LEU A O 1
ATOM 3222 N N . LYS A 1 404 ? 25.366 -6.098 8.351 1.00 59.16 404 LYS A N 1
ATOM 3223 C CA . LYS A 1 404 ? 26.487 -5.145 8.350 1.00 59.16 404 LYS A CA 1
ATOM 3224 C C . LYS A 1 404 ? 27.818 -5.767 7.962 1.00 59.16 404 LYS A C 1
ATOM 3226 O O . LYS A 1 404 ? 28.066 -6.928 8.356 1.00 59.16 404 LYS A O 1
#

pLDDT: mean 74.46, std 16.03, range [24.75, 93.94]

Sequence (404 aa):
MILSTNVTCHMWDEQGFVFCSNYDGPKARQLEENPKAAVLFRWPETLRQVRITGVVHKVTKRETEMLFRLCSRVEQICFYALSQGQDHPFNQSNDEPSHQERAEYLQGMMDRYMLSPRDVPLPAAWGGFRLVPDTIEFLDTRAGWTQRTLYHRTLGVATTPSGGDQGAAATDVPVGEWQRKYLLLEEGLVEVVVLEMFEAAKRWLEEKHNFTVVVGWISPSHDHYVTGKMVNVRSYPISGHHRVEMCRVMADKSDWIEVSSYEARAMGFINFPSVARYHAEYVAEHVQEKVRVMYLGGADLIEKCGLLFGISAGSKTIPVVAVGRPGYTTPLKEMVAASVRRRAKQGMTQDISHLLYIVLTETLNFSSTKVRELLERGESVAELCGEEVEAYLQHHDLHKAFLK

Secondary structure (DSSP, 8-state):
--------EEEEETTEEEEEEETTSHHHHHHHH--EEEEEEEEGGGTEEEEEEEEEEEPPHHHHHHHHHHS-HHHHHHHHHT---TT-GGGSSSSPPPHHHHHHHHHHHHHHHSS-SSPPPPPTTEEEEEEEEEEEEEEE-TTSS-EEEEEE----------------------------EEEEEE--SS-TTHHHHHHHHHHHHHHHH--EEEEEEE-PPPHHHHHHH-TT-SSPPPPHHHHHHHHHHHHTT-SSEEE--TTTT-SS---HHHHHHHHHHHHHHH--S-EEEEEEEEHHHHHHTT-TT-EEETTEEE-EEEE--TTTHHHHHHHHHHHHHHHHHTT-----TTSEEEE--SS----HHHHHHHHHTT---HHHH-HHHHHHHHHTTGGGGT--

InterPro domains:
  IPR000659 Pyridoxamine 5'-phosphate oxidase [PTHR10851] (7-154)
  IPR011576 Pyridoxamine 5'-phosphate oxidase, N-terminal [PF01243] (9-83)
  IPR012349 FMN-binding split barrel [G3DSA:2.30.110.10] (4-184)
  IPR014729 Rossmann-like alpha/beta/alpha sandwich fold [G3DSA:3.40.50.620] (193-402)

Foldseek 3Di:
DQDDDDFDFQDADPQFTKTKDFCVDPVVVVCVVPQWHKDKDADVVQQKIKIFIAGKDFDDPVVFVVSLVLAAQLVLLVCLLPRPPCPNPQNVDPDHDDPVVSVVSSVVSCVVRVPDPDDRDRRPRMGMMGGGGQKMWMWGCPVVDIDIDMDGDDDDPPDDDDDDDDDDDDDDDDDDDDAAEEEEEDEDALPQQVVVLVVLLQCCCCVPVVHHYQAYEYEYAALVVNVVVCPPAQFDGDALVLSQVLVQLSCVVDPHYDYDSDRSSGHYDDDPLVVQLVVQVVCVVPPPDPYAYAYEDELVVCVVVVCLQARDRPVDGHAYEYEYEVPRLVVSVVVNVVVQVVCVVVVNDDDRVRRYHYRDDYPDDDDVVVVLVCLQVVHDCCVRRNPSSSVSCVVVVVSVSRHD

Organism: Acanthamoeba castellanii (strain ATCC 30010 / Neff) (NCBI:txid1257118)

Radius of gyration: 25.57 Å; chains: 1; bounding box: 70×55×66 Å